Protein AF-A0A4V5NI78-F1 (afdb_monomer)

InterPro domains:
  IPR051838 Intracellular mono-ADP-ribosyltransferase ARTD/PARP [PTHR21328] (173-481)

Mean predicted aligned error: 17.6 Å

Foldseek 3Di:
DLLVVLVVLLVVLQVPPPAPQKHDWAADPDRAKIKIWGDDDPDPDTWIKMKGWPDSPCPQQFTWIDIATDPPDDVLLRVLSVPQPTRTNPGPNRVSNSSSVSCCCSRVPLQPPDDDPDPVVPPPPDDDDDDDDDDDDDDDDDDPDDDDDDDDDDDDDDDDDDDDPPVVPVVLVVVVVLVVVLQVVLVVLVWDKDKDDDQSVQAKIKIKTKDFPSQWLADPLLCLVFVHDSQKIKIKIKIAHRHDDFLVRLLPDDLVVNLNGIAIFIWIFNDRDADPVLSVCVVPVVVVVPPPDDPDDPPCPPDPPNGGTGHTQLGPLLRCCLSRPLSVLVNVVVVQFDSLLSLVVCLVCVPHDDPDDPPPDVSRNDDDDDDPSTDCSQRPDCCVVCVPDPGHNPVSSSSNVSSPCPSVVQQAASHSRHGDPDPDDDSDHHHDPDPVSVCCVVPVVSDRDPVNCCVSPVPVVVVVVVVQVVCVVVVNDDDDDD

Radius of gyration: 29.0 Å; Cα contacts (8 Å, |Δi|>4): 585; chains: 1; bounding box: 60×84×80 Å

Organism: NCBI:txid331657

Structure (mmCIF, N/CA/C/O backbone):
data_AF-A0A4V5NI78-F1
#
_entry.id   AF-A0A4V5NI78-F1
#
loop_
_atom_site.group_PDB
_atom_site.id
_atom_site.type_symbol
_atom_site.label_atom_id
_atom_site.label_alt_id
_atom_site.label_comp_id
_atom_site.label_asym_id
_atom_site.label_entity_id
_atom_site.label_seq_id
_atom_site.pdbx_PDB_ins_code
_atom_site.Cartn_x
_atom_site.Cartn_y
_atom_site.Cartn_z
_atom_site.occupancy
_atom_site.B_iso_or_equiv
_atom_site.auth_seq_id
_atom_site.auth_comp_id
_atom_site.auth_asym_id
_atom_site.auth_atom_id
_atom_site.pdbx_PDB_model_num
ATOM 1 N N . MET A 1 1 ? -25.894 -52.838 3.563 1.00 64.44 1 MET A N 1
ATOM 2 C CA . MET A 1 1 ? -26.030 -52.611 5.021 1.00 64.44 1 MET A CA 1
ATOM 3 C C . MET A 1 1 ? -25.183 -51.393 5.367 1.00 64.44 1 MET A C 1
ATOM 5 O O . MET A 1 1 ? -23.979 -51.574 5.531 1.00 64.44 1 MET A O 1
ATOM 9 N N . PRO A 1 2 ? -25.795 -50.200 5.448 1.00 78.06 2 PRO A N 1
ATOM 10 C CA . PRO A 1 2 ? -25.120 -48.914 5.692 1.00 78.06 2 PRO A CA 1
ATOM 11 C C . PRO A 1 2 ? -24.117 -48.955 6.853 1.00 78.06 2 PRO A C 1
ATOM 13 O O . PRO A 1 2 ? -22.933 -48.675 6.695 1.00 78.06 2 PRO A O 1
ATOM 16 N N . ARG A 1 3 ? -24.546 -49.510 7.991 1.00 79.31 3 ARG A N 1
ATOM 17 C CA . ARG A 1 3 ? -23.721 -49.683 9.197 1.00 79.31 3 ARG A CA 1
ATOM 18 C C . ARG A 1 3 ? -22.451 -50.521 8.996 1.00 79.31 3 ARG A C 1
ATOM 20 O O . ARG A 1 3 ? -21.429 -50.247 9.612 1.00 79.31 3 ARG A O 1
ATOM 27 N N . LYS A 1 4 ? -22.489 -51.555 8.146 1.00 80.81 4 LYS A N 1
ATOM 28 C CA . LYS A 1 4 ? -21.298 -52.381 7.866 1.00 80.81 4 LYS A CA 1
ATOM 29 C C . LYS A 1 4 ? -20.285 -51.637 6.994 1.00 80.81 4 LYS A C 1
ATOM 31 O O . LYS A 1 4 ? -19.095 -51.878 7.155 1.00 80.81 4 LYS A O 1
ATOM 36 N N . GLN A 1 5 ? -20.761 -50.767 6.100 1.00 80.88 5 GLN A N 1
ATOM 37 C CA . GLN A 1 5 ? -19.909 -49.925 5.257 1.00 80.88 5 GLN A CA 1
ATOM 38 C C . GLN A 1 5 ? -19.222 -48.848 6.097 1.00 80.88 5 GLN A C 1
ATOM 40 O O . GLN A 1 5 ? -18.004 -48.775 6.068 1.00 80.88 5 GLN A O 1
ATOM 45 N N . PHE A 1 6 ? -19.960 -48.154 6.968 1.00 82.44 6 PHE A N 1
ATOM 46 C CA . PHE A 1 6 ? -19.379 -47.178 7.899 1.00 82.44 6 PHE A CA 1
ATOM 47 C C . PHE A 1 6 ? -18.234 -47.764 8.749 1.00 82.44 6 PHE A C 1
ATOM 49 O O . PHE A 1 6 ? -17.156 -47.185 8.844 1.00 82.44 6 PHE A O 1
ATOM 56 N N . ILE A 1 7 ? -18.425 -48.961 9.320 1.00 83.88 7 ILE A N 1
ATOM 57 C CA . ILE A 1 7 ? -17.380 -49.638 10.111 1.00 83.88 7 ILE A CA 1
ATOM 58 C C . ILE A 1 7 ? -16.177 -50.039 9.241 1.00 83.88 7 ILE A C 1
ATOM 60 O O . ILE A 1 7 ? -15.044 -50.026 9.721 1.00 83.88 7 ILE A O 1
ATOM 64 N N . ALA A 1 8 ? -16.402 -50.430 7.983 1.00 82.75 8 ALA A N 1
ATOM 65 C CA . ALA A 1 8 ? -15.322 -50.761 7.058 1.00 82.75 8 ALA A CA 1
ATOM 66 C C . ALA A 1 8 ? -14.508 -49.513 6.686 1.00 82.75 8 ALA A C 1
ATOM 68 O O . ALA A 1 8 ? -13.282 -49.553 6.748 1.00 82.75 8 ALA A O 1
ATOM 69 N N . ASP A 1 9 ? -15.177 -48.399 6.399 1.00 82.81 9 ASP A N 1
ATOM 70 C CA . ASP A 1 9 ? -14.540 -47.134 6.025 1.00 82.81 9 ASP A CA 1
ATOM 71 C C . ASP A 1 9 ? -13.780 -46.514 7.202 1.00 82.81 9 ASP A C 1
ATOM 73 O O . ASP A 1 9 ? -12.667 -46.022 7.027 1.00 82.81 9 ASP A O 1
ATOM 77 N N . LEU A 1 10 ? -14.305 -46.642 8.425 1.00 82.81 10 LEU A N 1
ATOM 78 C CA . LEU A 1 10 ? -13.602 -46.252 9.647 1.00 82.81 10 LEU A CA 1
ATOM 79 C C . LEU A 1 10 ? -12.345 -47.096 9.886 1.00 82.81 10 LEU A C 1
ATOM 81 O O . LEU A 1 10 ? -11.302 -46.557 10.248 1.00 82.81 10 LEU A O 1
ATOM 85 N N . LYS A 1 11 ? -12.404 -48.414 9.649 1.00 82.06 11 LYS A N 1
ATOM 86 C CA . LYS A 1 11 ? -11.218 -49.284 9.741 1.00 82.06 11 LYS A CA 1
ATOM 87 C C . LYS A 1 11 ? -10.175 -48.941 8.682 1.00 82.06 11 LYS A C 1
ATOM 89 O O . LYS A 1 11 ? -8.987 -48.959 8.987 1.00 82.06 11 LYS A O 1
ATOM 94 N N . THR A 1 12 ? -10.611 -48.607 7.470 1.00 81.62 12 THR A N 1
ATOM 95 C CA . THR A 1 12 ? -9.728 -48.138 6.396 1.00 81.62 12 THR A CA 1
ATOM 96 C C . THR A 1 12 ? -9.071 -46.810 6.772 1.00 81.62 12 THR A C 1
ATOM 98 O O . THR A 1 12 ? -7.861 -46.670 6.623 1.00 81.62 12 THR A O 1
ATOM 101 N N . ALA A 1 13 ? -9.829 -45.867 7.337 1.00 78.00 13 ALA A N 1
ATOM 102 C CA . ALA A 1 13 ? -9.304 -44.590 7.814 1.00 78.00 13 ALA A CA 1
ATOM 103 C C . ALA A 1 13 ? -8.317 -44.755 8.983 1.00 78.00 13 ALA A C 1
ATOM 105 O O . ALA A 1 13 ? -7.284 -44.097 9.001 1.00 78.00 13 ALA A O 1
ATOM 106 N N . ALA A 1 14 ? -8.588 -45.670 9.919 1.00 76.62 14 ALA A N 1
ATOM 107 C CA . ALA A 1 14 ? -7.687 -45.974 11.032 1.00 76.62 14 ALA A CA 1
ATOM 108 C C . ALA A 1 14 ? -6.388 -46.675 10.583 1.00 76.62 14 ALA A C 1
ATOM 110 O O . ALA A 1 14 ? -5.351 -46.515 11.223 1.00 76.62 14 ALA A O 1
ATOM 111 N N . ALA A 1 15 ? -6.433 -47.444 9.490 1.00 72.88 15 ALA A N 1
ATOM 112 C CA . ALA A 1 15 ? -5.260 -48.090 8.899 1.00 72.88 15 ALA A CA 1
ATOM 113 C C . ALA A 1 15 ? -4.458 -47.164 7.962 1.00 72.88 15 ALA A C 1
ATOM 115 O O . ALA A 1 15 ? -3.283 -47.423 7.706 1.00 72.88 15 ALA A O 1
ATOM 116 N N . GLY A 1 16 ? -5.078 -46.098 7.444 1.00 63.09 16 GLY A N 1
ATOM 117 C CA . GLY A 1 16 ? -4.456 -45.123 6.552 1.00 63.09 16 GLY A CA 1
ATOM 118 C C . GLY A 1 16 ? -3.562 -44.133 7.302 1.00 63.09 16 GLY A C 1
ATOM 119 O O . GLY A 1 16 ? -4.016 -43.093 7.765 1.00 63.09 16 GLY A O 1
ATOM 120 N N . THR A 1 17 ? -2.263 -44.420 7.379 1.00 52.50 17 THR A N 1
ATOM 121 C CA . THR A 1 17 ? -1.229 -43.596 8.037 1.00 52.50 17 THR A CA 1
ATOM 122 C C . THR A 1 17 ? -0.784 -42.366 7.223 1.00 52.50 17 THR A C 1
ATOM 124 O O . THR A 1 17 ? 0.406 -42.072 7.163 1.00 52.50 17 THR A O 1
ATOM 127 N N . GLY A 1 18 ? -1.710 -41.664 6.561 1.00 56.78 18 GLY A N 1
ATOM 128 C CA . GLY A 1 18 ? -1.393 -40.556 5.640 1.00 56.78 18 GLY A CA 1
ATOM 129 C C . GLY A 1 18 ? -2.047 -39.210 5.965 1.00 56.78 18 GLY A C 1
ATOM 130 O O . GLY A 1 18 ? -1.913 -38.273 5.186 1.00 56.78 18 GLY A O 1
ATOM 131 N N . LEU A 1 19 ? -2.790 -39.100 7.070 1.00 63.72 19 LEU A N 1
ATOM 132 C CA . LEU A 1 19 ? -3.508 -37.872 7.421 1.00 63.72 19 LEU A CA 1
ATOM 133 C C . LEU A 1 19 ? -2.655 -36.998 8.340 1.00 63.72 19 LEU A C 1
ATOM 135 O O . LEU A 1 19 ? -2.342 -37.378 9.469 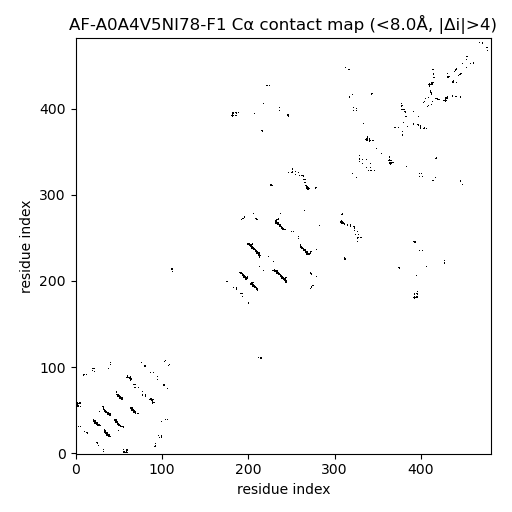1.00 63.72 19 LEU A O 1
ATOM 139 N N . ASP A 1 20 ? -2.287 -35.822 7.839 1.00 66.06 20 ASP A N 1
ATOM 140 C CA . ASP A 1 20 ? -1.369 -34.917 8.518 1.00 66.06 20 ASP A CA 1
ATOM 141 C C . ASP A 1 20 ? -1.909 -34.513 9.904 1.00 66.06 20 ASP A C 1
ATOM 143 O O . ASP A 1 20 ? -3.061 -34.094 10.048 1.00 66.06 20 ASP A O 1
ATOM 147 N N . ARG A 1 21 ? -1.082 -34.688 10.942 1.00 71.81 21 ARG A N 1
ATOM 148 C CA . ARG A 1 21 ? -1.339 -34.320 12.356 1.00 71.81 21 ARG A CA 1
ATOM 149 C C . ARG A 1 21 ? -2.541 -34.972 13.063 1.00 71.81 21 ARG A C 1
ATOM 151 O O . ARG A 1 21 ? -2.815 -34.619 14.215 1.00 71.81 21 ARG A O 1
ATOM 158 N N . ILE A 1 22 ? -3.202 -35.955 12.450 1.00 80.44 22 ILE A N 1
ATOM 159 C CA . ILE A 1 22 ? -4.267 -36.759 13.072 1.00 80.44 22 ILE A CA 1
ATOM 160 C C . ILE A 1 22 ? -3.694 -38.090 13.573 1.00 80.44 22 ILE A C 1
ATOM 162 O O . ILE A 1 22 ? -2.921 -38.754 12.885 1.00 80.44 22 ILE A O 1
ATOM 166 N N . ARG A 1 23 ? -4.063 -38.494 14.791 1.00 78.44 23 ARG A N 1
ATOM 167 C CA . ARG A 1 23 ? -3.664 -39.760 15.420 1.00 78.44 23 ARG A CA 1
ATOM 168 C C . ARG A 1 23 ? -4.854 -40.413 16.118 1.00 78.44 23 ARG A C 1
ATOM 170 O O . ARG A 1 23 ? -5.802 -39.735 16.491 1.00 78.44 23 ARG A O 1
ATOM 177 N N . ASP A 1 24 ? -4.752 -41.721 16.330 1.00 76.69 24 ASP A N 1
ATOM 178 C CA . ASP A 1 24 ? -5.642 -42.495 17.206 1.00 76.69 24 ASP A CA 1
ATOM 179 C C . ASP A 1 24 ? -7.137 -42.373 16.848 1.00 76.69 24 ASP A C 1
ATOM 181 O O . ASP A 1 24 ? -7.952 -41.879 17.624 1.00 76.69 24 ASP A O 1
ATOM 185 N N . VAL A 1 25 ? -7.491 -42.786 15.625 1.00 83.00 25 VAL A N 1
ATOM 186 C CA . VAL A 1 25 ? -8.888 -42.836 15.169 1.00 83.00 25 VAL A CA 1
ATOM 187 C C . VAL A 1 25 ? -9.569 -44.063 15.780 1.00 83.00 25 VAL A C 1
ATOM 189 O O . VAL A 1 25 ? -9.270 -45.199 15.405 1.00 83.00 25 VAL A O 1
ATOM 192 N N . VAL A 1 26 ? -10.500 -43.842 16.708 1.00 83.44 26 VAL A N 1
ATOM 193 C CA . VAL A 1 26 ? -11.193 -44.891 17.472 1.00 83.44 26 VAL A CA 1
ATOM 194 C C . VAL A 1 26 ? -12.709 -44.746 17.325 1.00 83.44 26 VAL A C 1
ATOM 196 O O . VAL A 1 26 ? -13.240 -43.644 17.209 1.00 83.44 26 VAL A O 1
ATOM 199 N N . SER A 1 27 ? -13.435 -45.865 17.330 1.00 82.31 27 SER A N 1
ATOM 200 C CA . SER A 1 27 ? -14.902 -45.856 17.382 1.00 82.31 27 SER A CA 1
ATOM 201 C C . SER A 1 27 ? -15.406 -45.229 18.687 1.00 82.31 27 SER A C 1
ATOM 203 O O . SER A 1 27 ? -14.887 -45.547 19.757 1.00 82.31 27 SER A O 1
ATOM 205 N N . GLY A 1 28 ? -16.418 -44.366 18.590 1.00 78.44 28 GLY A N 1
ATOM 206 C CA . GLY A 1 28 ? -17.062 -43.722 19.733 1.00 78.44 28 GLY A CA 1
ATOM 207 C C . GLY A 1 28 ? -17.993 -44.655 20.510 1.00 78.44 28 GLY A C 1
ATOM 208 O O . GLY A 1 28 ? -18.035 -45.864 20.274 1.00 78.44 28 GLY A O 1
ATOM 209 N N . GLU A 1 29 ? -18.725 -44.075 21.459 1.00 71.12 29 GLU A N 1
ATOM 210 C CA . GLU A 1 29 ? -19.672 -44.794 22.322 1.00 71.12 29 GLU A CA 1
ATOM 211 C C . GLU A 1 29 ? -21.015 -45.032 21.616 1.00 71.12 29 GLU A C 1
ATOM 213 O O . GLU A 1 29 ? -21.649 -46.064 21.841 1.00 71.12 29 GLU A O 1
ATOM 218 N N . ASP A 1 30 ? -21.397 -44.119 20.717 1.00 73.31 30 ASP A N 1
ATOM 219 C CA . ASP A 1 30 ? -22.646 -44.180 19.959 1.00 73.31 30 ASP A CA 1
ATOM 220 C C . ASP A 1 30 ? -22.485 -44.810 18.565 1.00 73.31 30 ASP A C 1
ATOM 222 O O . ASP A 1 30 ? -21.441 -44.727 17.905 1.00 73.31 30 ASP A O 1
ATOM 226 N N . ASP A 1 31 ? -23.574 -45.415 18.078 1.00 69.12 31 ASP A N 1
ATOM 227 C CA . ASP A 1 31 ? -23.666 -45.927 16.710 1.00 69.12 31 ASP A CA 1
ATOM 228 C C . ASP A 1 31 ? -23.504 -44.769 15.707 1.00 69.12 31 ASP A C 1
ATOM 230 O O . ASP A 1 31 ? -24.366 -43.904 15.609 1.00 69.12 31 ASP A O 1
ATOM 234 N N . GLY A 1 32 ? -22.402 -44.763 14.944 1.00 77.19 32 GLY A N 1
ATOM 235 C CA . GLY A 1 32 ? -22.087 -43.693 13.982 1.00 77.19 32 GLY A CA 1
ATOM 236 C C . GLY A 1 32 ? -21.101 -42.638 14.490 1.00 77.19 32 GLY A C 1
ATOM 237 O O . GLY A 1 32 ? -20.811 -41.685 13.767 1.00 77.19 32 GLY A O 1
ATOM 238 N N . GLN A 1 33 ? -20.570 -42.800 15.705 1.00 87.06 33 GLN A N 1
ATOM 239 C CA . GLN A 1 33 ? -19.589 -41.893 16.291 1.00 87.06 33 GLN A CA 1
ATOM 240 C C . GLN A 1 33 ? -18.159 -42.420 16.144 1.00 87.06 33 GLN A C 1
ATOM 242 O O . GLN A 1 33 ? -17.894 -43.620 16.259 1.00 87.06 33 GLN A O 1
ATOM 247 N N . PHE A 1 34 ? -17.208 -41.509 15.964 1.00 88.38 34 PHE A N 1
ATOM 248 C CA . PHE A 1 34 ? -15.784 -41.791 16.085 1.00 88.38 34 PHE A CA 1
ATOM 249 C C . PHE A 1 34 ? -15.026 -40.607 16.675 1.00 88.38 34 PHE A C 1
ATOM 251 O O . PHE A 1 34 ? -15.466 -39.462 16.597 1.00 88.38 34 PHE A O 1
ATOM 258 N N . ARG A 1 35 ? -13.889 -40.901 17.298 1.00 88.44 35 ARG A N 1
ATOM 259 C CA . ARG A 1 35 ? -13.013 -39.928 17.950 1.00 88.44 35 ARG A CA 1
ATOM 260 C C . ARG A 1 35 ? -11.620 -40.017 17.354 1.00 88.44 35 ARG A C 1
ATOM 262 O O . ARG A 1 35 ? -11.195 -41.093 16.940 1.00 88.44 35 ARG A O 1
ATOM 269 N N . PHE A 1 36 ? -10.922 -38.893 17.307 1.00 87.75 36 PHE A N 1
ATOM 270 C CA . PHE A 1 36 ? -9.529 -38.830 16.887 1.00 87.75 36 PHE A CA 1
ATOM 271 C C . PHE A 1 36 ? -8.790 -37.716 17.627 1.00 87.75 36 PHE A C 1
ATOM 273 O O . PHE A 1 36 ? -9.383 -36.738 18.085 1.00 87.75 36 PHE A O 1
ATOM 280 N N . LEU A 1 37 ? -7.475 -37.872 17.746 1.00 85.69 37 LEU A N 1
ATOM 281 C CA . LEU A 1 37 ? -6.587 -36.903 18.371 1.00 85.69 37 LEU A CA 1
ATOM 282 C C . LEU A 1 37 ? -5.912 -36.046 17.304 1.00 85.69 37 LEU A C 1
ATOM 284 O O . LEU A 1 37 ? -5.319 -36.561 16.358 1.00 85.69 37 LEU A O 1
ATOM 288 N N . PHE A 1 38 ? -5.941 -34.731 17.488 1.00 83.12 38 PHE A N 1
ATOM 289 C CA . PHE A 1 38 ? -5.250 -33.775 16.632 1.00 83.12 38 PHE A CA 1
ATOM 290 C C . PHE A 1 38 ? -4.090 -33.120 17.383 1.00 83.12 38 PHE A C 1
ATOM 292 O O . PHE A 1 38 ? -4.250 -32.644 18.509 1.00 83.12 38 PHE A O 1
ATOM 299 N N . THR A 1 39 ? -2.901 -33.100 16.776 1.00 78.56 39 THR A N 1
ATOM 300 C CA . THR A 1 39 ? -1.699 -32.519 17.398 1.00 78.56 39 THR A CA 1
ATOM 301 C C . THR A 1 39 ? -1.384 -31.150 16.794 1.00 78.56 39 THR A C 1
ATOM 303 O O . THR A 1 39 ? -1.007 -31.053 15.629 1.00 78.56 39 THR A O 1
ATOM 306 N N . LEU A 1 40 ? -1.494 -30.089 17.600 1.00 69.50 40 LEU A N 1
ATOM 307 C CA . LEU A 1 40 ? -1.083 -28.726 17.235 1.00 69.50 40 LEU A CA 1
ATOM 308 C C . LEU A 1 40 ? 0.403 -28.502 17.533 1.00 69.50 40 LEU A C 1
ATOM 310 O O . LEU A 1 40 ? 0.847 -28.763 18.656 1.00 69.50 40 LEU A O 1
ATOM 314 N N . GLU A 1 41 ? 1.131 -27.885 16.601 1.00 61.41 41 GLU A N 1
ATOM 315 C CA . GLU A 1 41 ? 2.440 -27.295 16.903 1.00 61.41 41 GLU A CA 1
ATOM 316 C C . GLU A 1 41 ? 2.277 -26.121 17.877 1.00 61.41 41 GLU A C 1
ATOM 318 O O . GLU A 1 41 ? 1.431 -25.249 17.695 1.00 61.41 41 GLU A O 1
ATOM 323 N N . GLY A 1 42 ? 3.056 -26.133 18.961 1.00 56.66 42 GLY A N 1
ATOM 324 C CA . GLY A 1 42 ? 3.020 -25.099 20.001 1.00 56.66 42 GLY A CA 1
ATOM 325 C C . GLY A 1 42 ? 1.946 -25.272 21.087 1.00 56.66 42 GLY A C 1
ATOM 326 O O . GLY A 1 42 ? 1.900 -24.469 22.019 1.00 56.66 42 GLY A O 1
ATOM 327 N N . SER A 1 43 ? 1.107 -26.314 21.029 1.00 58.16 43 SER A N 1
ATOM 328 C CA . SER A 1 43 ? 0.133 -26.620 22.093 1.00 58.16 43 SER A CA 1
ATOM 329 C C . SER A 1 43 ? 0.720 -27.520 23.193 1.00 58.16 43 SER A C 1
ATOM 331 O O . SER A 1 43 ? 1.627 -28.315 22.954 1.00 58.16 43 SER A O 1
ATOM 333 N N . ARG A 1 44 ? 0.196 -27.414 24.427 1.00 55.12 44 ARG A N 1
ATOM 334 C CA . ARG A 1 44 ? 0.632 -28.223 25.587 1.00 55.12 44 ARG A CA 1
ATOM 335 C C . ARG A 1 44 ? 0.175 -29.696 25.542 1.00 55.12 44 ARG A C 1
ATOM 337 O O . ARG A 1 44 ? 0.518 -30.441 26.456 1.00 55.12 44 ARG A O 1
ATOM 344 N N . GLY A 1 45 ? -0.571 -30.126 24.519 1.00 68.44 45 GLY A N 1
ATOM 345 C CA . GLY A 1 45 ? -1.034 -31.509 24.370 1.00 68.44 45 GLY A CA 1
ATOM 346 C C . GLY A 1 45 ? -2.001 -31.713 23.193 1.00 68.44 45 GLY A C 1
ATOM 347 O O . GLY A 1 45 ? -2.487 -30.732 22.632 1.00 68.44 45 GLY A O 1
ATOM 348 N N . PRO A 1 46 ? -2.276 -32.974 22.809 1.00 78.25 46 PRO A N 1
ATOM 349 C CA . PRO A 1 46 ? -3.210 -33.301 21.732 1.00 78.25 46 PRO A CA 1
ATOM 350 C C . PRO A 1 46 ? -4.653 -32.929 22.104 1.00 78.25 46 PRO A C 1
ATOM 352 O O . PRO A 1 46 ? -5.067 -33.089 23.253 1.00 78.25 46 PRO A O 1
ATOM 355 N N . VAL A 1 47 ? -5.421 -32.459 21.121 1.00 83.69 47 VAL A N 1
ATOM 356 C CA . VAL A 1 47 ? -6.842 -32.117 21.267 1.00 83.69 47 VAL A CA 1
ATOM 357 C C . VAL A 1 47 ? -7.690 -33.289 20.782 1.00 83.69 47 VAL A C 1
ATOM 359 O O . VAL A 1 47 ? -7.474 -33.796 19.683 1.00 83.69 47 VAL A O 1
ATOM 362 N N . SER A 1 48 ? -8.650 -33.714 21.600 1.00 85.81 48 SER A N 1
ATOM 363 C CA . SER A 1 48 ? -9.619 -34.757 21.250 1.00 85.81 48 SER A CA 1
ATOM 364 C C . SER A 1 48 ? -10.803 -34.149 20.498 1.00 85.81 48 SER A C 1
ATOM 366 O O . SER A 1 48 ? -11.405 -33.172 20.957 1.00 85.81 48 SER A O 1
ATOM 368 N N . ILE A 1 49 ? -11.101 -34.705 19.323 1.00 87.94 49 ILE A N 1
ATOM 369 C CA . ILE A 1 49 ? -12.191 -34.282 18.441 1.00 87.94 49 ILE A CA 1
ATOM 370 C C . ILE A 1 49 ? -13.091 -35.486 18.176 1.00 87.94 49 ILE A C 1
ATOM 372 O O . ILE A 1 49 ? -12.621 -36.579 17.855 1.00 87.94 49 ILE A O 1
ATOM 376 N N . SER A 1 50 ? -14.396 -35.272 18.308 1.00 88.75 50 SER A N 1
ATOM 377 C CA . SER A 1 50 ? -15.434 -36.266 18.064 1.00 88.75 50 SER A CA 1
ATOM 378 C C . SER A 1 50 ? -16.234 -35.890 16.819 1.00 88.75 50 SER A C 1
ATOM 380 O O . SER A 1 50 ? -16.604 -34.732 16.631 1.00 88.75 50 SER A O 1
ATOM 382 N N . ALA A 1 51 ? -16.525 -36.880 15.980 1.00 88.06 51 ALA A N 1
ATOM 383 C CA . ALA A 1 51 ? -17.423 -36.755 14.841 1.00 88.06 51 ALA A CA 1
ATOM 384 C C . ALA A 1 51 ? -18.569 -37.766 14.970 1.00 88.06 51 ALA A C 1
ATOM 386 O O . ALA A 1 51 ? -18.348 -38.927 15.324 1.00 88.06 51 ALA A O 1
ATOM 387 N N . LEU A 1 52 ? -19.793 -37.325 14.686 1.00 88.12 52 LEU A N 1
ATOM 388 C CA . LEU A 1 52 ? -21.017 -38.116 14.798 1.00 88.12 52 LEU A CA 1
ATOM 389 C C . LEU A 1 52 ? -21.824 -38.042 13.501 1.00 88.12 52 LEU A C 1
ATOM 391 O O . LEU A 1 52 ? -22.029 -36.957 12.961 1.00 88.12 52 LEU A O 1
ATOM 395 N N . VAL A 1 53 ? -22.324 -39.190 13.043 1.00 87.00 53 VAL A N 1
ATOM 396 C CA . VAL A 1 53 ? -23.371 -39.279 12.018 1.00 87.00 53 VAL A CA 1
ATOM 397 C C . VAL A 1 53 ? -24.726 -39.475 12.715 1.00 87.00 53 VAL A C 1
ATOM 399 O O . VAL A 1 53 ? -24.925 -40.537 13.305 1.00 87.00 53 VAL A O 1
ATOM 402 N N . PRO A 1 54 ? -25.661 -38.503 12.660 1.00 81.31 54 PRO A N 1
ATOM 403 C CA . PRO A 1 54 ? -26.946 -38.600 13.361 1.00 81.31 54 PRO A CA 1
ATOM 404 C C . PRO A 1 54 ? -27.829 -39.774 12.906 1.00 81.31 54 PRO A C 1
ATOM 406 O O . PRO A 1 54 ? -28.492 -40.392 13.736 1.00 81.31 54 PRO A O 1
ATOM 409 N N . ASP A 1 55 ? -27.826 -40.102 11.606 1.00 82.31 55 ASP A N 1
ATOM 410 C CA . ASP A 1 55 ? -28.524 -41.273 11.056 1.00 82.31 55 ASP A CA 1
ATOM 411 C C . ASP A 1 55 ? -27.595 -42.129 10.182 1.00 82.31 55 ASP A C 1
ATOM 413 O O . ASP A 1 55 ? -27.304 -41.832 9.022 1.00 82.31 55 ASP A O 1
ATOM 417 N N . VAL A 1 56 ? -27.138 -43.249 10.746 1.00 80.31 56 VAL A N 1
ATOM 418 C CA . VAL A 1 56 ? -26.241 -44.208 10.078 1.00 80.31 56 VAL A CA 1
ATOM 419 C C . VAL A 1 56 ? -26.941 -44.957 8.933 1.00 80.31 56 VAL A C 1
ATOM 421 O O . VAL A 1 56 ? -26.284 -45.621 8.129 1.00 80.31 56 VAL A O 1
ATOM 424 N N . SER A 1 57 ? -28.270 -44.877 8.834 1.00 80.25 57 SER A N 1
ATOM 425 C CA . SER A 1 57 ? -29.051 -45.515 7.768 1.00 80.25 57 SER A CA 1
ATOM 426 C C . SER A 1 57 ? -28.855 -44.832 6.415 1.00 80.25 57 SER A C 1
ATOM 428 O O . SER A 1 57 ? -28.983 -45.496 5.386 1.00 80.25 57 SER A O 1
ATOM 430 N N . GLU A 1 58 ? -28.506 -43.541 6.417 1.00 78.44 58 GLU A N 1
ATOM 431 C CA . GLU A 1 58 ? -28.306 -42.720 5.213 1.00 78.44 58 GLU A CA 1
ATOM 432 C C . GLU A 1 58 ? -26.869 -42.785 4.657 1.00 78.44 58 GLU A C 1
ATOM 434 O O . GLU A 1 58 ? -26.578 -42.264 3.575 1.00 78.44 58 GLU A O 1
ATOM 439 N N . TYR A 1 59 ? -25.970 -43.482 5.360 1.00 80.69 59 TYR A N 1
ATOM 440 C CA . TYR A 1 59 ? -24.593 -43.708 4.927 1.00 80.69 59 TYR A CA 1
ATOM 441 C C . TYR A 1 59 ? -24.521 -44.699 3.747 1.00 80.69 59 TYR A C 1
ATOM 443 O O . TYR A 1 59 ? -25.156 -45.759 3.810 1.00 80.69 59 TYR A O 1
ATOM 451 N N . PRO A 1 60 ? -23.713 -44.456 2.695 1.00 72.38 60 PRO A N 1
ATOM 452 C CA . PRO A 1 60 ? -22.760 -43.352 2.496 1.00 72.38 60 PRO A CA 1
ATOM 453 C C . PRO A 1 60 ? -23.285 -42.187 1.630 1.00 72.38 60 PRO A C 1
ATOM 455 O O . PRO A 1 60 ? -22.504 -41.339 1.215 1.00 72.38 60 PRO A O 1
ATOM 458 N N . SER A 1 61 ? -24.563 -42.189 1.240 1.00 73.69 61 SER A N 1
ATOM 459 C CA . SER A 1 61 ? -25.043 -41.370 0.115 1.00 73.69 61 SER A CA 1
ATOM 460 C C . SER A 1 61 ? -25.557 -39.989 0.519 1.00 73.69 61 SER A C 1
ATOM 462 O O . SER A 1 61 ? -25.382 -39.043 -0.241 1.00 73.69 61 SER A O 1
ATOM 464 N N . ASN A 1 62 ? -26.206 -39.870 1.681 1.00 79.38 62 ASN A N 1
ATOM 465 C CA . ASN A 1 62 ? -26.865 -38.632 2.115 1.00 79.38 62 ASN A CA 1
ATOM 466 C C . ASN A 1 62 ? -26.657 -38.339 3.612 1.00 79.38 62 ASN A C 1
ATOM 468 O O . ASN A 1 62 ? -27.502 -37.732 4.253 1.00 79.38 62 ASN A O 1
ATOM 472 N N . HIS A 1 63 ? -25.545 -38.780 4.198 1.00 83.06 63 HIS A N 1
ATOM 473 C CA . HIS A 1 63 ? -25.241 -38.491 5.601 1.00 83.06 63 HIS A CA 1
ATOM 474 C C . HIS A 1 63 ? -24.517 -37.149 5.765 1.00 83.06 63 HIS A C 1
ATOM 476 O O . HIS A 1 63 ? -23.766 -36.724 4.887 1.00 83.06 63 HIS A O 1
ATOM 482 N N . GLU A 1 64 ? -24.691 -36.525 6.927 1.00 84.56 64 GLU A N 1
ATOM 483 C CA . GLU A 1 64 ? -23.952 -35.339 7.377 1.00 84.56 64 GLU A CA 1
ATOM 484 C C . GLU A 1 64 ? -23.142 -35.695 8.632 1.00 84.56 64 GLU A C 1
ATOM 486 O O . GLU A 1 64 ? -23.572 -36.525 9.440 1.00 84.56 64 GLU A O 1
ATOM 491 N N . TYR A 1 65 ? -21.972 -35.077 8.801 1.00 85.25 65 TYR A N 1
ATOM 492 C CA . TYR A 1 65 ? -21.169 -35.226 10.015 1.00 85.25 65 TYR A CA 1
ATOM 493 C C . TYR A 1 65 ? -21.294 -34.007 10.910 1.00 85.25 65 TYR A C 1
ATOM 495 O O . TYR A 1 65 ? -21.099 -32.875 10.469 1.00 85.25 65 TYR A O 1
ATOM 503 N N . TRP A 1 66 ? -21.515 -34.259 12.194 1.00 85.12 66 TRP A N 1
ATOM 504 C CA . TRP A 1 66 ? -21.421 -33.259 13.247 1.00 85.12 66 TRP A CA 1
ATOM 505 C C . TRP A 1 66 ? -20.083 -33.421 13.953 1.00 85.12 66 TRP A C 1
ATOM 507 O O . TRP A 1 66 ? -19.810 -34.478 14.521 1.00 85.12 66 TRP A O 1
ATOM 517 N N . VAL A 1 67 ? -19.241 -32.391 13.893 1.00 87.81 67 VAL A N 1
ATOM 518 C CA . VAL A 1 67 ? -17.878 -32.419 14.434 1.00 87.81 67 VAL A CA 1
ATOM 519 C C . VAL A 1 67 ? -17.771 -31.429 15.584 1.00 87.81 67 VAL A C 1
ATOM 521 O O . VAL A 1 67 ? -18.137 -30.267 15.443 1.00 87.81 67 VAL A O 1
ATOM 524 N N . TYR A 1 68 ? -17.259 -31.883 16.722 1.00 86.12 68 TYR A N 1
ATOM 525 C CA . TYR A 1 68 ? -17.078 -31.060 17.913 1.00 86.12 68 TYR A CA 1
ATOM 526 C C . TYR A 1 68 ? -15.823 -31.486 18.680 1.00 86.12 68 TYR A C 1
ATOM 528 O O . TYR A 1 68 ? -15.382 -32.632 18.599 1.00 86.12 68 TYR A O 1
ATOM 536 N N . ALA A 1 69 ? -15.225 -30.548 19.410 1.00 85.75 69 ALA A N 1
ATOM 537 C CA . ALA A 1 69 ? -14.072 -30.810 20.265 1.00 85.75 69 ALA A CA 1
ATOM 538 C C . ALA A 1 69 ? -14.498 -30.953 21.733 1.00 85.75 69 ALA A C 1
ATOM 540 O O . ALA A 1 69 ? -15.532 -30.416 22.130 1.00 85.75 69 ALA A O 1
ATOM 541 N N . ASP A 1 70 ? -13.695 -31.659 22.528 1.00 80.81 70 ASP A N 1
ATOM 542 C CA . ASP A 1 70 ? -13.917 -31.777 23.975 1.00 80.81 70 ASP A CA 1
ATOM 543 C C . ASP A 1 70 ? -13.623 -30.455 24.716 1.00 80.81 70 ASP A C 1
ATOM 545 O O . ASP A 1 70 ? -12.904 -29.586 24.218 1.00 80.81 70 ASP A O 1
ATOM 549 N N . ASP A 1 71 ? -14.105 -30.333 25.959 1.00 74.19 71 ASP A N 1
ATOM 550 C CA . ASP A 1 71 ? -14.014 -29.119 26.800 1.00 74.19 71 ASP A CA 1
ATOM 551 C C . ASP A 1 71 ? -12.583 -28.593 27.039 1.00 74.19 71 ASP A C 1
ATOM 553 O O . ASP A 1 71 ? -12.387 -27.451 27.451 1.00 74.19 71 ASP A O 1
ATOM 557 N N . ASN A 1 72 ? -11.562 -29.417 26.789 1.00 69.19 72 ASN A N 1
ATOM 558 C CA . ASN A 1 72 ? -10.153 -29.050 26.941 1.00 69.19 72 ASN A CA 1
ATOM 559 C C . ASN A 1 72 ? -9.539 -28.439 25.660 1.00 69.19 72 ASN A C 1
ATOM 561 O O . ASN A 1 72 ? -8.326 -28.231 25.588 1.00 69.19 72 ASN A O 1
ATOM 565 N N . ALA A 1 73 ? -10.346 -28.192 24.625 1.00 73.62 73 ALA A N 1
ATOM 566 C CA . ALA A 1 73 ? -9.890 -27.620 23.365 1.00 73.62 73 ALA A CA 1
ATOM 567 C C . ALA A 1 73 ? -9.714 -26.088 23.449 1.00 73.62 73 ALA A C 1
ATOM 569 O O . ALA A 1 73 ? -10.552 -25.391 24.024 1.00 73.62 73 ALA A O 1
ATOM 570 N N . PRO A 1 74 ? -8.657 -25.518 22.836 1.00 75.69 74 PRO A N 1
ATOM 571 C CA . PRO A 1 74 ? -8.526 -24.071 22.696 1.00 75.69 74 PRO A CA 1
ATOM 572 C C . PRO A 1 74 ? -9.734 -23.457 21.964 1.00 75.69 74 PRO A C 1
ATOM 574 O O . PRO A 1 74 ? -10.226 -24.055 21.004 1.00 75.69 74 PRO A O 1
ATOM 577 N N . PRO A 1 75 ? -10.162 -22.227 22.309 1.00 74.56 75 PRO A N 1
ATOM 578 C CA . PRO A 1 75 ? -11.326 -21.587 21.684 1.00 74.56 75 PRO A CA 1
ATOM 579 C C . PRO A 1 75 ? -11.175 -21.415 20.162 1.00 74.56 75 PRO A C 1
ATOM 581 O O . PRO A 1 75 ? -12.162 -21.470 19.434 1.00 74.56 75 PRO A O 1
ATOM 584 N N . ALA A 1 76 ? -9.938 -21.286 19.669 1.00 72.50 76 ALA A N 1
ATOM 585 C CA . ALA A 1 76 ? -9.632 -21.231 18.239 1.00 72.50 76 ALA A CA 1
ATOM 586 C C . ALA A 1 76 ? -9.992 -22.528 17.485 1.00 72.50 76 ALA A C 1
ATOM 588 O O . ALA A 1 76 ? -10.411 -22.465 16.334 1.00 72.50 76 ALA A O 1
ATOM 589 N N . VAL A 1 77 ? -9.868 -23.695 18.130 1.00 79.94 77 VAL A N 1
ATOM 590 C CA . VAL A 1 77 ? -10.260 -24.990 17.545 1.00 79.94 77 VAL A CA 1
ATOM 591 C C . VAL A 1 77 ? -11.782 -25.078 17.455 1.00 79.94 77 VAL A C 1
ATOM 593 O O . VAL A 1 77 ? -12.307 -25.461 16.417 1.00 79.94 77 VAL A O 1
ATOM 596 N N . GLY A 1 78 ? -12.497 -24.657 18.504 1.00 79.69 78 GLY A N 1
ATOM 597 C CA . GLY A 1 78 ? -13.963 -24.626 18.498 1.00 79.69 78 GLY A CA 1
ATOM 598 C C . GLY A 1 78 ? -14.537 -23.711 17.411 1.00 79.69 78 GLY A C 1
ATOM 599 O O . GLY A 1 78 ? -15.462 -24.105 16.707 1.00 79.69 78 GLY A O 1
ATOM 600 N N . ALA A 1 79 ? -13.954 -22.521 17.222 1.00 78.25 79 ALA A N 1
ATOM 601 C CA . ALA A 1 79 ? -14.350 -21.610 16.146 1.00 78.25 79 ALA A CA 1
ATOM 602 C C . ALA A 1 79 ? -14.113 -22.221 14.753 1.00 78.25 79 ALA A C 1
ATOM 604 O O . ALA A 1 79 ? -15.005 -22.197 13.912 1.00 78.25 79 ALA A O 1
ATOM 605 N N . ALA A 1 80 ? -12.950 -22.840 14.537 1.00 80.62 80 ALA A N 1
ATOM 606 C CA . ALA A 1 80 ? -12.605 -23.462 13.261 1.00 80.62 80 ALA A CA 1
ATOM 607 C C . ALA A 1 80 ? -13.494 -24.666 12.905 1.00 80.62 80 ALA A C 1
ATOM 609 O O . ALA A 1 80 ? -13.793 -24.882 11.734 1.00 80.62 80 ALA A O 1
ATOM 610 N N . LEU A 1 81 ? -13.932 -25.440 13.905 1.00 84.06 81 LEU A N 1
ATOM 611 C CA . LEU A 1 81 ? -14.864 -26.551 13.697 1.00 84.06 81 LEU A CA 1
ATOM 612 C C . LEU A 1 81 ? -16.292 -26.077 13.375 1.00 84.06 81 LEU A C 1
ATOM 614 O O . LEU A 1 81 ? -16.995 -26.752 12.629 1.00 84.06 81 LEU A O 1
ATOM 618 N N . ASN A 1 82 ? -16.717 -24.917 13.885 1.00 80.31 82 ASN A N 1
ATOM 619 C CA . ASN A 1 82 ? -18.022 -24.342 13.537 1.00 80.31 82 ASN A CA 1
ATOM 620 C C . ASN A 1 82 ? -18.081 -23.832 12.087 1.00 80.31 82 ASN A C 1
ATOM 622 O O . ASN A 1 82 ? -19.147 -23.866 11.479 1.00 80.31 82 ASN A O 1
ATOM 626 N N . ASP A 1 83 ? -16.947 -23.402 11.530 1.00 76.50 83 ASP A N 1
ATOM 627 C CA . ASP A 1 83 ? -16.836 -22.879 10.160 1.00 76.50 83 ASP A CA 1
ATOM 628 C C . ASP A 1 83 ? -16.532 -23.972 9.111 1.00 76.50 83 ASP A C 1
ATOM 630 O O . ASP A 1 83 ? -16.100 -23.677 7.991 1.00 76.50 83 ASP A O 1
ATOM 634 N N . LEU A 1 84 ? -16.739 -25.254 9.442 1.00 78.94 84 LEU A N 1
ATOM 635 C CA . LEU A 1 84 ? -16.525 -26.342 8.487 1.00 78.94 84 LEU A CA 1
ATOM 636 C C . LEU A 1 84 ? -17.510 -26.234 7.302 1.00 78.94 84 LEU A C 1
ATOM 638 O O . LEU A 1 84 ? -18.716 -26.072 7.505 1.00 78.94 84 LEU A O 1
ATOM 642 N N . PRO A 1 85 ? -17.037 -26.359 6.047 1.00 74.44 85 PRO A N 1
ATOM 643 C CA . PRO A 1 85 ? -17.917 -26.442 4.886 1.00 74.44 85 PRO A CA 1
ATOM 644 C C . PRO A 1 85 ? -18.801 -27.699 4.944 1.00 74.44 85 PRO A C 1
ATOM 646 O O . PRO A 1 85 ? -18.498 -28.656 5.655 1.00 74.44 85 PRO A O 1
ATOM 649 N N . ARG A 1 86 ? -19.899 -27.699 4.173 1.00 77.50 86 ARG A N 1
ATOM 650 C CA . ARG A 1 86 ? -20.900 -28.783 4.164 1.00 77.50 86 ARG A CA 1
ATOM 651 C C . ARG A 1 86 ? -20.246 -30.159 4.004 1.00 77.50 86 ARG A C 1
ATOM 653 O O . ARG A 1 86 ? -19.562 -30.403 3.015 1.00 77.50 86 ARG A O 1
ATOM 660 N N . THR A 1 87 ? -20.524 -31.062 4.944 1.00 76.88 87 THR A N 1
ATOM 661 C CA . THR A 1 87 ? -19.917 -32.402 5.029 1.00 76.88 87 THR A CA 1
ATOM 662 C C . THR A 1 87 ? -20.784 -33.513 4.414 1.00 76.88 87 THR A C 1
ATOM 664 O O . THR A 1 87 ? -20.512 -34.700 4.613 1.00 76.88 87 THR A O 1
ATOM 667 N N . ASN A 1 88 ? -21.819 -33.141 3.650 1.00 79.69 88 ASN A N 1
ATOM 668 C CA . ASN A 1 88 ? -22.794 -34.072 3.077 1.00 79.69 88 ASN A CA 1
ATOM 669 C C . ASN A 1 88 ? -22.140 -35.096 2.140 1.00 79.69 88 ASN A C 1
ATOM 671 O O . ASN A 1 88 ? -21.464 -34.728 1.181 1.00 79.69 88 ASN A O 1
ATOM 675 N N . GLY A 1 89 ? -22.379 -36.383 2.402 1.00 76.19 89 GLY A N 1
ATOM 676 C CA . GLY A 1 89 ? -21.934 -37.492 1.554 1.00 76.19 89 GLY A CA 1
ATOM 677 C C . GLY A 1 89 ? -20.421 -37.747 1.563 1.00 76.19 89 GLY A C 1
ATOM 678 O O . GLY A 1 89 ? -19.927 -38.521 0.745 1.00 76.19 89 GLY A O 1
ATOM 679 N N . MET A 1 90 ? -19.657 -37.121 2.466 1.00 80.62 90 MET A N 1
ATOM 680 C CA . MET A 1 90 ? -18.200 -37.292 2.506 1.00 80.62 90 MET A CA 1
ATOM 681 C C . MET A 1 90 ? -17.786 -38.655 3.089 1.00 80.62 90 MET A C 1
ATOM 683 O O . MET A 1 90 ? -18.391 -39.172 4.034 1.00 80.62 90 MET A O 1
ATOM 687 N N . SER A 1 91 ? -16.699 -39.240 2.580 1.00 84.12 91 SER A N 1
ATOM 688 C CA . SER A 1 91 ? -16.080 -40.409 3.218 1.00 84.12 91 SER A CA 1
ATOM 689 C C . SER A 1 91 ? -15.399 -40.019 4.538 1.00 84.12 91 SER A C 1
ATOM 691 O O . SER A 1 91 ? -15.054 -38.855 4.758 1.00 84.12 91 SER A O 1
ATOM 693 N N . VAL A 1 92 ? -15.169 -40.995 5.424 1.00 83.75 92 VAL A N 1
ATOM 694 C CA . VAL A 1 92 ? -14.496 -40.755 6.717 1.00 83.75 92 VAL A CA 1
ATOM 695 C C . VAL A 1 92 ? -13.090 -40.174 6.507 1.00 83.75 92 VAL A C 1
ATOM 697 O O . VAL A 1 92 ? -12.687 -39.248 7.205 1.00 83.75 92 VAL A O 1
ATOM 700 N N . THR A 1 93 ? -12.355 -40.659 5.502 1.00 82.31 93 THR A N 1
ATOM 701 C CA . THR A 1 93 ? -11.013 -40.159 5.163 1.00 82.31 93 THR A CA 1
ATOM 702 C C . THR A 1 93 ? -11.038 -38.725 4.635 1.00 82.31 93 THR A C 1
ATOM 704 O O . THR A 1 93 ? -10.196 -37.918 5.030 1.00 82.31 93 THR A O 1
ATOM 707 N N . ALA A 1 94 ? -12.022 -38.382 3.796 1.00 80.50 94 ALA A N 1
ATOM 708 C CA . ALA A 1 94 ? -12.183 -37.030 3.270 1.00 80.50 94 ALA A CA 1
ATOM 709 C C . ALA A 1 94 ? -12.548 -36.027 4.376 1.00 80.50 94 ALA A C 1
ATOM 711 O O . ALA A 1 94 ? -12.009 -34.919 4.394 1.00 80.50 94 ALA A O 1
ATOM 712 N N . LEU A 1 95 ? -13.396 -36.430 5.334 1.00 84.81 95 LEU A N 1
ATOM 713 C CA . LEU A 1 95 ? -13.716 -35.609 6.503 1.00 84.81 95 LEU A CA 1
ATOM 714 C C . LEU A 1 95 ? -12.471 -35.346 7.358 1.00 84.81 95 LEU A C 1
ATOM 716 O O . LEU A 1 95 ? -12.194 -34.197 7.692 1.00 84.81 95 LEU A O 1
ATOM 720 N N . LEU A 1 96 ? -11.698 -36.386 7.687 1.00 84.06 96 LEU A N 1
ATOM 721 C CA . LEU A 1 96 ? -10.474 -36.235 8.480 1.00 84.06 96 LEU A CA 1
ATOM 722 C C . LEU A 1 96 ? -9.464 -35.303 7.787 1.00 84.06 96 LEU A C 1
ATOM 724 O O . LEU A 1 96 ? -8.895 -34.423 8.431 1.00 84.06 96 LEU A O 1
ATOM 728 N N . GLY A 1 97 ? -9.286 -35.432 6.468 1.00 82.12 97 GLY A N 1
ATOM 729 C CA . GLY A 1 97 ? -8.412 -34.543 5.695 1.00 82.12 97 GLY A CA 1
ATOM 730 C C . GLY A 1 97 ? -8.910 -33.094 5.641 1.00 82.12 97 GLY A C 1
ATOM 731 O O . GLY A 1 97 ? -8.115 -32.154 5.646 1.00 82.12 97 GLY A O 1
ATOM 732 N N . LEU A 1 98 ? -10.225 -32.880 5.615 1.00 82.94 98 LEU A N 1
ATOM 733 C CA . LEU A 1 98 ? -10.829 -31.550 5.681 1.00 82.94 98 LEU A CA 1
ATOM 734 C C . LEU A 1 98 ? -10.623 -30.918 7.064 1.00 82.94 98 LEU A C 1
ATOM 736 O O . LEU A 1 98 ? -10.134 -29.792 7.137 1.00 82.94 98 LEU A O 1
ATOM 740 N N . VAL A 1 99 ? -10.915 -31.648 8.144 1.00 84.44 99 VAL A N 1
ATOM 741 C CA . VAL A 1 99 ? -10.732 -31.153 9.517 1.00 84.44 99 VAL A CA 1
ATOM 742 C C . VAL A 1 99 ? -9.261 -30.845 9.794 1.00 84.44 99 VAL A C 1
ATOM 744 O O . VAL A 1 99 ? -8.964 -29.775 10.317 1.00 84.44 99 VAL A O 1
ATOM 747 N N . SER A 1 100 ? -8.332 -31.715 9.377 1.00 82.12 100 SER A N 1
ATOM 748 C CA . SER A 1 100 ? -6.892 -31.447 9.499 1.00 82.12 100 SER A CA 1
ATOM 749 C C . SER A 1 100 ? -6.505 -30.138 8.808 1.00 82.12 100 SER A C 1
ATOM 751 O O . SER A 1 100 ? -5.955 -29.245 9.448 1.00 82.12 100 SER A O 1
ATOM 753 N N . ARG A 1 101 ? -6.878 -29.954 7.534 1.00 78.44 101 ARG A N 1
ATOM 754 C CA . ARG A 1 101 ? -6.554 -28.730 6.780 1.00 78.44 101 ARG A CA 1
ATOM 755 C C . ARG A 1 101 ? -7.145 -27.471 7.404 1.00 78.44 101 ARG A C 1
ATOM 757 O O . ARG A 1 101 ? -6.460 -26.453 7.470 1.00 78.44 101 ARG A O 1
ATOM 764 N N . VAL A 1 102 ? -8.396 -27.524 7.860 1.00 79.12 102 VAL A N 1
ATOM 765 C CA . VAL A 1 102 ? -9.062 -26.374 8.489 1.00 79.12 102 VAL A CA 1
ATOM 766 C C . VAL A 1 102 ? -8.373 -26.002 9.798 1.00 79.12 102 VAL A C 1
ATOM 768 O O . VAL A 1 102 ? -8.099 -24.825 10.010 1.00 79.12 102 VAL A O 1
ATOM 771 N N . LEU A 1 103 ? -8.009 -26.986 10.622 1.00 79.00 103 LEU A N 1
ATOM 772 C CA . LEU A 1 103 ? -7.316 -26.744 11.888 1.00 79.00 103 LEU A CA 1
ATOM 773 C C . LEU A 1 103 ? -5.861 -26.297 11.703 1.00 79.00 103 LEU A C 1
ATOM 775 O O . LEU A 1 103 ? -5.383 -25.444 12.451 1.00 79.00 103 LEU A O 1
ATOM 779 N N . ILE A 1 104 ? -5.160 -26.824 10.695 1.00 74.94 104 ILE A N 1
ATOM 780 C CA . ILE A 1 104 ? -3.825 -26.345 10.309 1.00 74.94 104 ILE A CA 1
ATOM 781 C C . ILE A 1 104 ? -3.917 -24.891 9.843 1.00 74.94 104 ILE A C 1
ATOM 783 O O . ILE A 1 104 ? -3.144 -24.059 10.303 1.00 74.94 104 ILE A O 1
ATOM 787 N N . LYS A 1 105 ? -4.894 -24.551 8.997 1.00 69.06 105 LYS A N 1
ATOM 788 C CA . LYS A 1 105 ? -5.098 -23.179 8.519 1.00 69.06 105 LYS A CA 1
ATOM 789 C C . LYS A 1 105 ? -5.480 -22.224 9.649 1.00 69.06 105 LYS A C 1
ATOM 791 O O . LYS A 1 105 ? -4.977 -21.112 9.699 1.00 69.06 105 LYS A O 1
ATOM 796 N N . SER A 1 106 ? -6.368 -22.628 10.553 1.00 65.75 106 SER A N 1
ATOM 797 C CA . SER A 1 106 ? -6.886 -21.736 11.593 1.00 65.75 106 SER A CA 1
ATOM 798 C C . SER A 1 106 ? -5.912 -21.525 12.750 1.00 65.75 106 SER A C 1
ATOM 800 O O . SER A 1 106 ? -5.980 -20.492 13.412 1.00 65.75 106 SER A O 1
ATOM 802 N N . VAL A 1 107 ? -5.035 -22.498 13.030 1.00 61.72 107 VAL A N 1
ATOM 803 C CA . VAL A 1 107 ? -4.105 -22.418 14.167 1.00 61.72 107 VAL A CA 1
ATOM 804 C C . VAL A 1 107 ? -2.638 -22.255 13.751 1.00 61.72 107 VAL A C 1
ATOM 806 O O . VAL A 1 107 ? -1.866 -21.661 14.501 1.00 61.72 107 VAL A O 1
ATOM 809 N N . GLY A 1 108 ? -2.255 -22.727 12.563 1.00 53.06 108 GLY A N 1
ATOM 810 C CA . GLY A 1 108 ? -0.913 -22.562 11.995 1.00 53.06 108 GLY A CA 1
ATOM 811 C C . GLY A 1 108 ? -0.665 -21.199 11.335 1.00 53.06 108 GLY A C 1
ATOM 812 O O . GLY A 1 108 ? 0.474 -20.758 11.293 1.00 53.06 108 GLY A O 1
ATOM 813 N N . ASP A 1 109 ? -1.702 -20.478 10.893 1.00 50.09 109 ASP A N 1
ATOM 814 C CA . ASP A 1 109 ? -1.587 -19.168 10.214 1.00 50.09 109 ASP A CA 1
ATOM 815 C C . ASP A 1 109 ? -1.429 -17.994 11.208 1.00 50.09 109 ASP A C 1
ATOM 817 O O . ASP A 1 109 ? -2.125 -16.980 11.127 1.00 50.09 109 ASP A O 1
ATOM 821 N N . ARG A 1 110 ? -0.545 -18.135 12.207 1.00 47.47 110 ARG A N 1
ATOM 822 C CA . ARG A 1 110 ? -0.195 -17.029 13.121 1.00 47.47 110 ARG A CA 1
ATOM 823 C C . ARG A 1 110 ? 0.939 -16.150 12.592 1.00 47.47 110 ARG A C 1
ATOM 825 O O . ARG A 1 110 ? 1.004 -14.987 12.976 1.00 47.47 110 ARG A O 1
ATOM 832 N N . ASP A 1 111 ? 1.791 -16.674 11.713 1.00 44.38 111 ASP A N 1
ATOM 833 C CA . ASP A 1 111 ? 2.916 -15.954 11.096 1.00 44.38 111 ASP A CA 1
ATOM 834 C C . ASP A 1 111 ? 2.782 -15.788 9.567 1.00 44.38 111 ASP A C 1
ATOM 836 O O . ASP A 1 111 ? 3.477 -14.969 8.962 1.00 44.38 111 ASP A O 1
ATOM 840 N N . GLY A 1 112 ? 1.842 -16.501 8.934 1.00 47.72 112 GLY A N 1
ATOM 841 C CA . GLY A 1 112 ? 1.607 -16.460 7.492 1.00 47.72 112 GLY A CA 1
ATOM 842 C C . GLY A 1 112 ? 2.741 -17.037 6.643 1.00 47.72 112 GLY A C 1
ATOM 843 O O . GLY A 1 112 ? 2.807 -16.708 5.455 1.00 47.72 112 GLY A O 1
ATOM 844 N N . ASP A 1 113 ? 3.639 -17.841 7.219 1.00 44.75 113 ASP A N 1
ATOM 845 C CA . ASP A 1 113 ? 4.804 -18.421 6.527 1.00 44.75 113 ASP A CA 1
ATOM 846 C C . ASP A 1 113 ? 4.553 -19.804 5.912 1.00 44.75 113 ASP A C 1
ATOM 848 O O . ASP A 1 113 ? 5.452 -20.399 5.322 1.00 44.75 113 ASP A O 1
ATOM 852 N N . VAL A 1 114 ? 3.313 -20.295 5.952 1.00 43.75 114 VAL A N 1
ATOM 853 C CA . VAL A 1 114 ? 2.932 -21.499 5.206 1.00 43.75 114 VAL A CA 1
ATOM 854 C C . VAL A 1 114 ? 2.636 -21.131 3.750 1.00 43.75 114 VAL A C 1
ATOM 856 O O . VAL A 1 114 ? 1.767 -20.298 3.466 1.00 43.75 114 VAL A O 1
ATOM 859 N N . ASP A 1 115 ? 3.340 -21.777 2.816 1.00 40.84 115 ASP A N 1
ATOM 860 C CA . ASP A 1 115 ? 2.987 -21.766 1.397 1.00 40.84 115 ASP A CA 1
ATOM 861 C C . ASP A 1 115 ? 1.561 -22.309 1.236 1.00 40.84 115 ASP A C 1
ATOM 863 O O . ASP A 1 115 ? 1.256 -23.470 1.502 1.00 40.84 115 ASP A O 1
ATOM 867 N N . MET A 1 116 ? 0.651 -21.416 0.853 1.00 46.84 116 MET A N 1
ATOM 868 C CA . MET A 1 116 ? -0.758 -21.741 0.654 1.00 46.84 116 MET A CA 1
ATOM 869 C C . MET A 1 116 ? -0.964 -22.179 -0.798 1.00 46.84 116 MET A C 1
ATOM 871 O O . MET A 1 116 ? -0.573 -21.414 -1.689 1.00 46.84 116 MET A O 1
ATOM 875 N N . PRO A 1 117 ? -1.604 -23.338 -1.045 1.00 36.47 117 PRO A N 1
ATOM 876 C CA . PRO A 1 117 ? -1.825 -23.851 -2.391 1.00 36.47 117 PRO A CA 1
ATOM 877 C C . PRO A 1 117 ? -2.614 -22.849 -3.236 1.00 36.47 117 PRO A C 1
ATOM 879 O O . PRO A 1 117 ? -3.472 -22.119 -2.723 1.00 36.47 117 PRO A O 1
ATOM 882 N N . ASP A 1 118 ? -2.297 -22.801 -4.532 1.00 36.53 118 ASP A N 1
ATOM 883 C CA . ASP A 1 118 ? -2.963 -21.918 -5.483 1.00 36.53 118 ASP A CA 1
ATOM 884 C C . ASP A 1 118 ? -4.467 -22.210 -5.464 1.00 36.53 118 ASP A C 1
ATOM 886 O O . ASP A 1 118 ? -4.911 -23.338 -5.686 1.00 36.53 118 ASP A O 1
ATOM 890 N N . SER A 1 119 ? -5.268 -21.186 -5.179 1.00 38.94 119 SER A N 1
ATOM 891 C CA . SER A 1 119 ? -6.726 -21.265 -5.074 1.00 38.94 119 SER A CA 1
ATOM 892 C C . SER A 1 119 ? -7.419 -21.633 -6.396 1.00 38.94 119 SER A C 1
ATOM 894 O O . SER A 1 119 ? -8.638 -21.773 -6.423 1.00 38.94 119 SER A O 1
ATOM 896 N N . GLN A 1 120 ? -6.665 -21.804 -7.486 1.00 41.25 120 GLN A N 1
ATOM 897 C CA . GLN A 1 120 ? -7.156 -22.354 -8.754 1.00 41.25 120 GLN A CA 1
ATOM 898 C C . GLN A 1 120 ? -7.205 -23.891 -8.778 1.00 41.25 120 GLN A C 1
ATOM 900 O O . GLN A 1 120 ? -7.963 -24.451 -9.561 1.00 41.25 120 GLN A O 1
ATOM 905 N N . SER A 1 121 ? -6.487 -24.571 -7.878 1.00 37.62 121 SER A N 1
ATOM 906 C CA . SER A 1 121 ? -6.494 -26.042 -7.763 1.00 37.62 121 SER A CA 1
ATOM 907 C C . SER A 1 121 ? -7.805 -26.629 -7.219 1.00 37.62 121 SER A C 1
ATOM 909 O O . SER A 1 121 ? -8.045 -27.822 -7.348 1.00 37.62 121 SER A O 1
ATOM 911 N N . LEU A 1 122 ? -8.676 -25.811 -6.613 1.00 36.12 122 LEU A N 1
ATOM 912 C CA . LEU A 1 122 ? -9.882 -26.283 -5.912 1.00 36.12 122 LEU A CA 1
ATOM 913 C C . LEU A 1 122 ? -11.183 -26.162 -6.723 1.00 36.12 122 LEU A C 1
ATOM 915 O O . LEU A 1 122 ? -12.239 -26.548 -6.228 1.00 36.12 122 LEU A O 1
ATOM 919 N N . HIS A 1 123 ? -11.127 -25.640 -7.951 1.00 34.69 123 HIS A N 1
ATOM 920 C CA . HIS A 1 123 ? -12.309 -25.447 -8.804 1.00 34.69 123 HIS A CA 1
ATOM 921 C C . HIS A 1 123 ? -12.287 -26.271 -10.102 1.00 34.69 123 HIS A C 1
ATOM 923 O O . HIS A 1 123 ? -13.140 -26.055 -10.957 1.00 34.69 123 HIS A O 1
ATOM 929 N N . ALA A 1 124 ? -11.352 -27.214 -10.252 1.00 33.62 124 ALA A N 1
ATOM 930 C CA . ALA A 1 124 ? -11.197 -28.000 -11.480 1.00 33.62 124 ALA A CA 1
ATOM 931 C C . ALA A 1 124 ? -12.067 -29.275 -11.559 1.00 33.62 124 ALA A C 1
ATOM 933 O O . ALA A 1 124 ? -12.143 -29.874 -12.625 1.00 33.62 124 ALA A O 1
ATOM 934 N N . ASP A 1 125 ? -12.759 -29.677 -10.485 1.00 31.03 125 ASP A N 1
ATOM 935 C CA . ASP A 1 125 ? -13.335 -31.034 -10.410 1.00 31.03 125 ASP A CA 1
ATOM 936 C C . ASP A 1 125 ? -14.842 -31.156 -10.694 1.00 31.03 125 ASP A C 1
ATOM 938 O O . ASP A 1 125 ? -15.414 -32.217 -10.451 1.00 31.03 125 ASP A O 1
ATOM 942 N N . LEU A 1 126 ? -15.520 -30.131 -11.223 1.00 33.59 126 LEU A N 1
ATOM 943 C CA . LEU A 1 126 ? -16.916 -30.272 -11.666 1.00 33.59 126 LEU A CA 1
ATOM 944 C C . LEU A 1 126 ? -17.137 -29.564 -13.015 1.00 33.59 126 LEU A C 1
ATOM 946 O O . LEU A 1 126 ? -17.213 -28.340 -13.066 1.00 33.59 126 LEU A O 1
ATOM 950 N N . ASP A 1 127 ? -17.276 -30.388 -14.060 1.00 30.17 127 ASP A N 1
ATOM 951 C CA . ASP A 1 127 ? -17.698 -30.101 -15.445 1.00 30.17 127 ASP A CA 1
ATOM 952 C C . ASP A 1 127 ? -16.640 -29.544 -16.428 1.00 30.17 127 ASP A C 1
ATOM 954 O O . ASP A 1 127 ? -16.629 -28.357 -16.735 1.00 30.17 127 ASP A O 1
ATOM 958 N N . ASP A 1 128 ? -15.782 -30.411 -16.989 1.00 30.41 128 ASP A N 1
ATOM 959 C CA . ASP A 1 128 ? -15.829 -30.802 -18.419 1.00 30.41 128 ASP A CA 1
ATOM 960 C C . ASP A 1 128 ? -14.686 -31.783 -18.763 1.00 30.41 128 ASP A C 1
ATOM 962 O O . ASP A 1 128 ? -13.499 -31.496 -18.608 1.00 30.41 128 ASP A O 1
ATOM 966 N N . GLU A 1 129 ? -15.039 -32.958 -19.287 1.00 40.66 129 GLU A N 1
ATOM 967 C CA . GLU A 1 129 ? -14.082 -33.892 -19.879 1.00 40.66 129 GLU A CA 1
ATOM 968 C C . GLU A 1 129 ? -13.590 -33.352 -21.234 1.00 40.66 129 GLU A C 1
ATOM 970 O O . GLU A 1 129 ? -14.270 -33.520 -22.252 1.00 40.66 129 GLU A O 1
ATOM 975 N N . ARG A 1 130 ? -12.386 -32.757 -21.270 1.00 35.41 130 ARG A N 1
ATOM 976 C CA . ARG A 1 130 ? -11.402 -32.891 -22.368 1.00 35.41 130 ARG A CA 1
ATOM 977 C C . ARG A 1 130 ? -10.061 -32.235 -22.025 1.00 35.41 130 ARG A C 1
ATOM 979 O O . ARG A 1 130 ? -10.003 -31.092 -21.597 1.00 35.41 130 ARG A O 1
ATOM 986 N N . ASP A 1 131 ? -9.013 -32.996 -22.333 1.00 28.75 131 ASP A N 1
ATOM 987 C CA . ASP A 1 131 ? -7.579 -32.683 -22.306 1.00 28.75 131 ASP A CA 1
ATOM 988 C C . ASP A 1 131 ? -6.884 -32.758 -20.934 1.00 28.75 131 ASP A C 1
ATOM 990 O O . ASP A 1 131 ? -6.466 -31.784 -20.318 1.00 28.75 131 ASP A O 1
ATOM 994 N N . CYS A 1 132 ? -6.704 -34.015 -20.520 1.00 27.81 132 CYS A N 1
ATOM 995 C CA . CYS A 1 132 ? -5.792 -34.483 -19.482 1.00 27.81 132 CYS A CA 1
ATOM 996 C C . CYS A 1 132 ? -4.330 -34.106 -19.797 1.00 27.81 132 CYS A C 1
ATOM 998 O O . CYS A 1 132 ? -3.720 -34.673 -20.706 1.00 27.81 132 CYS A O 1
ATOM 1000 N N . PHE A 1 133 ? -3.752 -33.215 -18.991 1.00 28.69 133 PHE A N 1
ATOM 1001 C CA . PHE A 1 133 ? -2.329 -33.250 -18.657 1.00 28.69 133 PHE A CA 1
ATOM 1002 C C . PHE A 1 133 ? -2.216 -33.573 -17.168 1.00 28.69 133 PHE A C 1
ATOM 1004 O O . PHE A 1 133 ? -2.644 -32.809 -16.312 1.00 28.69 133 PHE A O 1
ATOM 1011 N N . SER A 1 134 ? -1.705 -34.770 -16.894 1.00 29.88 134 SER A N 1
ATOM 1012 C CA . SER A 1 134 ? -1.467 -35.314 -15.562 1.00 29.88 134 SER A CA 1
ATOM 1013 C C . SER A 1 134 ? -0.296 -34.573 -14.909 1.00 29.88 134 SER A C 1
ATOM 1015 O O . SER A 1 134 ? 0.837 -34.717 -15.370 1.00 29.88 134 SER A O 1
ATOM 1017 N N . GLU A 1 135 ? -0.559 -33.836 -13.832 1.00 30.83 135 GLU A N 1
ATOM 1018 C CA . GLU A 1 135 ? 0.463 -33.439 -12.863 1.00 30.83 135 GLU A CA 1
ATOM 1019 C C . GLU A 1 135 ? 0.784 -34.650 -11.979 1.00 30.83 135 GLU A C 1
ATOM 1021 O O . GLU A 1 135 ? -0.080 -35.218 -11.310 1.00 30.83 135 GLU A O 1
ATOM 1026 N N . SER A 1 136 ? 2.033 -35.095 -12.039 1.00 28.97 136 SER A N 1
ATOM 1027 C CA . SER A 1 136 ? 2.639 -35.963 -11.037 1.00 28.97 136 SER A CA 1
ATOM 1028 C C . SER A 1 136 ? 3.801 -35.165 -10.470 1.00 28.97 136 SER A C 1
ATOM 1030 O O . SER A 1 136 ? 4.811 -34.997 -11.149 1.00 28.97 136 SER A O 1
ATOM 1032 N N . ASP A 1 137 ? 3.608 -34.625 -9.269 1.00 31.45 137 ASP A N 1
ATOM 1033 C CA . ASP A 1 137 ? 4.678 -34.044 -8.467 1.00 31.45 137 ASP A CA 1
ATOM 1034 C C . ASP A 1 137 ? 5.560 -35.181 -7.942 1.00 31.45 137 ASP A C 1
ATOM 1036 O O . ASP A 1 137 ? 5.210 -35.869 -6.982 1.00 31.45 137 ASP A O 1
ATOM 1040 N N . GLU A 1 138 ? 6.711 -35.368 -8.576 1.00 30.48 138 GLU A N 1
ATOM 1041 C CA . GLU A 1 138 ? 7.927 -35.763 -7.876 1.00 30.48 138 GLU A CA 1
ATOM 1042 C C . GLU A 1 138 ? 8.990 -34.725 -8.240 1.00 30.48 138 GLU A C 1
ATOM 1044 O O . GLU A 1 138 ? 9.262 -34.470 -9.415 1.00 30.48 138 GLU A O 1
ATOM 1049 N N . ASP A 1 139 ? 9.507 -34.066 -7.206 1.00 32.47 139 ASP A N 1
ATOM 1050 C CA . ASP A 1 139 ? 10.605 -33.114 -7.264 1.00 32.47 139 ASP A CA 1
ATOM 1051 C C . ASP A 1 139 ? 11.780 -33.675 -8.080 1.00 32.47 139 ASP A C 1
ATOM 1053 O O . ASP A 1 139 ? 12.209 -34.792 -7.816 1.00 32.47 139 ASP A O 1
ATOM 1057 N N . GLU A 1 140 ? 12.307 -32.899 -9.033 1.00 30.27 140 GLU A N 1
ATOM 1058 C 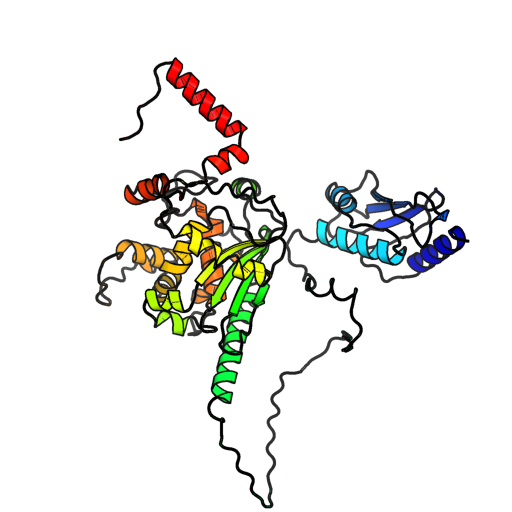CA . GLU A 1 140 ? 13.747 -32.695 -9.288 1.00 30.27 140 GLU A CA 1
ATOM 1059 C C . GLU A 1 140 ? 13.979 -32.022 -10.660 1.00 30.27 140 GLU A C 1
ATOM 1061 O O . GLU A 1 140 ? 13.680 -32.566 -11.715 1.00 30.27 140 GLU A O 1
ATOM 1066 N N . GLU A 1 141 ? 14.534 -30.808 -10.583 1.00 32.25 141 GLU A N 1
ATOM 1067 C CA . GLU A 1 141 ? 15.593 -30.253 -11.442 1.00 32.25 141 GLU A CA 1
ATOM 1068 C C . GLU A 1 141 ? 15.382 -30.098 -12.976 1.00 32.25 141 GLU A C 1
ATOM 1070 O O . GLU A 1 141 ? 15.169 -31.031 -13.738 1.00 32.25 141 GLU A O 1
ATOM 1075 N N . ASP A 1 142 ? 15.608 -28.854 -13.425 1.00 30.92 142 ASP A N 1
ATOM 1076 C CA . ASP A 1 142 ? 16.010 -28.440 -14.780 1.00 30.92 142 ASP A CA 1
ATOM 1077 C C . ASP A 1 142 ? 15.011 -28.519 -15.957 1.00 30.92 142 ASP A C 1
ATOM 1079 O O . ASP A 1 142 ? 15.068 -29.402 -16.806 1.00 30.92 142 ASP A O 1
ATOM 1083 N N . ASP A 1 143 ? 14.262 -27.426 -16.172 1.00 35.44 143 ASP A N 1
ATOM 1084 C CA . ASP A 1 143 ? 13.925 -26.981 -17.540 1.00 35.44 143 ASP A CA 1
ATOM 1085 C C . ASP A 1 143 ? 14.018 -25.456 -17.698 1.00 35.44 143 ASP A C 1
ATOM 1087 O O . ASP A 1 143 ? 13.018 -24.767 -17.857 1.00 35.44 143 ASP A O 1
ATOM 1091 N N . TRP A 1 144 ? 15.236 -24.905 -17.622 1.00 41.28 144 TRP A N 1
ATOM 1092 C CA . TRP A 1 144 ? 15.607 -23.658 -18.325 1.00 41.28 144 TRP A CA 1
ATOM 1093 C C . TRP A 1 144 ? 17.094 -23.674 -18.746 1.00 41.28 144 TRP A C 1
ATOM 1095 O O . TRP A 1 144 ? 17.786 -22.652 -18.695 1.00 41.28 144 TRP A O 1
ATOM 1105 N N . GLY A 1 145 ? 17.599 -24.842 -19.163 1.00 28.48 145 GLY A N 1
ATOM 1106 C CA . GLY A 1 145 ? 18.979 -25.048 -19.610 1.00 28.48 145 GLY A CA 1
ATOM 1107 C C . GLY A 1 145 ? 19.197 -24.671 -21.080 1.00 28.48 145 GLY A C 1
ATOM 1108 O O . GLY A 1 145 ? 18.678 -25.306 -21.991 1.00 28.48 145 GLY A O 1
ATOM 1109 N N . PHE A 1 146 ? 19.998 -23.633 -21.322 1.00 28.50 146 PHE A N 1
ATOM 1110 C CA . PHE A 1 146 ? 20.532 -23.289 -22.642 1.00 28.50 146 PHE A CA 1
ATOM 1111 C C . PHE A 1 146 ? 21.680 -24.247 -22.986 1.00 28.50 146 PHE A C 1
ATOM 1113 O O . PHE A 1 146 ? 22.776 -24.103 -22.442 1.00 28.50 146 PHE A O 1
ATOM 1120 N N . ASP A 1 147 ? 21.449 -25.201 -23.891 1.00 28.55 147 ASP A N 1
ATOM 1121 C CA . ASP A 1 147 ? 22.525 -26.047 -24.405 1.00 28.55 147 ASP A CA 1
ATOM 1122 C C . ASP A 1 147 ? 23.365 -25.276 -25.438 1.00 28.55 147 ASP A C 1
ATOM 1124 O O . ASP A 1 147 ? 22.905 -24.868 -26.511 1.00 28.55 147 ASP A O 1
ATOM 1128 N N . ARG A 1 148 ? 24.627 -25.042 -25.074 1.00 41.03 148 ARG A N 1
ATOM 1129 C CA . ARG A 1 148 ? 25.672 -24.502 -25.937 1.00 41.03 148 ARG A CA 1
ATOM 1130 C C . ARG A 1 148 ? 26.511 -25.672 -26.430 1.00 41.03 148 ARG A C 1
ATOM 1132 O O . ARG A 1 148 ? 27.549 -25.944 -25.839 1.00 41.03 148 ARG A O 1
ATOM 1139 N N . HIS A 1 149 ? 26.174 -26.231 -27.590 1.00 29.84 149 HIS A N 1
ATOM 1140 C CA . HIS A 1 149 ? 27.143 -26.981 -28.386 1.00 29.84 149 HIS A CA 1
ATOM 1141 C C . HIS A 1 149 ? 27.017 -26.696 -29.889 1.00 29.84 149 HIS A C 1
ATOM 1143 O O . HIS A 1 149 ? 25.998 -26.908 -30.536 1.00 29.84 149 HIS A O 1
ATOM 1149 N N . THR A 1 150 ? 28.118 -26.181 -30.433 1.00 42.88 150 THR A N 1
ATOM 1150 C CA . THR A 1 150 ? 28.461 -26.136 -31.857 1.00 42.88 150 THR A CA 1
ATOM 1151 C C . THR A 1 150 ? 28.464 -27.535 -32.475 1.00 42.88 150 THR A C 1
ATOM 1153 O O . THR A 1 150 ? 29.047 -28.437 -31.871 1.00 42.88 150 THR A O 1
ATOM 1156 N N . PRO A 1 151 ? 28.016 -27.679 -33.733 1.00 31.20 151 PRO A N 1
ATOM 1157 C CA . PRO A 1 151 ? 28.632 -28.651 -34.627 1.00 31.20 151 PRO A CA 1
ATOM 1158 C C . PRO A 1 151 ? 29.138 -27.996 -35.916 1.00 31.20 151 PRO A C 1
ATOM 1160 O O . PRO A 1 151 ? 28.440 -27.246 -36.599 1.00 31.20 151 PRO A O 1
ATOM 1163 N N . GLU A 1 152 ? 30.386 -28.314 -36.244 1.00 30.77 152 GLU A N 1
ATOM 1164 C CA . GLU A 1 152 ? 30.947 -28.165 -37.579 1.00 30.77 152 GLU A CA 1
ATOM 1165 C C . GLU A 1 152 ? 30.252 -29.088 -38.599 1.00 30.77 152 GLU A C 1
ATOM 1167 O O . GLU A 1 152 ? 29.796 -30.186 -38.284 1.00 30.77 152 GLU A O 1
ATOM 1172 N N . SER A 1 153 ? 30.359 -28.659 -39.860 1.00 29.05 153 SER A N 1
ATOM 1173 C CA . SER A 1 153 ? 30.352 -29.447 -41.102 1.00 29.05 153 SER A CA 1
ATOM 1174 C C . SER A 1 153 ? 29.018 -29.683 -41.843 1.00 29.05 153 SER A C 1
ATOM 1176 O O . SER A 1 153 ? 28.271 -30.626 -41.626 1.00 29.05 153 SER A O 1
ATOM 1178 N N . SER A 1 154 ? 28.830 -28.805 -42.836 1.00 34.34 154 SER A N 1
ATOM 1179 C CA . SER A 1 154 ? 28.775 -29.107 -44.280 1.00 34.34 154 SER A CA 1
ATOM 1180 C C . SER A 1 154 ? 27.564 -29.819 -44.918 1.00 34.34 154 SER A C 1
ATOM 1182 O O . SER A 1 154 ? 27.258 -30.964 -44.611 1.00 34.34 154 SER A O 1
ATOM 1184 N N . LEU A 1 155 ? 27.102 -29.152 -45.993 1.00 33.69 155 LEU A N 1
ATOM 1185 C CA . LEU A 1 155 ? 26.492 -29.624 -47.254 1.00 33.69 155 LEU A CA 1
ATOM 1186 C C . LEU A 1 155 ? 24.998 -29.301 -47.494 1.00 33.69 155 LEU A C 1
ATOM 1188 O O . LEU A 1 155 ? 24.093 -29.992 -47.049 1.00 33.69 155 LEU A O 1
ATOM 1192 N N . ASP A 1 156 ? 24.838 -28.238 -48.292 1.00 30.33 156 ASP A N 1
ATOM 1193 C CA . ASP A 1 156 ? 23.967 -28.028 -49.461 1.00 30.33 156 ASP A CA 1
ATOM 1194 C C . ASP A 1 156 ? 22.421 -28.038 -49.409 1.00 30.33 156 ASP A C 1
ATOM 1196 O O . ASP A 1 156 ? 21.749 -29.056 -49.310 1.00 30.33 156 ASP A O 1
ATOM 1200 N N . ALA A 1 157 ? 21.916 -26.831 -49.721 1.00 31.97 157 ALA A N 1
ATOM 1201 C CA . ALA A 1 157 ? 20.903 -26.486 -50.729 1.00 31.97 157 ALA A CA 1
ATOM 1202 C C . ALA A 1 157 ? 19.442 -26.957 -50.553 1.00 31.97 157 ALA A C 1
ATOM 1204 O O . ALA A 1 157 ? 19.061 -28.056 -50.934 1.00 31.97 157 ALA A O 1
ATOM 1205 N N . SER A 1 158 ? 18.529 -26.023 -50.252 1.00 33.28 158 SER A N 1
ATOM 1206 C CA . SER A 1 158 ? 17.856 -25.199 -51.282 1.00 33.28 158 SER A CA 1
ATOM 1207 C C . SER A 1 158 ? 16.615 -24.457 -50.741 1.00 33.28 158 SER A C 1
ATOM 1209 O O . SER A 1 158 ? 15.699 -25.028 -50.165 1.00 33.28 158 SER A O 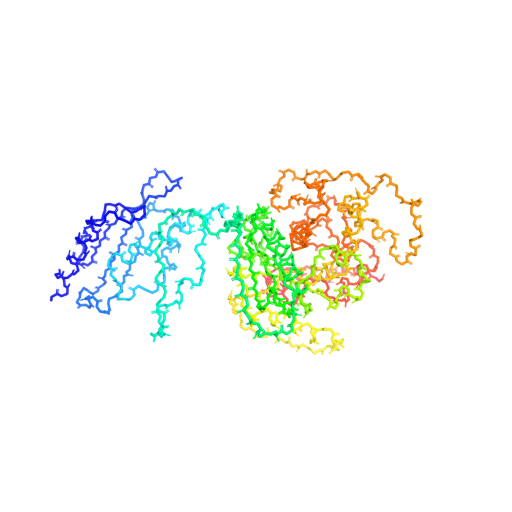1
ATOM 1211 N N . HIS A 1 159 ? 16.642 -23.137 -50.939 1.00 36.50 159 HIS A N 1
ATOM 1212 C CA . HIS A 1 159 ? 15.547 -22.180 -51.132 1.00 36.50 159 HIS A CA 1
ATOM 1213 C C . HIS A 1 159 ? 14.096 -22.564 -50.775 1.00 36.50 159 HIS A C 1
ATOM 1215 O O . HIS A 1 159 ? 13.395 -23.124 -51.606 1.00 36.50 159 HIS A O 1
ATOM 1221 N N . TYR A 1 160 ? 13.592 -22.000 -49.669 1.00 34.38 160 TYR A N 1
ATOM 1222 C CA . TYR A 1 160 ? 12.385 -21.154 -49.666 1.00 34.38 160 TYR A CA 1
ATOM 1223 C C . TYR A 1 160 ? 12.570 -20.032 -48.633 1.00 34.38 160 TYR A C 1
ATOM 1225 O O . TYR A 1 160 ? 12.545 -20.247 -47.425 1.00 34.38 160 TYR A O 1
ATOM 1233 N N . THR A 1 161 ? 12.822 -18.816 -49.115 1.00 34.38 161 THR A N 1
ATOM 1234 C CA . THR A 1 161 ? 12.984 -17.610 -48.295 1.00 34.38 161 THR A CA 1
ATOM 1235 C C . THR A 1 161 ? 11.619 -17.058 -47.891 1.00 34.38 161 THR A C 1
ATOM 1237 O O . THR A 1 161 ? 10.917 -16.483 -48.723 1.00 34.38 161 THR A O 1
ATOM 1240 N N . VAL A 1 162 ? 11.268 -17.189 -46.612 1.00 36.25 162 VAL A N 1
ATOM 1241 C CA . VAL A 1 162 ? 10.243 -16.364 -45.953 1.00 36.25 162 VAL A CA 1
ATOM 1242 C C . VAL A 1 162 ? 10.959 -15.143 -45.347 1.00 36.25 162 VAL A C 1
ATOM 1244 O O . VAL A 1 162 ? 12.051 -15.317 -44.798 1.00 36.25 162 VAL A O 1
ATOM 1247 N N . PRO A 1 163 ? 10.434 -13.907 -45.463 1.00 36.34 163 PRO A N 1
ATOM 1248 C CA . PRO A 1 163 ? 11.144 -12.719 -45.002 1.00 36.34 163 PRO A CA 1
ATOM 1249 C C . PRO A 1 163 ? 11.318 -12.729 -43.478 1.00 36.34 163 PRO A C 1
ATOM 1251 O O . PRO A 1 163 ? 10.408 -13.066 -42.724 1.00 36.34 163 PRO A O 1
ATOM 1254 N N . ALA A 1 164 ? 12.509 -12.340 -43.035 1.00 36.94 164 ALA A N 1
ATOM 1255 C CA . ALA A 1 164 ? 12.936 -12.326 -41.647 1.00 36.94 164 ALA A CA 1
ATOM 1256 C C . ALA A 1 164 ? 12.141 -11.336 -40.767 1.00 36.94 164 ALA A C 1
ATOM 1258 O O . ALA A 1 164 ? 12.199 -10.126 -40.970 1.00 36.94 164 ALA A O 1
ATOM 1259 N N . HIS A 1 165 ? 11.509 -11.849 -39.705 1.00 39.62 165 HIS A N 1
ATOM 1260 C CA . HIS A 1 165 ? 11.087 -11.093 -38.511 1.00 39.62 165 HIS A CA 1
ATOM 1261 C C . HIS A 1 165 ? 12.078 -11.274 -37.338 1.00 39.62 165 HIS A C 1
ATOM 1263 O O . HIS A 1 165 ? 11.698 -11.311 -36.167 1.00 39.62 165 HIS A O 1
ATOM 1269 N N . SER A 1 166 ? 13.375 -11.412 -37.625 1.00 47.38 166 SER A N 1
ATOM 1270 C CA . SER A 1 166 ? 14.387 -11.790 -36.626 1.00 47.38 166 SER A CA 1
ATOM 1271 C C . SER A 1 166 ? 14.750 -10.685 -35.621 1.00 47.38 166 SER A C 1
ATOM 1273 O O . SER A 1 166 ? 15.282 -10.996 -34.557 1.00 47.38 166 SER A O 1
ATOM 1275 N N . SER A 1 167 ? 14.418 -9.413 -35.878 1.00 46.41 167 SER A N 1
ATOM 1276 C CA . SER A 1 167 ? 14.708 -8.306 -34.948 1.00 46.41 167 SER A CA 1
ATOM 1277 C C . SER A 1 167 ? 13.745 -8.221 -33.754 1.00 46.41 167 SER A C 1
ATOM 1279 O O . SER A 1 167 ? 14.109 -7.674 -32.715 1.00 46.41 167 SER A O 1
ATOM 1281 N N . ASN A 1 168 ? 12.532 -8.777 -33.866 1.00 57.06 168 ASN A N 1
ATOM 1282 C CA . ASN A 1 168 ? 11.511 -8.690 -32.812 1.00 57.06 168 ASN A CA 1
ATOM 1283 C C . ASN A 1 168 ? 11.656 -9.772 -31.731 1.00 57.06 168 ASN A C 1
ATOM 1285 O O . ASN A 1 168 ? 11.221 -9.561 -30.601 1.00 57.06 168 ASN A O 1
ATOM 1289 N N . SER A 1 169 ? 12.291 -10.905 -32.046 1.00 63.03 169 SER A N 1
ATOM 1290 C CA . SER A 1 169 ? 12.416 -12.040 -31.120 1.00 63.03 169 SER A CA 1
ATOM 1291 C C . SER A 1 169 ? 13.346 -11.735 -29.939 1.00 63.03 169 SER A C 1
ATOM 1293 O O . SER A 1 169 ? 12.970 -11.934 -28.785 1.00 63.03 169 SER A O 1
ATOM 1295 N N . LEU A 1 170 ? 14.523 -11.151 -30.199 1.00 67.19 170 LEU A N 1
ATOM 1296 C CA . LEU A 1 170 ? 15.500 -10.808 -29.154 1.00 67.19 170 LEU A CA 1
ATOM 1297 C C . LEU A 1 170 ? 14.996 -9.695 -28.221 1.00 67.19 170 LEU A C 1
ATOM 1299 O O . LEU A 1 170 ? 15.172 -9.775 -27.006 1.00 67.19 170 LEU A O 1
ATOM 1303 N N . ALA A 1 171 ? 14.322 -8.680 -28.769 1.00 73.25 171 ALA A N 1
ATOM 1304 C CA . ALA A 1 171 ? 13.717 -7.610 -27.977 1.00 73.25 171 ALA A CA 1
ATOM 1305 C C . ALA A 1 171 ? 12.548 -8.125 -27.120 1.00 73.25 171 ALA A C 1
ATOM 1307 O O . ALA A 1 171 ? 12.418 -7.744 -25.955 1.00 73.25 171 ALA A O 1
ATOM 1308 N N . ALA A 1 172 ? 11.726 -9.030 -27.663 1.00 77.25 172 ALA A N 1
ATOM 1309 C CA . ALA A 1 172 ? 10.673 -9.698 -26.907 1.00 77.25 172 ALA A CA 1
ATOM 1310 C C . ALA A 1 172 ? 11.252 -10.595 -25.799 1.00 77.25 172 ALA A C 1
ATOM 1312 O O . ALA A 1 172 ? 10.765 -10.550 -24.673 1.00 77.25 172 ALA A O 1
ATOM 1313 N N . ALA A 1 173 ? 12.317 -11.352 -26.075 1.00 82.06 173 ALA A N 1
ATOM 1314 C CA . ALA A 1 173 ? 12.994 -12.190 -25.086 1.00 82.06 173 ALA A CA 1
ATOM 1315 C C . ALA A 1 173 ? 13.608 -11.360 -23.945 1.00 82.06 173 ALA A C 1
ATOM 1317 O O . ALA A 1 173 ? 13.382 -11.664 -22.775 1.00 82.06 173 ALA A O 1
ATOM 1318 N N . SER A 1 174 ? 14.302 -10.264 -24.270 1.00 85.38 174 SER A N 1
ATOM 1319 C CA . SER A 1 174 ? 14.860 -9.333 -23.279 1.00 85.38 174 SER A CA 1
ATOM 1320 C C . SER A 1 174 ? 13.766 -8.690 -22.415 1.00 85.38 174 SER A C 1
ATOM 1322 O O . SER A 1 174 ? 13.882 -8.637 -21.189 1.00 85.38 174 SER A O 1
ATOM 1324 N N . ARG A 1 175 ? 12.636 -8.299 -23.024 1.00 85.69 175 ARG A N 1
ATOM 1325 C CA . ARG A 1 175 ? 11.462 -7.795 -22.295 1.00 85.69 175 ARG A CA 1
ATOM 1326 C C . ARG A 1 175 ? 10.891 -8.846 -21.341 1.00 85.69 175 ARG A C 1
ATOM 1328 O O . ARG A 1 175 ? 10.655 -8.533 -20.178 1.00 85.69 175 ARG A O 1
ATOM 1335 N N . LYS A 1 176 ? 10.695 -10.085 -21.806 1.00 89.06 176 LYS A N 1
ATOM 1336 C CA . LYS A 1 176 ? 10.203 -11.202 -20.979 1.00 89.06 176 LYS A CA 1
ATOM 1337 C C . LYS A 1 176 ? 11.133 -11.466 -19.793 1.00 89.06 176 LYS A C 1
ATOM 1339 O O . LYS A 1 176 ? 10.658 -11.598 -18.667 1.00 89.06 176 LYS A O 1
ATOM 1344 N N . ALA A 1 177 ? 12.447 -11.479 -20.027 1.00 90.38 177 ALA A N 1
ATOM 1345 C CA . ALA A 1 177 ? 13.447 -11.638 -18.975 1.00 90.38 177 ALA A CA 1
ATOM 1346 C C . ALA A 1 177 ? 13.376 -10.503 -17.942 1.00 90.38 177 ALA A C 1
ATOM 1348 O O . ALA A 1 177 ? 13.431 -10.765 -16.739 1.00 90.38 177 ALA A O 1
ATOM 1349 N N . ARG A 1 178 ? 13.183 -9.254 -18.390 1.00 91.62 178 ARG A N 1
ATOM 1350 C CA . ARG A 1 178 ? 13.035 -8.114 -17.479 1.00 91.62 178 ARG A CA 1
ATOM 1351 C C . ARG A 1 178 ? 11.764 -8.196 -16.635 1.00 91.62 178 ARG A C 1
ATOM 1353 O O . ARG A 1 178 ? 11.853 -8.040 -15.423 1.00 91.62 178 ARG A O 1
ATOM 1360 N N . ILE A 1 179 ? 10.616 -8.497 -17.246 1.00 93.00 179 ILE A N 1
ATOM 1361 C CA . ILE A 1 179 ? 9.348 -8.692 -16.523 1.00 93.00 179 ILE A CA 1
ATOM 1362 C C . ILE A 1 179 ? 9.520 -9.778 -15.456 1.00 93.00 179 ILE A C 1
ATOM 1364 O O . ILE A 1 179 ? 9.182 -9.569 -14.295 1.00 93.00 179 ILE A O 1
ATOM 1368 N N . ARG A 1 180 ? 10.111 -10.922 -15.827 1.00 91.88 180 ARG A N 1
ATOM 1369 C CA . ARG A 1 180 ? 10.373 -12.021 -14.892 1.00 91.88 180 ARG A CA 1
ATOM 1370 C C . ARG A 1 180 ? 11.257 -11.572 -13.728 1.00 91.88 180 ARG A C 1
ATOM 1372 O O . ARG A 1 180 ? 10.913 -11.866 -12.588 1.00 91.88 180 ARG A O 1
ATOM 1379 N N . LYS A 1 181 ? 12.344 -10.838 -13.991 1.00 93.06 181 LYS A N 1
ATOM 1380 C CA . LYS A 1 181 ? 13.230 -10.305 -12.943 1.00 93.06 181 LYS A CA 1
ATOM 1381 C C . LYS A 1 181 ? 12.474 -9.392 -11.972 1.00 93.06 181 LYS A C 1
ATOM 1383 O O . LYS A 1 181 ? 12.617 -9.552 -10.763 1.00 93.06 181 LYS A O 1
ATOM 1388 N N . ASP A 1 182 ? 11.658 -8.474 -12.487 1.00 93.88 182 ASP A N 1
ATOM 1389 C CA . ASP A 1 182 ? 10.923 -7.514 -11.659 1.00 93.88 182 ASP A CA 1
ATOM 1390 C C . ASP A 1 182 ? 9.888 -8.210 -10.756 1.00 93.88 182 ASP A C 1
ATOM 1392 O O . ASP A 1 182 ? 9.800 -7.908 -9.563 1.00 93.88 182 ASP A O 1
ATOM 1396 N N . LEU A 1 183 ? 9.143 -9.183 -11.294 1.00 94.00 183 LEU A N 1
ATOM 1397 C CA . LEU A 1 183 ? 8.159 -9.951 -10.523 1.00 94.00 183 LEU A CA 1
ATOM 1398 C C . LEU A 1 183 ? 8.821 -10.915 -9.528 1.00 94.00 183 LEU A C 1
ATOM 1400 O O . LEU A 1 183 ? 8.333 -11.085 -8.412 1.00 94.00 183 LEU A O 1
ATOM 1404 N N . GLN A 1 184 ? 9.958 -11.514 -9.893 1.00 93.12 184 GLN A N 1
ATOM 1405 C CA . GLN A 1 184 ? 10.749 -12.335 -8.976 1.00 93.12 184 GLN A CA 1
ATOM 1406 C C . GLN A 1 184 ? 11.313 -11.514 -7.818 1.00 93.12 184 GLN A C 1
ATOM 1408 O O . GLN A 1 184 ? 11.360 -12.027 -6.705 1.00 93.12 184 GLN A O 1
ATOM 1413 N N . ALA A 1 185 ? 11.710 -10.258 -8.045 1.00 93.81 185 ALA A N 1
ATOM 1414 C CA . ALA A 1 185 ? 12.146 -9.375 -6.966 1.00 93.81 185 ALA A CA 1
ATOM 1415 C C . ALA A 1 185 ? 11.023 -9.163 -5.938 1.00 93.81 185 ALA A C 1
ATOM 1417 O O . ALA A 1 185 ? 11.260 -9.309 -4.743 1.00 93.81 185 ALA A O 1
ATOM 1418 N N . ALA A 1 186 ? 9.787 -8.926 -6.393 1.00 93.94 186 ALA A N 1
ATOM 1419 C CA . ALA A 1 186 ? 8.635 -8.817 -5.497 1.00 93.94 186 ALA A CA 1
ATOM 1420 C C . ALA A 1 186 ? 8.350 -10.129 -4.740 1.00 93.94 186 ALA A C 1
ATOM 1422 O O . ALA A 1 186 ? 8.113 -10.095 -3.535 1.00 93.94 186 ALA A O 1
ATOM 1423 N N . LYS A 1 187 ? 8.451 -11.290 -5.407 1.00 92.62 187 LYS A N 1
ATOM 1424 C CA . LYS A 1 187 ? 8.284 -12.599 -4.747 1.00 92.62 187 LYS A CA 1
ATOM 1425 C C . LYS A 1 187 ? 9.361 -12.855 -3.685 1.00 92.62 187 LYS A C 1
ATOM 1427 O O . LYS A 1 187 ? 9.041 -13.282 -2.582 1.00 92.62 187 LYS A O 1
ATOM 1432 N N . LYS A 1 188 ? 10.627 -12.549 -3.993 1.00 91.25 188 LYS A N 1
ATOM 1433 C CA . LYS A 1 188 ? 11.761 -12.678 -3.059 1.00 91.25 188 LYS A CA 1
ATOM 1434 C C . LYS A 1 188 ? 11.642 -11.751 -1.850 1.00 91.25 188 LYS A C 1
ATOM 1436 O O . LYS A 1 188 ? 12.110 -12.110 -0.781 1.00 91.25 188 LYS A O 1
ATOM 1441 N N . ALA A 1 189 ? 10.997 -10.599 -2.013 1.00 90.25 189 ALA A N 1
ATOM 1442 C CA . ALA A 1 189 ? 10.706 -9.674 -0.922 1.00 90.25 189 ALA A CA 1
ATOM 1443 C C . ALA A 1 189 ? 9.528 -10.122 -0.027 1.00 90.25 189 ALA A C 1
ATOM 1445 O O . ALA A 1 189 ? 9.137 -9.378 0.864 1.00 90.25 189 ALA A O 1
ATOM 1446 N N . GLY A 1 190 ? 8.952 -11.312 -0.247 1.00 89.88 190 GLY A N 1
ATOM 1447 C CA . GLY A 1 190 ? 7.884 -11.874 0.588 1.00 89.88 190 GLY A CA 1
ATOM 1448 C C . GLY A 1 190 ? 6.461 -11.544 0.125 1.00 89.88 190 GLY A C 1
ATOM 1449 O O . GLY A 1 190 ? 5.502 -11.816 0.850 1.00 89.88 190 GLY A O 1
ATOM 1450 N N . PHE A 1 191 ? 6.293 -10.975 -1.074 1.00 94.94 191 PHE A N 1
ATOM 1451 C CA . PHE A 1 191 ? 4.977 -10.661 -1.631 1.00 94.94 191 PHE A CA 1
ATOM 1452 C C . PHE A 1 191 ? 4.437 -11.766 -2.542 1.00 94.94 191 PHE A C 1
ATOM 1454 O O . PHE A 1 191 ? 5.169 -12.400 -3.303 1.00 94.94 191 PHE A O 1
ATOM 1461 N N . LYS A 1 192 ? 3.112 -11.932 -2.553 1.00 93.81 192 LYS A N 1
ATOM 1462 C CA . LYS A 1 192 ? 2.423 -12.733 -3.567 1.00 93.81 192 LYS A CA 1
ATOM 1463 C C . LYS A 1 192 ? 2.182 -11.890 -4.811 1.00 93.81 192 LYS A C 1
ATOM 1465 O O . LYS A 1 192 ? 1.660 -10.778 -4.731 1.00 93.81 192 LYS A O 1
ATOM 1470 N N . VAL A 1 193 ? 2.532 -12.444 -5.964 1.00 93.81 193 VAL A N 1
ATOM 1471 C CA . VAL A 1 193 ? 2.425 -11.771 -7.260 1.00 93.81 193 VAL A CA 1
ATOM 1472 C C . VAL A 1 193 ? 1.418 -12.509 -8.132 1.00 93.81 193 VAL A C 1
ATOM 1474 O O . VAL A 1 193 ? 1.436 -13.733 -8.219 1.00 93.81 193 VAL A O 1
ATOM 1477 N N . GLY A 1 194 ? 0.554 -11.757 -8.803 1.00 91.12 194 GLY A N 1
ATOM 1478 C CA . GLY A 1 194 ? -0.370 -12.257 -9.812 1.00 91.12 194 GLY A CA 1
ATOM 1479 C C . GLY A 1 194 ? -0.398 -11.331 -11.023 1.00 91.12 194 GLY A C 1
ATOM 1480 O O . GLY A 1 194 ? -0.000 -10.170 -10.947 1.00 91.12 194 GLY A O 1
ATOM 1481 N N . HIS A 1 195 ? -0.872 -11.839 -12.157 1.00 92.31 195 HIS A N 1
ATOM 1482 C CA . HIS A 1 195 ? -1.156 -11.014 -13.328 1.00 92.31 195 HIS A CA 1
ATOM 1483 C C . HIS A 1 195 ? -2.458 -11.443 -14.006 1.00 92.31 195 HIS A C 1
ATOM 1485 O O . HIS A 1 195 ? -2.867 -12.603 -13.905 1.00 92.31 195 HIS A O 1
ATOM 1491 N N . GLN A 1 196 ? -3.095 -10.503 -14.698 1.00 88.19 196 GLN A N 1
ATOM 1492 C CA . GLN A 1 196 ? -4.246 -10.731 -15.570 1.00 88.19 196 GLN A CA 1
ATOM 1493 C C . GLN A 1 196 ? -3.986 -10.088 -16.939 1.00 88.19 196 GLN A C 1
ATOM 1495 O O . GLN A 1 196 ? -3.323 -9.051 -17.035 1.00 88.19 196 GLN A O 1
ATOM 1500 N N . GLY A 1 197 ? -4.524 -10.690 -17.999 1.00 83.69 197 GLY A N 1
ATOM 1501 C CA . GLY A 1 197 ? -4.280 -10.264 -19.379 1.00 83.69 197 GLY A CA 1
ATOM 1502 C C . GLY A 1 197 ? -2.917 -10.701 -19.925 1.00 83.69 197 GLY A C 1
ATOM 1503 O O . GLY A 1 197 ? -2.136 -11.390 -19.262 1.00 83.69 197 GLY A O 1
ATOM 1504 N N . ALA A 1 198 ? -2.631 -10.298 -21.162 1.00 81.81 198 ALA A N 1
ATOM 1505 C CA . ALA A 1 198 ? -1.464 -10.746 -21.914 1.00 81.81 198 ALA A CA 1
ATOM 1506 C C . ALA A 1 198 ? -0.212 -9.898 -21.605 1.00 81.81 198 ALA A C 1
ATOM 1508 O O . ALA A 1 198 ? 0.265 -9.095 -22.408 1.00 81.81 198 ALA A O 1
ATOM 1509 N N . LEU A 1 199 ? 0.331 -10.102 -20.398 1.00 83.94 199 LEU A N 1
ATOM 1510 C CA . LEU A 1 199 ? 1.495 -9.389 -19.850 1.00 83.94 199 LEU A CA 1
ATOM 1511 C C . LEU A 1 199 ? 2.722 -9.411 -20.781 1.00 83.94 199 LEU A C 1
ATOM 1513 O O . LEU A 1 199 ? 3.459 -8.428 -20.870 1.00 83.94 199 LEU A O 1
ATOM 1517 N N . LEU A 1 200 ? 2.953 -10.530 -21.474 1.00 83.81 200 LEU A N 1
ATOM 1518 C CA . LEU A 1 200 ? 4.140 -10.728 -22.312 1.00 83.81 200 LEU A CA 1
ATOM 1519 C C . LEU A 1 200 ? 3.963 -10.228 -23.752 1.00 83.81 200 LEU A C 1
ATOM 1521 O O . LEU A 1 200 ? 4.963 -9.953 -24.422 1.00 83.81 200 LEU A O 1
ATOM 1525 N N . ASP A 1 201 ? 2.720 -10.056 -24.202 1.00 79.19 201 ASP A N 1
ATOM 1526 C CA . ASP A 1 201 ? 2.399 -9.701 -25.590 1.00 79.19 201 ASP A CA 1
ATOM 1527 C C . ASP A 1 201 ? 2.405 -8.181 -25.814 1.00 79.19 201 ASP A C 1
ATOM 1529 O O . ASP A 1 201 ? 2.267 -7.699 -26.937 1.00 79.19 201 ASP A O 1
ATOM 1533 N N . GLY A 1 202 ? 2.642 -7.404 -24.750 1.00 76.50 202 GLY A N 1
ATOM 1534 C CA . GLY A 1 202 ? 2.722 -5.943 -24.806 1.00 76.50 202 GLY A CA 1
ATOM 1535 C C . GLY A 1 202 ? 1.365 -5.254 -24.952 1.00 76.50 202 GLY A C 1
ATOM 1536 O O . GLY A 1 202 ? 1.323 -4.071 -25.280 1.00 76.50 202 GLY A O 1
ATOM 1537 N N . THR A 1 203 ? 0.272 -5.975 -24.713 1.00 86.31 203 THR A N 1
ATOM 1538 C CA . THR A 1 203 ? -1.090 -5.435 -24.662 1.00 86.31 203 THR A CA 1
ATOM 1539 C C . THR A 1 203 ? -1.447 -4.979 -23.249 1.00 86.31 203 THR A C 1
ATOM 1541 O O . THR A 1 203 ? -0.644 -5.110 -22.325 1.00 86.31 203 THR A O 1
ATOM 1544 N N . SER A 1 204 ? -2.671 -4.479 -23.056 1.00 90.06 204 SER A N 1
ATOM 1545 C CA . SER A 1 204 ? -3.145 -4.119 -21.722 1.00 90.06 204 SER A CA 1
ATOM 1546 C C . SER A 1 204 ? -3.084 -5.308 -20.758 1.00 90.06 204 SER A C 1
ATOM 1548 O O . SER A 1 204 ? -3.503 -6.420 -21.092 1.00 90.06 204 SER A O 1
ATOM 1550 N N . CYS A 1 205 ? -2.544 -5.071 -19.566 1.00 92.81 205 CYS A N 1
ATOM 1551 C CA . CYS A 1 205 ? -2.412 -6.085 -18.530 1.00 92.81 205 CYS A CA 1
ATOM 1552 C C . CYS A 1 205 ? -2.524 -5.477 -17.132 1.00 92.81 205 CYS A C 1
ATOM 1554 O O . CYS A 1 205 ? -2.264 -4.288 -16.927 1.00 92.81 205 CYS A O 1
ATOM 1556 N N . PHE A 1 206 ? -2.849 -6.328 -16.165 1.00 94.38 206 PHE A N 1
ATOM 1557 C CA . PHE A 1 206 ? -2.869 -5.992 -14.748 1.00 94.38 206 PHE A CA 1
ATOM 1558 C C . PHE A 1 206 ? -1.831 -6.829 -14.014 1.00 94.38 206 PHE A C 1
ATOM 1560 O O . PHE A 1 206 ? -1.725 -8.033 -14.248 1.00 94.38 206 PHE A O 1
ATOM 1567 N N . VAL A 1 207 ? -1.091 -6.203 -13.108 1.00 95.75 207 VAL A N 1
ATOM 1568 C CA . VAL A 1 207 ? -0.179 -6.867 -12.176 1.00 95.75 207 VAL A CA 1
ATOM 1569 C C . VAL A 1 207 ? -0.694 -6.605 -10.769 1.00 95.75 207 VAL A C 1
ATOM 1571 O O . VAL A 1 207 ? -0.954 -5.461 -10.412 1.00 95.75 207 VAL A O 1
ATOM 1574 N N . SER A 1 208 ? -0.857 -7.654 -9.974 1.00 95.75 208 SER A N 1
ATOM 1575 C CA . SER A 1 208 ? -1.278 -7.566 -8.578 1.00 95.75 208 SER A CA 1
ATOM 1576 C C . SER A 1 208 ? -0.134 -7.993 -7.669 1.00 95.75 208 SER A C 1
ATOM 1578 O O . SER A 1 208 ? 0.395 -9.094 -7.825 1.00 95.75 208 SER A O 1
ATOM 1580 N N . ILE A 1 209 ? 0.218 -7.151 -6.703 1.00 97.12 209 ILE A N 1
ATOM 1581 C CA . ILE A 1 209 ? 1.126 -7.496 -5.609 1.00 97.12 209 ILE A CA 1
ATOM 1582 C C . ILE A 1 209 ? 0.326 -7.485 -4.322 1.00 97.12 209 ILE A C 1
ATOM 1584 O O . ILE A 1 209 ? -0.453 -6.565 -4.089 1.00 97.12 209 ILE A O 1
ATOM 1588 N N . SER A 1 210 ? 0.507 -8.507 -3.497 1.00 95.88 210 SER A N 1
ATOM 1589 C CA . SER A 1 210 ? -0.304 -8.688 -2.303 1.00 95.88 210 SER A CA 1
ATOM 1590 C C . SER A 1 210 ? 0.482 -9.250 -1.126 1.00 95.88 210 SER A C 1
ATOM 1592 O O . SER A 1 210 ? 1.450 -9.994 -1.295 1.00 95.88 210 SER A O 1
ATOM 1594 N N . CYS A 1 211 ? 0.044 -8.906 0.080 1.00 95.00 211 CYS A N 1
ATOM 1595 C CA . CYS A 1 211 ? 0.520 -9.488 1.333 1.00 95.00 211 CYS A CA 1
ATOM 1596 C C . CYS A 1 211 ? -0.635 -9.613 2.324 1.00 95.00 211 CYS A C 1
ATOM 1598 O O . CYS A 1 211 ? -1.618 -8.875 2.241 1.00 95.00 211 CYS A O 1
ATOM 1600 N N . ARG A 1 212 ? -0.521 -10.541 3.277 1.00 93.62 212 ARG A N 1
ATOM 1601 C CA . ARG A 1 212 ? -1.481 -10.624 4.382 1.00 93.62 212 ARG A CA 1
ATOM 1602 C C . ARG A 1 212 ? -1.348 -9.408 5.288 1.00 93.62 212 ARG A C 1
ATOM 1604 O O . ARG A 1 212 ? -0.232 -8.980 5.581 1.00 93.62 212 ARG A O 1
ATOM 1611 N N . ILE A 1 213 ? -2.481 -8.886 5.752 1.00 93.19 213 ILE A N 1
ATOM 1612 C CA . ILE A 1 213 ? -2.509 -7.747 6.678 1.00 93.19 213 ILE A CA 1
ATOM 1613 C C . ILE A 1 213 ? -1.842 -8.109 8.011 1.00 93.19 213 ILE A C 1
ATOM 1615 O O . ILE A 1 213 ? -1.147 -7.273 8.583 1.00 93.19 213 ILE A O 1
ATOM 1619 N N . SER A 1 214 ? -1.944 -9.368 8.454 1.00 91.19 214 SER A N 1
ATOM 1620 C CA . SER A 1 214 ? -1.233 -9.867 9.641 1.00 91.19 214 SER A CA 1
ATOM 1621 C C . SER A 1 214 ? 0.291 -9.674 9.589 1.00 91.19 214 SER A C 1
ATOM 1623 O O . SER A 1 214 ? 0.908 -9.460 10.629 1.00 91.19 214 SER A O 1
ATOM 1625 N N . LYS A 1 215 ? 0.908 -9.666 8.396 1.00 90.31 215 LYS A N 1
ATOM 1626 C CA . LYS A 1 215 ? 2.363 -9.480 8.229 1.00 90.31 215 LYS A CA 1
ATOM 1627 C C . LYS A 1 215 ? 2.826 -8.023 8.351 1.00 90.31 215 LYS A C 1
ATOM 1629 O O . LYS A 1 215 ? 4.023 -7.760 8.296 1.00 90.31 215 LYS A O 1
ATOM 1634 N N . LEU A 1 216 ? 1.905 -7.067 8.489 1.00 90.94 216 LEU A N 1
ATOM 1635 C CA . LEU A 1 216 ? 2.225 -5.635 8.477 1.00 90.94 216 LEU A CA 1
ATOM 1636 C C . LEU A 1 216 ? 2.592 -5.065 9.852 1.00 90.94 216 LEU A C 1
ATOM 1638 O O . LEU A 1 216 ? 3.033 -3.921 9.929 1.00 90.94 216 LEU A O 1
ATOM 1642 N N . GLY A 1 217 ? 2.410 -5.832 10.932 1.00 88.69 217 GLY A N 1
ATOM 1643 C CA . GLY A 1 217 ? 2.686 -5.362 12.295 1.00 88.69 217 GLY A CA 1
ATOM 1644 C C . GLY A 1 217 ? 1.730 -4.266 12.784 1.00 88.69 217 GLY A C 1
ATOM 1645 O O . GLY A 1 217 ? 2.097 -3.478 13.650 1.00 88.69 217 GLY A O 1
ATOM 1646 N N . ILE A 1 218 ? 0.519 -4.190 12.220 1.00 89.94 218 ILE A N 1
ATOM 1647 C CA . ILE A 1 218 ? -0.535 -3.259 12.649 1.00 89.94 218 ILE A CA 1
ATOM 1648 C C . ILE A 1 218 ? -1.208 -3.831 13.907 1.00 89.94 218 ILE A C 1
ATOM 1650 O O . ILE A 1 218 ? -1.532 -5.018 13.941 1.00 89.94 218 ILE A O 1
ATOM 1654 N N . SER A 1 219 ? -1.432 -3.003 14.932 1.00 89.50 219 SER A N 1
ATOM 1655 C CA . SER A 1 219 ? -2.100 -3.441 16.167 1.00 89.50 219 SER A CA 1
ATOM 1656 C C . SER A 1 219 ? -3.577 -3.796 15.933 1.00 89.50 219 SER A C 1
ATOM 1658 O O . SER A 1 219 ? -4.195 -3.319 14.978 1.00 89.50 219 SER A O 1
ATOM 1660 N N . GLU A 1 220 ? -4.176 -4.614 16.805 1.00 86.88 220 GLU A N 1
ATOM 1661 C CA . GLU A 1 220 ? -5.595 -4.988 16.681 1.00 86.88 220 GLU A CA 1
ATOM 1662 C C . GLU A 1 220 ? -6.528 -3.775 16.789 1.00 86.88 220 GLU A C 1
ATOM 1664 O O . GLU A 1 220 ? -7.520 -3.682 16.063 1.00 86.88 220 GLU A O 1
ATOM 1669 N N . GLU A 1 221 ? -6.178 -2.798 17.627 1.00 86.44 221 GLU A N 1
ATOM 1670 C CA . GLU A 1 221 ? -6.936 -1.557 17.779 1.00 86.44 221 GLU A CA 1
ATOM 1671 C C . GLU A 1 221 ? -6.907 -0.728 16.490 1.00 86.44 221 GLU A C 1
ATOM 1673 O O . GLU A 1 221 ? -7.942 -0.215 16.053 1.00 86.44 221 GLU A O 1
ATOM 1678 N N . ALA A 1 222 ? -5.734 -0.623 15.859 1.00 86.62 222 ALA A N 1
ATOM 1679 C CA . ALA A 1 222 ? -5.569 0.077 14.591 1.00 86.62 222 ALA A CA 1
ATOM 1680 C C . ALA A 1 222 ? -6.294 -0.659 13.455 1.00 86.62 222 ALA A C 1
ATOM 1682 O O . ALA A 1 222 ? -7.020 -0.027 12.692 1.00 86.62 222 ALA A O 1
ATOM 1683 N N . MET A 1 223 ? -6.200 -1.992 13.388 1.00 88.38 223 MET A N 1
ATOM 1684 C CA . MET A 1 223 ? -6.950 -2.800 12.418 1.00 88.38 223 MET A CA 1
ATOM 1685 C C . MET A 1 223 ? -8.463 -2.586 12.547 1.00 88.38 223 MET A C 1
ATOM 1687 O O . MET A 1 223 ? -9.131 -2.336 11.542 1.00 88.38 223 MET A O 1
ATOM 1691 N N . GLY A 1 224 ? -8.996 -2.584 13.773 1.00 84.62 224 GLY A N 1
ATOM 1692 C CA . GLY A 1 224 ? -10.407 -2.290 14.028 1.00 84.62 224 GLY A CA 1
ATOM 1693 C C . GLY A 1 224 ? -10.808 -0.878 13.591 1.00 84.62 224 GLY A C 1
ATOM 1694 O O . GLY A 1 224 ? -11.833 -0.696 12.932 1.00 84.62 224 GLY A O 1
ATOM 1695 N N . ALA A 1 225 ? -9.982 0.129 13.889 1.00 82.00 225 ALA A N 1
ATOM 1696 C CA . ALA A 1 225 ? -10.240 1.514 13.494 1.00 82.00 225 ALA A CA 1
ATOM 1697 C C . ALA A 1 225 ? -10.149 1.744 11.976 1.00 82.00 225 ALA A C 1
ATOM 1699 O O . ALA A 1 225 ? -10.840 2.618 11.445 1.00 82.00 225 ALA A O 1
ATOM 1700 N N . TRP A 1 226 ? -9.303 0.979 11.287 1.00 85.62 226 TRP A N 1
ATOM 1701 C CA . TRP A 1 226 ? -9.039 1.077 9.846 1.00 85.62 226 TRP A CA 1
ATOM 1702 C C . TRP A 1 226 ? -9.883 0.107 9.015 1.00 85.62 226 TRP A C 1
ATOM 1704 O O . TRP A 1 226 ? -9.786 0.106 7.786 1.00 85.62 226 TRP A O 1
ATOM 1714 N N . GLN A 1 227 ? -10.718 -0.698 9.681 1.00 84.06 227 GLN A N 1
ATOM 1715 C CA . GLN A 1 227 ? -11.569 -1.724 9.077 1.00 84.06 227 GLN A CA 1
ATOM 1716 C C . GLN A 1 227 ? -10.761 -2.727 8.252 1.00 84.06 227 GLN A C 1
ATOM 1718 O O . GLN A 1 227 ? -11.137 -3.110 7.142 1.00 84.06 227 GLN A O 1
ATOM 1723 N N . LEU A 1 228 ? -9.619 -3.131 8.792 1.00 88.75 228 LEU A N 1
ATOM 1724 C CA . LEU A 1 228 ? -8.761 -4.161 8.235 1.00 88.75 228 LEU A CA 1
ATOM 1725 C C . LEU A 1 228 ? -8.964 -5.456 9.019 1.00 88.75 228 LEU A C 1
ATOM 1727 O O . LEU A 1 228 ? -9.129 -5.432 10.235 1.00 88.75 228 LEU A O 1
ATOM 1731 N N . GLU A 1 229 ? -8.934 -6.585 8.321 1.00 88.56 229 GLU A N 1
ATOM 1732 C CA . GLU A 1 229 ? -8.982 -7.906 8.942 1.00 88.56 229 GLU A CA 1
ATOM 1733 C C . GLU A 1 229 ? -7.617 -8.568 8.776 1.00 88.56 229 GLU A C 1
ATOM 1735 O O . GLU A 1 229 ? -7.027 -8.510 7.700 1.00 88.56 229 GLU A O 1
ATOM 1740 N N . SER A 1 230 ? -7.105 -9.226 9.815 1.00 89.12 230 SER A N 1
ATOM 1741 C CA . SER A 1 230 ? -5.801 -9.906 9.755 1.00 89.12 230 SER A CA 1
ATOM 1742 C C . SER A 1 230 ? -5.742 -10.983 8.660 1.00 89.12 230 SER A C 1
ATOM 1744 O O . SER A 1 230 ? -4.676 -11.234 8.093 1.00 89.12 230 SER A O 1
ATOM 1746 N N . SER A 1 231 ? -6.897 -11.583 8.343 1.00 88.19 231 SER A N 1
ATOM 1747 C CA . SER A 1 231 ? -7.066 -12.605 7.306 1.00 88.19 231 SER A CA 1
ATOM 1748 C C . SER A 1 231 ? -7.174 -12.053 5.877 1.00 88.19 231 SER A C 1
ATOM 1750 O O . SER A 1 231 ? -6.970 -12.804 4.921 1.00 88.19 231 SER A O 1
ATOM 1752 N N . ASP A 1 232 ? -7.438 -10.753 5.717 1.00 91.50 232 ASP A N 1
ATOM 1753 C CA . ASP A 1 232 ? -7.508 -10.112 4.406 1.00 91.50 232 ASP A CA 1
ATOM 1754 C C . ASP A 1 232 ? -6.095 -9.939 3.815 1.00 91.50 232 ASP A C 1
ATOM 1756 O O . ASP A 1 232 ? -5.077 -9.806 4.508 1.00 91.50 232 ASP A O 1
ATOM 1760 N N . TYR A 1 233 ? -6.037 -9.899 2.489 1.00 94.25 233 TYR A N 1
ATOM 1761 C CA . TYR A 1 233 ? -4.876 -9.459 1.733 1.00 94.25 233 TYR A CA 1
ATOM 1762 C C . TYR A 1 233 ? -4.981 -7.969 1.438 1.00 94.25 233 TYR A C 1
ATOM 1764 O O . TYR A 1 233 ? -5.993 -7.506 0.917 1.00 94.25 233 TYR A O 1
ATOM 1772 N N . LEU A 1 234 ? -3.904 -7.233 1.695 1.00 96.19 234 LEU A N 1
ATOM 1773 C CA . LEU A 1 234 ? -3.677 -5.929 1.087 1.00 96.19 234 LEU A CA 1
ATOM 1774 C C . LEU A 1 234 ? -3.150 -6.145 -0.331 1.00 96.19 234 LEU A C 1
ATOM 1776 O O . LEU A 1 234 ? -2.232 -6.942 -0.525 1.00 96.19 234 LEU A O 1
ATOM 1780 N N . ILE A 1 235 ? -3.707 -5.431 -1.307 1.00 96.06 235 ILE A N 1
ATOM 1781 C CA . ILE A 1 235 ? -3.402 -5.611 -2.726 1.00 96.06 235 ILE A CA 1
ATOM 1782 C C . ILE A 1 235 ? -3.096 -4.260 -3.373 1.00 96.06 235 ILE A C 1
ATOM 1784 O O . ILE A 1 235 ? -3.934 -3.355 -3.387 1.00 96.06 235 ILE A O 1
ATOM 1788 N N . LEU A 1 236 ? -1.909 -4.163 -3.969 1.00 97.44 236 LEU A N 1
ATOM 1789 C CA . LEU A 1 236 ? -1.550 -3.144 -4.946 1.00 97.44 236 LEU A CA 1
ATOM 1790 C C . LEU A 1 236 ? -1.823 -3.690 -6.349 1.00 97.44 236 LEU A C 1
ATOM 1792 O O . LEU A 1 236 ? -1.159 -4.620 -6.812 1.00 97.44 236 LEU A O 1
ATOM 1796 N N . LEU A 1 237 ? -2.797 -3.102 -7.029 1.00 96.19 237 LEU A N 1
ATOM 1797 C CA . LEU A 1 237 ? -3.168 -3.429 -8.395 1.00 96.19 237 LEU A CA 1
ATOM 1798 C C . LEU A 1 237 ? -2.602 -2.372 -9.347 1.00 96.19 237 LEU A C 1
ATOM 1800 O O . LEU A 1 237 ? -2.890 -1.186 -9.213 1.00 96.19 237 LEU A O 1
ATOM 1804 N N . ILE A 1 238 ? -1.802 -2.808 -10.312 1.00 96.62 238 ILE A N 1
ATOM 1805 C CA . ILE A 1 238 ? -1.120 -1.953 -11.281 1.00 96.62 238 ILE A CA 1
ATOM 1806 C C . ILE A 1 238 ? -1.679 -2.266 -12.663 1.00 96.62 238 ILE A C 1
ATOM 1808 O O . ILE A 1 238 ? -1.539 -3.385 -13.160 1.00 96.62 238 ILE A O 1
ATOM 1812 N N . HIS A 1 239 ? -2.310 -1.281 -13.288 1.00 95.38 239 HIS A N 1
ATOM 1813 C CA . HIS A 1 239 ? -2.787 -1.367 -14.659 1.00 95.38 239 HIS A CA 1
ATOM 1814 C C . HIS A 1 239 ? -1.763 -0.763 -15.605 1.00 95.38 239 HIS A C 1
ATOM 1816 O O . HIS A 1 239 ? -1.311 0.365 -15.423 1.00 95.38 239 HIS A O 1
ATOM 1822 N N . TYR A 1 240 ? -1.427 -1.522 -16.640 1.00 94.81 240 TYR A N 1
ATOM 1823 C CA . TYR A 1 240 ? -0.608 -1.072 -17.751 1.00 94.81 240 TYR A CA 1
ATOM 1824 C C . TYR A 1 240 ? -1.477 -1.069 -19.013 1.00 94.81 240 TYR A C 1
ATOM 1826 O O . TYR A 1 240 ? -1.672 -2.132 -19.611 1.00 94.81 240 TYR A O 1
ATOM 1834 N N . PRO A 1 241 ? -2.017 0.081 -19.455 1.00 91.12 241 PRO A N 1
ATOM 1835 C CA . PRO A 1 241 ? -2.837 0.153 -20.666 1.00 91.12 241 PRO A CA 1
ATOM 1836 C C . PRO A 1 241 ? -2.066 -0.247 -21.932 1.00 91.12 241 PRO A C 1
ATOM 1838 O O . PRO A 1 241 ? -2.595 -0.948 -22.791 1.00 91.12 241 PRO A O 1
ATOM 1841 N N . ASN A 1 242 ? -0.790 0.146 -22.010 1.00 89.81 242 ASN A N 1
ATOM 1842 C CA . ASN A 1 242 ? 0.063 0.011 -23.199 1.00 89.81 242 ASN A CA 1
ATOM 1843 C C . ASN A 1 242 ? 1.176 -1.041 -23.027 1.00 89.81 242 ASN A C 1
ATOM 1845 O O . ASN A 1 242 ? 2.278 -0.888 -23.570 1.00 89.81 242 ASN A O 1
ATOM 1849 N N . GLY A 1 243 ? 0.895 -2.080 -22.235 1.00 90.31 243 GLY A N 1
ATOM 1850 C CA . GLY A 1 243 ? 1.850 -3.118 -21.863 1.00 90.31 243 GLY A CA 1
ATOM 1851 C C . GLY A 1 243 ? 2.822 -2.694 -20.765 1.00 90.31 243 GLY A C 1
ATOM 1852 O O . GLY A 1 243 ? 2.960 -1.515 -20.437 1.00 90.31 243 GLY A O 1
ATOM 1853 N N . TYR A 1 244 ? 3.503 -3.684 -20.187 1.00 93.38 244 TYR A N 1
ATOM 1854 C CA . TYR A 1 244 ? 4.393 -3.484 -19.046 1.00 93.38 244 TYR A CA 1
ATOM 1855 C C . TYR A 1 244 ? 5.463 -2.409 -19.306 1.00 93.38 244 TYR A C 1
ATOM 1857 O O . TYR A 1 244 ? 6.142 -2.413 -20.341 1.00 93.38 244 TYR A O 1
ATOM 1865 N N . ARG A 1 245 ? 5.642 -1.511 -18.331 1.00 93.25 245 ARG A N 1
ATOM 1866 C CA . ARG A 1 245 ? 6.682 -0.473 -18.322 1.00 93.25 245 ARG A CA 1
ATOM 1867 C C . ARG A 1 245 ? 7.608 -0.665 -17.131 1.00 93.25 245 ARG A C 1
ATOM 1869 O O . ARG A 1 245 ? 7.147 -0.849 -16.008 1.00 93.25 245 ARG A O 1
ATOM 1876 N N . THR A 1 246 ? 8.911 -0.595 -17.391 1.00 93.06 246 THR A N 1
ATOM 1877 C CA . THR A 1 246 ? 9.936 -0.651 -16.344 1.00 93.06 246 THR A CA 1
ATOM 1878 C C . THR A 1 246 ? 10.060 0.698 -15.640 1.00 93.06 246 THR A C 1
ATOM 1880 O O . THR A 1 246 ? 9.652 1.729 -16.183 1.00 93.06 246 THR A O 1
ATOM 1883 N N . VAL A 1 247 ? 10.665 0.711 -14.449 1.00 92.38 247 VAL A N 1
ATOM 1884 C CA . VAL A 1 247 ? 10.882 1.951 -13.689 1.00 92.38 247 VAL A CA 1
ATOM 1885 C C . VAL A 1 247 ? 11.697 2.971 -14.489 1.00 92.38 247 VAL A C 1
ATOM 1887 O O . VAL A 1 247 ? 11.364 4.150 -14.494 1.00 92.38 247 VAL A O 1
ATOM 1890 N N . GLU A 1 248 ? 12.712 2.527 -15.230 1.00 91.38 248 GLU A N 1
ATOM 1891 C CA . GLU A 1 248 ? 13.596 3.400 -16.009 1.00 91.38 248 GLU A CA 1
ATOM 1892 C C . GLU A 1 248 ? 12.840 4.061 -17.165 1.00 91.38 248 GLU A C 1
ATOM 1894 O O . GLU A 1 248 ? 13.027 5.244 -17.442 1.00 91.38 248 GLU A O 1
ATOM 1899 N N . SER A 1 249 ? 11.933 3.316 -17.806 1.00 91.38 249 SER A N 1
ATOM 1900 C CA . SER A 1 249 ? 11.074 3.853 -18.861 1.00 91.38 249 SER A CA 1
ATOM 1901 C C . SER A 1 249 ? 10.113 4.911 -18.323 1.00 91.38 249 SER A C 1
ATOM 1903 O O . SER A 1 249 ? 9.887 5.911 -18.995 1.00 91.38 249 SER A O 1
ATOM 1905 N N . LEU A 1 250 ? 9.537 4.689 -17.138 1.00 92.00 250 LEU A N 1
ATOM 1906 C CA . LEU A 1 250 ? 8.576 5.615 -16.531 1.00 92.00 250 LEU A CA 1
ATOM 1907 C C . LEU A 1 250 ? 9.249 6.896 -16.046 1.00 92.00 250 LEU A C 1
ATOM 1909 O O . LEU A 1 250 ? 8.699 7.977 -16.220 1.00 92.00 250 LEU A O 1
ATOM 1913 N N . LYS A 1 251 ? 10.456 6.782 -15.490 1.00 89.38 251 LYS A N 1
ATOM 1914 C CA . LYS A 1 251 ? 11.265 7.915 -15.030 1.00 89.38 251 LYS A CA 1
ATOM 1915 C C . LYS A 1 251 ? 11.623 8.902 -16.142 1.00 89.38 251 LYS A C 1
ATOM 1917 O O . LYS A 1 251 ? 11.751 10.092 -15.868 1.00 89.38 251 LYS A O 1
ATOM 1922 N N . GLY A 1 252 ? 11.764 8.415 -17.378 1.00 87.81 252 GLY A N 1
ATOM 1923 C CA . GLY A 1 252 ? 12.027 9.238 -18.561 1.00 87.81 252 GLY A CA 1
ATOM 1924 C C . GLY A 1 252 ? 10.793 9.919 -19.163 1.00 87.81 252 GLY A C 1
ATOM 1925 O O . GLY A 1 252 ? 10.931 10.648 -20.142 1.00 87.81 252 GLY A O 1
ATOM 1926 N N . TYR A 1 253 ? 9.595 9.670 -18.630 1.00 90.00 253 TYR A N 1
ATOM 1927 C CA . TYR A 1 253 ? 8.353 10.258 -19.119 1.00 90.00 253 TYR A CA 1
ATOM 1928 C C . TYR A 1 253 ? 7.932 11.477 -18.300 1.00 90.00 253 TYR A C 1
ATOM 1930 O O . TYR A 1 253 ? 8.115 11.530 -17.085 1.00 90.00 253 TYR A O 1
ATOM 1938 N N . ASP A 1 254 ? 7.277 12.428 -18.966 1.00 87.38 254 ASP A N 1
ATOM 1939 C CA . ASP A 1 254 ? 6.583 13.518 -18.283 1.00 87.38 254 ASP A CA 1
ATOM 1940 C C . ASP A 1 254 ? 5.387 12.976 -17.470 1.00 87.38 254 ASP A C 1
ATOM 1942 O O . ASP A 1 254 ? 4.761 11.992 -17.887 1.00 87.38 254 ASP A O 1
ATOM 1946 N N . PRO A 1 255 ? 4.980 13.636 -16.366 1.00 85.12 255 PRO A N 1
ATOM 1947 C CA . PRO A 1 255 ? 3.848 13.209 -15.537 1.00 85.12 255 PRO A CA 1
ATOM 1948 C C . PRO A 1 255 ? 2.551 12.833 -16.291 1.00 85.12 255 PRO A C 1
ATOM 1950 O O . PRO A 1 255 ? 1.974 11.790 -15.976 1.00 85.12 255 PRO A O 1
ATOM 1953 N N . PRO A 1 256 ? 2.069 13.585 -17.308 1.00 88.25 256 PRO A N 1
ATOM 1954 C CA . PRO A 1 256 ? 0.878 13.172 -18.059 1.00 88.25 256 PRO A CA 1
ATOM 1955 C C . PRO A 1 256 ? 1.092 11.875 -18.851 1.00 88.25 256 PRO A C 1
ATOM 1957 O O . PRO A 1 256 ? 0.179 11.058 -18.957 1.00 88.25 256 PRO A O 1
ATOM 1960 N N . THR A 1 257 ? 2.296 11.656 -19.376 1.00 90.50 257 THR A N 1
ATOM 1961 C CA . THR A 1 257 ? 2.654 10.448 -20.129 1.00 90.50 257 THR A CA 1
ATOM 1962 C C . THR A 1 257 ? 2.768 9.239 -19.204 1.00 90.50 257 THR A C 1
ATOM 1964 O O . THR A 1 257 ? 2.386 8.135 -19.592 1.00 90.50 257 THR A O 1
ATOM 1967 N N . VAL A 1 258 ? 3.231 9.429 -17.964 1.00 91.25 258 VAL A N 1
ATOM 1968 C CA . VAL A 1 258 ? 3.222 8.380 -16.933 1.00 91.25 258 VAL A CA 1
ATOM 1969 C C . VAL A 1 258 ? 1.795 7.888 -16.684 1.00 91.25 258 VAL A C 1
ATOM 1971 O O . VAL A 1 258 ? 1.552 6.688 -16.804 1.00 91.25 258 VAL A O 1
ATOM 1974 N N . ARG A 1 259 ? 0.840 8.801 -16.455 1.00 88.50 259 ARG A N 1
ATOM 1975 C CA . ARG A 1 259 ? -0.576 8.465 -16.198 1.00 88.50 259 ARG A CA 1
ATOM 1976 C C . ARG A 1 259 ? -1.257 7.721 -17.353 1.00 88.50 259 ARG A C 1
ATOM 1978 O O . ARG A 1 259 ? -2.188 6.961 -17.135 1.00 88.50 259 ARG A O 1
ATOM 1985 N N . GLN A 1 260 ? -0.794 7.912 -18.589 1.00 89.75 260 GLN A N 1
ATOM 1986 C CA . GLN A 1 260 ? -1.294 7.164 -19.753 1.00 89.75 260 GLN A CA 1
ATOM 1987 C C . GLN A 1 260 ? -0.720 5.744 -19.857 1.00 89.75 260 GLN A C 1
ATOM 1989 O O . GLN A 1 260 ? -1.235 4.917 -20.610 1.00 89.75 260 GLN A O 1
ATOM 1994 N N . ASN A 1 261 ? 0.387 5.468 -19.169 1.00 92.44 261 ASN A N 1
ATOM 1995 C CA . ASN A 1 261 ? 1.111 4.206 -19.274 1.00 92.44 261 ASN A CA 1
ATOM 1996 C C . ASN A 1 261 ? 0.972 3.321 -18.033 1.00 92.44 261 ASN A C 1
ATOM 1998 O O . ASN A 1 261 ? 1.156 2.110 -18.163 1.00 92.44 261 ASN A O 1
ATOM 2002 N N . VAL A 1 262 ? 0.677 3.901 -16.869 1.00 94.75 262 VAL A N 1
ATOM 2003 C CA . VAL A 1 262 ? 0.514 3.190 -15.598 1.00 94.75 262 VAL A CA 1
ATOM 2004 C C . VAL A 1 262 ? -0.539 3.877 -14.739 1.00 94.75 262 VAL A C 1
ATOM 2006 O O . VAL A 1 262 ? -0.473 5.087 -14.539 1.00 94.75 262 VAL A O 1
ATOM 2009 N N . GLU A 1 263 ? -1.444 3.083 -14.171 1.00 94.81 263 GLU A N 1
ATOM 2010 C CA . GLU A 1 263 ? -2.352 3.504 -13.101 1.00 94.81 263 GLU A CA 1
ATOM 2011 C C . GLU A 1 263 ? -2.282 2.501 -11.936 1.00 94.81 263 GLU A C 1
ATOM 2013 O O . GLU A 1 263 ? -2.317 1.286 -12.141 1.00 94.81 263 GLU A O 1
ATOM 2018 N N . LEU A 1 264 ? -2.168 2.997 -10.703 1.00 95.44 264 LEU A N 1
ATOM 2019 C CA . LEU A 1 264 ? -2.064 2.197 -9.483 1.00 95.44 264 LEU A CA 1
ATOM 2020 C C . LEU A 1 264 ? -3.323 2.323 -8.624 1.00 95.44 264 LEU A C 1
ATOM 2022 O O . LEU A 1 264 ? -3.865 3.417 -8.425 1.00 95.44 264 LEU A O 1
ATOM 2026 N N . ARG A 1 265 ? -3.761 1.203 -8.049 1.00 93.12 265 ARG A N 1
ATOM 2027 C CA . ARG A 1 265 ? -4.897 1.129 -7.128 1.00 93.12 265 ARG A CA 1
ATOM 2028 C C . ARG A 1 265 ? -4.598 0.263 -5.928 1.00 93.12 265 ARG A C 1
ATOM 2030 O O . ARG A 1 265 ? -3.933 -0.760 -6.029 1.00 93.12 265 ARG A O 1
ATOM 2037 N N . VAL A 1 266 ? -5.149 0.677 -4.797 1.00 93.69 266 VAL A N 1
ATOM 2038 C CA . VAL A 1 266 ? -4.985 -0.001 -3.516 1.00 93.69 266 VAL A CA 1
ATOM 2039 C C . VAL A 1 266 ? -6.336 -0.507 -3.058 1.00 93.69 266 VAL A C 1
ATOM 2041 O O . VAL A 1 266 ? -7.318 0.242 -3.045 1.00 93.69 266 VAL A O 1
ATOM 2044 N N . GLY A 1 267 ? -6.368 -1.764 -2.648 1.00 92.00 267 GLY A N 1
ATOM 2045 C CA . GLY A 1 267 ? -7.546 -2.368 -2.060 1.00 92.00 267 GLY A CA 1
ATOM 2046 C C . GLY A 1 267 ? -7.194 -3.527 -1.150 1.00 92.00 267 GLY A C 1
ATOM 2047 O O . GLY A 1 267 ? -6.024 -3.844 -0.934 1.00 92.00 267 GLY A O 1
ATOM 2048 N N . LYS A 1 268 ? -8.234 -4.150 -0.615 1.00 92.56 268 LYS A N 1
ATOM 2049 C CA . LYS A 1 268 ? -8.164 -5.365 0.181 1.00 92.56 268 LYS A CA 1
ATOM 2050 C C . LYS A 1 268 ? -9.125 -6.421 -0.355 1.00 92.56 268 LYS A C 1
ATOM 2052 O O . LYS A 1 268 ? -10.149 -6.069 -0.937 1.00 92.56 268 LYS A O 1
ATOM 2057 N N . SER A 1 269 ? -8.794 -7.693 -0.174 1.00 90.94 269 SER A N 1
ATOM 2058 C CA . SER A 1 269 ? -9.633 -8.826 -0.585 1.00 90.94 269 SER A CA 1
ATOM 2059 C C . SER A 1 269 ? -9.347 -10.053 0.280 1.00 90.94 269 SER A C 1
ATOM 2061 O O . SER A 1 269 ? -8.266 -10.171 0.853 1.00 90.94 269 SER A O 1
ATOM 2063 N N . THR A 1 270 ? -10.287 -10.993 0.322 1.00 87.31 270 THR A N 1
ATOM 2064 C CA . THR A 1 270 ? -10.121 -12.319 0.942 1.00 87.31 270 THR A CA 1
ATOM 2065 C C . THR A 1 270 ? -9.122 -13.188 0.165 1.00 87.31 270 THR A C 1
ATOM 2067 O O . THR A 1 270 ? -8.421 -14.028 0.736 1.00 87.31 270 THR A O 1
ATOM 2070 N N . THR A 1 271 ? -9.001 -12.950 -1.144 1.00 87.12 271 THR A N 1
ATOM 2071 C CA . THR A 1 271 ? -8.078 -13.622 -2.066 1.00 87.12 271 THR A CA 1
ATOM 2072 C C . THR A 1 271 ? -6.892 -12.726 -2.416 1.00 87.12 271 THR A C 1
ATOM 2074 O O . THR A 1 271 ? -7.026 -11.515 -2.543 1.00 87.12 271 THR A O 1
ATOM 2077 N N . TYR A 1 272 ? -5.706 -13.307 -2.611 1.00 87.88 272 TYR A N 1
ATOM 2078 C CA . TYR A 1 272 ? -4.489 -12.534 -2.911 1.00 87.88 272 TYR A CA 1
ATOM 2079 C C . TYR A 1 272 ? -4.470 -11.957 -4.342 1.00 87.88 272 TYR A C 1
ATOM 2081 O O . TYR A 1 272 ? -3.781 -10.974 -4.619 1.00 87.88 272 TYR A O 1
ATOM 2089 N N . LYS A 1 273 ? -5.218 -12.577 -5.264 1.00 89.81 273 LYS A N 1
ATOM 2090 C CA . LYS A 1 273 ? -5.293 -12.204 -6.677 1.00 89.81 273 LYS A CA 1
ATOM 2091 C C . LYS A 1 273 ? -6.732 -11.816 -7.032 1.00 89.81 273 LYS A C 1
ATOM 2093 O O . LYS A 1 273 ? -7.588 -12.698 -7.055 1.00 89.81 273 LYS A O 1
ATOM 2098 N N . PRO A 1 274 ? -6.995 -10.543 -7.375 1.00 88.31 274 PRO A N 1
ATOM 2099 C CA . PRO A 1 274 ? -8.299 -10.133 -7.876 1.00 88.31 274 PRO A CA 1
ATOM 2100 C C . PRO A 1 274 ? -8.627 -10.816 -9.207 1.00 88.31 274 PRO A C 1
ATOM 2102 O O . PRO A 1 274 ? -7.754 -11.043 -10.061 1.00 88.31 274 PRO A O 1
ATOM 2105 N N . THR A 1 275 ? -9.904 -11.106 -9.414 1.00 88.75 275 THR A N 1
ATOM 2106 C CA . THR A 1 275 ? -10.428 -11.553 -10.705 1.00 88.75 275 THR A CA 1
ATOM 2107 C C . THR A 1 275 ? -10.306 -10.439 -11.749 1.00 88.75 275 THR A C 1
ATOM 2109 O O . THR A 1 275 ? -10.185 -9.254 -11.427 1.00 88.75 275 THR A O 1
ATOM 2112 N N . LEU A 1 276 ? -10.348 -10.796 -13.037 1.00 87.75 276 LEU A N 1
ATOM 2113 C CA . LEU A 1 276 ? -10.303 -9.796 -14.108 1.00 87.75 276 LEU A CA 1
ATOM 2114 C C . LEU A 1 276 ? -11.495 -8.825 -14.036 1.00 87.75 276 LEU A C 1
ATOM 2116 O O . LEU A 1 276 ? -11.324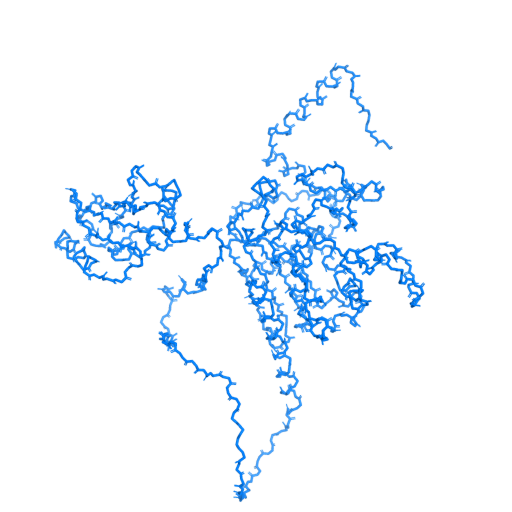 -7.638 -14.289 1.00 87.75 276 LEU A O 1
ATOM 2120 N N . ALA A 1 277 ? -12.683 -9.308 -13.660 1.00 87.69 277 ALA A N 1
ATOM 2121 C CA . ALA A 1 277 ? -13.872 -8.472 -13.512 1.00 87.69 277 ALA A CA 1
ATOM 2122 C C . ALA A 1 277 ? -13.716 -7.449 -12.376 1.00 87.69 277 ALA A C 1
ATOM 2124 O O . ALA A 1 277 ? -14.040 -6.278 -12.554 1.00 87.69 277 ALA A O 1
ATOM 2125 N N . GLU A 1 278 ? -13.163 -7.864 -11.236 1.00 88.81 278 GLU A N 1
ATOM 2126 C CA . GLU A 1 278 ? -12.863 -6.966 -10.115 1.00 88.81 278 GLU A CA 1
ATOM 2127 C C . GLU A 1 278 ? -11.790 -5.946 -10.469 1.00 88.81 278 GLU A C 1
ATOM 2129 O O . GLU A 1 278 ? -11.934 -4.769 -10.142 1.00 88.81 278 GLU A O 1
ATOM 2134 N N . ALA A 1 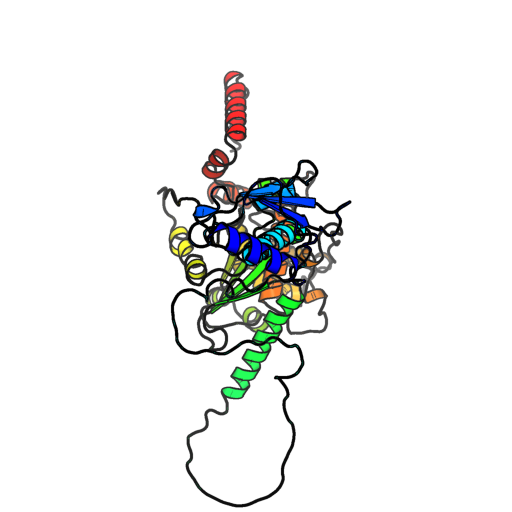279 ? -10.745 -6.381 -11.179 1.00 88.38 279 ALA A N 1
ATOM 2135 C CA . ALA A 1 279 ? -9.721 -5.484 -11.684 1.00 88.38 279 ALA A CA 1
ATOM 2136 C C . ALA A 1 279 ? -10.339 -4.433 -12.614 1.00 88.38 279 ALA A C 1
ATOM 2138 O O . ALA A 1 279 ? -10.102 -3.255 -12.409 1.00 88.38 279 ALA A O 1
ATOM 2139 N N . LEU A 1 280 ? -11.189 -4.828 -13.566 1.00 87.94 280 LEU A N 1
ATOM 2140 C CA . LEU A 1 280 ? -11.896 -3.899 -14.457 1.00 87.94 280 LEU A CA 1
ATOM 2141 C C . LEU A 1 280 ? -12.940 -3.024 -13.746 1.00 87.94 280 LEU A C 1
ATOM 2143 O O . LEU A 1 280 ? -13.275 -1.963 -14.270 1.00 87.94 280 LEU A O 1
ATOM 2147 N N . LYS A 1 281 ? -13.490 -3.458 -12.603 1.00 87.81 281 LYS A N 1
ATOM 2148 C CA . LYS A 1 281 ? -14.454 -2.692 -11.790 1.00 87.81 281 LYS A CA 1
ATOM 2149 C C . LYS A 1 281 ? -13.764 -1.628 -10.937 1.00 87.81 281 LYS A C 1
ATOM 2151 O O . LYS A 1 281 ? -14.202 -0.481 -10.952 1.00 87.81 281 LYS A O 1
ATOM 2156 N N . ALA A 1 282 ? -12.643 -1.961 -10.283 1.00 86.00 282 ALA A N 1
ATOM 2157 C CA . ALA A 1 282 ? -11.595 -0.965 -10.023 1.00 86.00 282 ALA A CA 1
ATOM 2158 C C . ALA A 1 282 ? -11.207 -0.341 -11.384 1.00 86.00 282 ALA A C 1
ATOM 2160 O O . ALA A 1 282 ? -11.679 -0.784 -12.389 1.00 86.00 282 ALA A O 1
ATOM 2161 N N . PHE A 1 283 ? -10.414 0.690 -11.566 1.00 85.06 283 PHE A N 1
ATOM 2162 C CA . PHE A 1 283 ? -10.235 1.376 -12.874 1.00 85.06 283 PHE A CA 1
ATOM 2163 C C . PHE A 1 283 ? -11.501 2.012 -13.518 1.00 85.06 283 PHE A C 1
ATOM 2165 O O . PHE A 1 283 ? -11.459 3.205 -13.803 1.00 85.06 283 PHE A O 1
ATOM 2172 N N . THR A 1 284 ? -12.651 1.341 -13.687 1.00 79.38 284 THR A N 1
ATOM 2173 C CA . THR A 1 284 ? -13.856 1.939 -14.311 1.00 79.38 284 THR A CA 1
ATOM 2174 C C . THR A 1 284 ? -14.755 2.735 -13.363 1.00 79.38 284 THR A C 1
ATOM 2176 O O . THR A 1 284 ? -15.344 3.722 -13.804 1.00 79.38 284 THR A O 1
ATOM 2179 N N . THR A 1 285 ? -14.871 2.371 -12.079 1.00 60.38 285 THR A N 1
ATOM 2180 C CA . THR A 1 285 ? -15.737 3.089 -11.114 1.00 60.38 285 THR A CA 1
ATOM 2181 C C . THR A 1 285 ? -15.390 4.571 -10.975 1.00 60.38 285 THR A C 1
ATOM 2183 O O . THR A 1 285 ? -16.284 5.402 -10.870 1.00 60.38 285 THR A O 1
ATOM 2186 N N . VAL A 1 286 ? -14.115 4.931 -11.105 1.00 51.22 286 VAL A N 1
ATOM 2187 C CA . VAL A 1 286 ? -13.644 6.315 -10.916 1.00 51.22 286 VAL A CA 1
ATOM 2188 C C . VAL A 1 286 ? -13.998 7.234 -12.086 1.00 51.22 286 VAL A C 1
ATOM 2190 O O . VAL A 1 286 ? -14.207 8.422 -11.867 1.00 51.22 286 VAL A O 1
ATOM 2193 N N . LEU A 1 287 ? -14.220 6.712 -13.301 1.00 48.69 287 LEU A N 1
ATOM 2194 C CA . LEU A 1 287 ? -14.777 7.534 -14.389 1.00 48.69 287 LEU A CA 1
ATOM 2195 C C . LEU A 1 287 ? -16.156 8.118 -14.027 1.00 48.69 287 LEU A C 1
ATOM 2197 O O . LEU A 1 287 ? -16.583 9.096 -14.633 1.00 48.69 287 LEU A O 1
ATOM 2201 N N . LYS A 1 288 ? -16.861 7.531 -13.049 1.00 40.53 288 LYS A N 1
ATOM 2202 C CA . LYS A 1 288 ? -18.150 8.032 -12.556 1.00 40.53 288 LYS A CA 1
ATOM 2203 C C . LYS A 1 288 ? -18.035 8.970 -11.348 1.00 40.53 288 LYS A C 1
ATOM 2205 O O . LYS A 1 288 ? -18.997 9.719 -11.138 1.00 40.53 288 LYS A O 1
ATOM 2210 N N . ASP A 1 289 ? -16.912 8.935 -10.627 1.00 43.94 289 ASP A N 1
ATOM 2211 C CA . ASP A 1 289 ? -16.628 9.734 -9.421 1.00 43.94 289 ASP A CA 1
ATOM 2212 C C . ASP A 1 289 ? -15.810 11.008 -9.721 1.00 43.94 289 ASP A C 1
ATOM 2214 O O . ASP A 1 289 ? -15.898 11.978 -8.974 1.00 43.94 289 ASP A O 1
ATOM 2218 N N . GLU A 1 290 ? -15.066 11.041 -10.835 1.00 38.91 290 GLU A N 1
ATOM 2219 C CA . GLU A 1 290 ? -14.300 12.210 -11.318 1.00 38.91 290 GLU A CA 1
ATOM 2220 C C . GLU A 1 290 ? -15.171 13.288 -12.000 1.00 38.91 290 GLU A C 1
ATOM 2222 O O . GLU A 1 290 ? -14.710 14.402 -12.257 1.00 38.91 290 GLU A O 1
ATOM 2227 N N . GLU A 1 291 ? -16.449 13.012 -12.288 1.00 30.50 291 GLU A N 1
ATOM 2228 C CA . GLU A 1 291 ? -17.387 14.088 -12.621 1.00 30.50 291 GLU A CA 1
ATOM 2229 C C . GLU A 1 291 ? -17.755 14.844 -11.336 1.00 30.50 291 GLU A C 1
ATOM 2231 O O . GLU A 1 291 ? -18.197 14.205 -10.378 1.00 30.50 291 GLU A O 1
ATOM 2236 N N . PRO A 1 292 ? -17.675 16.192 -11.290 1.00 33.00 292 PRO A N 1
ATOM 2237 C CA . PRO A 1 292 ? -18.115 16.968 -10.137 1.00 33.00 292 PRO A CA 1
ATOM 2238 C C . PRO A 1 292 ? -19.647 16.926 -10.058 1.00 33.00 292 PRO A C 1
ATOM 2240 O O . PRO A 1 292 ? -20.356 17.863 -10.440 1.00 33.00 292 PRO A O 1
ATOM 2243 N N . LYS A 1 293 ? -20.191 15.809 -9.579 1.00 34.41 293 LYS A N 1
ATOM 2244 C CA . LYS A 1 293 ? -21.614 15.655 -9.321 1.00 34.41 293 LYS A CA 1
ATOM 2245 C C . LYS A 1 293 ? -21.953 16.458 -8.080 1.00 34.41 293 LYS A C 1
ATOM 2247 O O . LYS A 1 293 ? -21.740 16.043 -6.946 1.00 34.41 293 LYS A O 1
ATOM 2252 N N . ARG A 1 294 ? -22.551 17.624 -8.336 1.00 32.09 294 ARG A N 1
ATOM 2253 C CA . ARG A 1 294 ? -23.571 18.232 -7.475 1.00 32.09 294 ARG A CA 1
ATOM 2254 C C . ARG A 1 294 ? -24.360 17.128 -6.766 1.00 32.09 294 ARG A C 1
ATOM 2256 O O . ARG A 1 294 ? -25.007 16.350 -7.462 1.00 32.09 294 ARG A O 1
ATOM 2263 N N . ASN A 1 295 ? -24.304 17.096 -5.432 1.00 30.94 295 ASN A N 1
ATOM 2264 C CA . ASN A 1 295 ? -25.259 16.468 -4.506 1.00 30.94 295 ASN A CA 1
ATOM 2265 C C . ASN A 1 295 ? -26.252 15.482 -5.142 1.00 30.94 295 ASN A C 1
ATOM 2267 O O . ASN A 1 295 ? -27.459 15.717 -5.139 1.00 30.94 295 ASN A O 1
ATOM 2271 N N . THR A 1 296 ? -25.758 14.371 -5.679 1.00 24.14 296 THR A N 1
ATOM 2272 C CA . THR A 1 296 ? -26.624 13.260 -6.061 1.00 24.14 296 THR A CA 1
ATOM 2273 C C . THR A 1 296 ? -26.023 12.018 -5.446 1.00 24.14 296 THR A C 1
ATOM 2275 O O . THR A 1 296 ? -25.122 11.393 -5.996 1.00 24.14 296 THR A O 1
ATOM 2278 N N . MET A 1 297 ? -26.504 11.750 -4.235 1.00 32.50 297 MET A N 1
ATOM 2279 C CA . MET A 1 297 ? -26.296 10.523 -3.490 1.00 32.50 297 MET A CA 1
ATOM 2280 C C . MET A 1 297 ? -26.644 9.342 -4.395 1.00 32.50 297 MET A C 1
ATOM 2282 O O . MET A 1 297 ? -27.818 9.075 -4.652 1.00 32.50 297 MET A O 1
ATOM 2286 N N . VAL A 1 298 ? -25.631 8.628 -4.872 1.00 27.67 298 VAL A N 1
ATOM 2287 C CA . VAL A 1 298 ? -25.811 7.212 -5.165 1.00 27.67 298 VAL A CA 1
ATOM 2288 C C . VAL A 1 298 ? -25.478 6.527 -3.856 1.00 27.67 298 VAL A C 1
ATOM 2290 O O . VAL A 1 298 ? -24.318 6.372 -3.492 1.00 27.67 298 VAL A O 1
ATOM 2293 N N . ILE A 1 299 ? -26.529 6.230 -3.096 1.00 31.67 299 ILE A N 1
ATOM 2294 C CA . ILE A 1 299 ? -26.446 5.270 -2.009 1.00 31.67 299 ILE A CA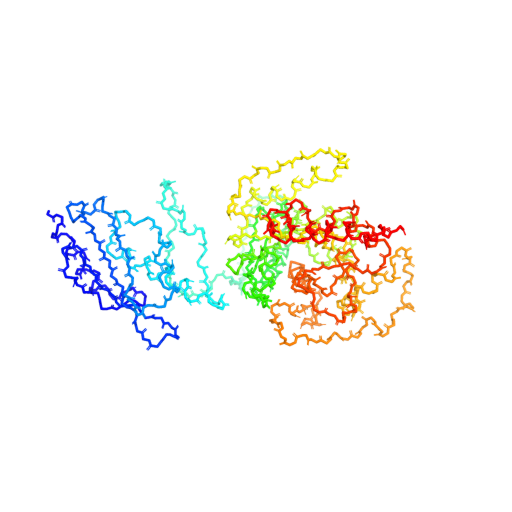 1
ATOM 2295 C C . ILE A 1 299 ? -26.009 3.975 -2.685 1.00 31.67 299 ILE A C 1
ATOM 2297 O O . ILE A 1 299 ? -26.816 3.346 -3.374 1.00 31.67 299 ILE A O 1
ATOM 2301 N N . ASP A 1 300 ? -24.741 3.604 -2.535 1.00 29.47 300 ASP A N 1
ATOM 2302 C CA . ASP A 1 300 ? -24.299 2.258 -2.861 1.00 29.47 300 ASP A CA 1
ATOM 2303 C C . ASP A 1 300 ? -24.878 1.352 -1.765 1.00 29.47 300 ASP A C 1
ATOM 2305 O O . ASP A 1 300 ? -24.230 0.965 -0.799 1.00 29.47 300 ASP A O 1
ATOM 2309 N N . LEU A 1 301 ? -26.169 1.043 -1.911 1.00 29.25 301 LEU A N 1
ATOM 2310 C CA . LEU A 1 301 ? -26.865 -0.083 -1.287 1.00 29.25 301 LEU A CA 1
ATOM 2311 C C . LEU A 1 301 ? -26.347 -1.399 -1.898 1.00 29.25 301 LEU A C 1
ATOM 2313 O O . LEU A 1 301 ? -27.107 -2.340 -2.117 1.00 29.25 301 LEU A O 1
ATOM 2317 N N . ALA A 1 302 ? -25.047 -1.465 -2.194 1.00 31.27 302 ALA A N 1
ATOM 2318 C CA . ALA A 1 302 ? -24.370 -2.713 -2.425 1.00 31.27 302 ALA A CA 1
ATOM 2319 C C . ALA A 1 302 ? -24.454 -3.461 -1.097 1.00 31.27 302 ALA A C 1
ATOM 2321 O O . ALA A 1 302 ? -23.836 -3.091 -0.097 1.00 31.27 302 ALA A O 1
ATOM 2322 N N . THR A 1 303 ? -25.285 -4.499 -1.083 1.00 30.30 303 THR A N 1
ATOM 2323 C CA . THR A 1 303 ? -25.136 -5.614 -0.156 1.00 30.30 303 THR A CA 1
ATOM 2324 C C . THR A 1 303 ? -23.643 -5.851 0.066 1.00 30.30 303 THR A C 1
ATOM 2326 O O . THR A 1 303 ? -22.918 -5.908 -0.930 1.00 30.30 303 THR A O 1
ATOM 2329 N N . PRO A 1 304 ? -23.157 -5.942 1.317 1.00 39.50 304 PRO A N 1
ATOM 2330 C CA . PRO A 1 304 ? -21.755 -6.208 1.570 1.00 39.50 304 PRO A CA 1
ATOM 2331 C C . PRO A 1 304 ? -21.480 -7.637 1.107 1.00 39.50 304 PRO A C 1
ATOM 2333 O O . PRO A 1 304 ? -21.574 -8.588 1.882 1.00 39.50 304 PRO A O 1
ATOM 2336 N N . GLU A 1 305 ? -21.187 -7.801 -0.179 1.00 46.12 305 GLU A N 1
ATOM 2337 C CA . GLU A 1 305 ? -20.492 -8.970 -0.674 1.00 46.12 305 GLU A CA 1
ATOM 2338 C C . GLU A 1 305 ? -19.165 -8.957 0.083 1.00 46.12 305 GLU A C 1
ATOM 2340 O O . GLU A 1 305 ? -18.304 -8.094 -0.100 1.00 46.12 305 GLU A O 1
ATOM 2345 N N . LYS A 1 306 ? -19.077 -9.838 1.084 1.00 52.44 306 LYS A N 1
ATOM 2346 C CA . LYS A 1 306 ? -17.874 -10.002 1.902 1.00 52.44 306 LYS A CA 1
ATOM 2347 C C . LYS A 1 306 ? -16.689 -10.461 1.052 1.00 52.44 306 LYS A C 1
ATOM 2349 O O . LYS A 1 306 ? -15.553 -10.282 1.479 1.00 52.44 306 LYS A O 1
ATOM 2354 N N . ASP A 1 307 ? -16.966 -10.997 -0.134 1.00 60.97 307 ASP A N 1
ATOM 2355 C CA . ASP A 1 307 ? -15.974 -11.438 -1.096 1.00 60.97 307 ASP A CA 1
ATOM 2356 C C . ASP A 1 307 ? -15.646 -10.359 -2.126 1.00 60.97 307 ASP A C 1
ATOM 2358 O O . ASP A 1 307 ? -16.526 -9.739 -2.721 1.00 60.97 307 ASP A O 1
ATOM 2362 N N . GLY A 1 308 ? -14.343 -10.168 -2.330 1.00 81.81 308 GLY A N 1
ATOM 2363 C CA . GLY A 1 308 ? -13.794 -9.451 -3.470 1.00 81.81 308 GLY A CA 1
ATOM 2364 C C . GLY A 1 308 ? -12.957 -8.213 -3.159 1.00 81.81 308 GLY A C 1
ATOM 2365 O O . GLY A 1 308 ? -12.754 -7.818 -2.004 1.00 81.81 308 GLY A O 1
ATOM 2366 N N . PHE A 1 309 ? -12.448 -7.598 -4.233 1.00 87.00 309 PHE A N 1
ATOM 2367 C CA . PHE A 1 309 ? -11.575 -6.420 -4.172 1.00 87.00 309 PHE A CA 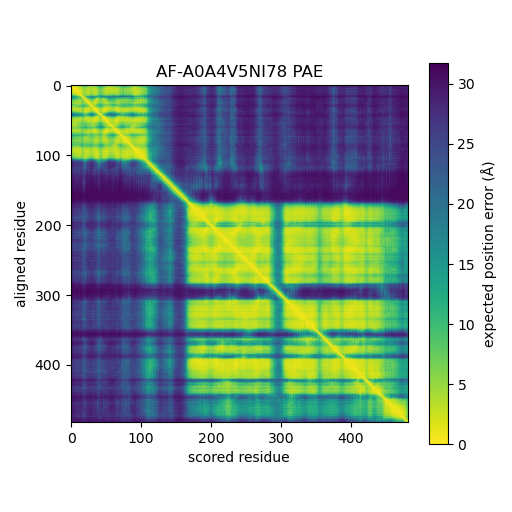1
ATOM 2368 C C . PHE A 1 309 ? -12.343 -5.165 -3.736 1.00 87.00 309 PHE A C 1
ATOM 2370 O O . PHE A 1 309 ? -13.193 -4.640 -4.459 1.00 87.00 309 PHE A O 1
ATOM 2377 N N . ARG A 1 310 ? -12.003 -4.657 -2.552 1.00 86.50 310 ARG A N 1
ATOM 2378 C CA . ARG A 1 310 ? -12.654 -3.520 -1.891 1.00 86.50 310 ARG A CA 1
ATOM 2379 C C . ARG A 1 310 ? -11.644 -2.429 -1.568 1.00 86.50 310 ARG A C 1
ATOM 2381 O O . ARG A 1 310 ? -10.456 -2.687 -1.395 1.00 86.50 310 ARG A O 1
ATOM 2388 N N . HIS A 1 311 ? -12.114 -1.196 -1.454 1.00 85.19 311 HIS A N 1
ATOM 2389 C CA . HIS A 1 311 ? -11.263 -0.080 -1.062 1.00 85.19 311 HIS A CA 1
ATOM 2390 C C . HIS A 1 311 ? -10.816 -0.192 0.402 1.00 85.19 311 HIS A C 1
ATOM 2392 O O . HIS A 1 311 ? -11.571 -0.624 1.271 1.00 85.19 311 HIS A O 1
ATOM 2398 N N . VAL A 1 312 ? -9.583 0.237 0.675 1.00 86.19 312 VAL A N 1
ATOM 2399 C CA . VAL A 1 312 ? -9.126 0.526 2.043 1.00 86.19 312 VAL A CA 1
ATOM 2400 C C . VAL A 1 312 ? -9.583 1.925 2.470 1.00 86.19 312 VAL A C 1
ATOM 2402 O O . VAL A 1 312 ? -9.859 2.778 1.621 1.00 86.19 312 VAL A O 1
ATOM 2405 N N . PHE A 1 313 ? -9.626 2.183 3.779 1.00 81.31 313 PHE A N 1
ATOM 2406 C CA . PHE A 1 313 ? -10.177 3.419 4.353 1.00 81.31 313 PHE A CA 1
ATOM 2407 C C . PHE A 1 313 ? -9.489 4.720 3.874 1.00 81.31 313 PHE A C 1
ATOM 2409 O O . PHE A 1 313 ? -10.126 5.766 3.839 1.00 81.31 313 PHE A O 1
ATOM 2416 N N . ILE A 1 314 ? -8.223 4.652 3.436 1.00 84.69 314 ILE A N 1
ATOM 2417 C CA . ILE A 1 314 ? -7.463 5.769 2.831 1.00 84.69 314 ILE A CA 1
ATOM 2418 C C . ILE A 1 314 ? -7.117 5.537 1.356 1.00 84.69 314 ILE A C 1
ATOM 2420 O O . ILE A 1 314 ? -6.130 6.058 0.839 1.00 84.69 314 ILE A O 1
ATOM 2424 N N . SER A 1 315 ? -7.922 4.739 0.658 1.00 85.50 315 SER A N 1
ATOM 2425 C CA . SER A 1 315 ? -7.673 4.381 -0.743 1.00 85.50 315 SER A CA 1
ATOM 2426 C C . SER A 1 315 ? -7.528 5.595 -1.661 1.00 85.50 315 SER A C 1
ATOM 2428 O O . SER A 1 315 ? -6.648 5.587 -2.516 1.00 85.50 315 SER A O 1
ATOM 2430 N N . ARG A 1 316 ? -8.335 6.646 -1.471 1.00 83.69 316 ARG A N 1
ATOM 2431 C CA . ARG A 1 316 ? -8.287 7.862 -2.294 1.00 83.69 316 ARG A CA 1
ATOM 2432 C C . ARG A 1 316 ? -7.002 8.684 -2.078 1.00 83.69 316 ARG A C 1
ATOM 2434 O O . ARG A 1 316 ? -6.293 8.871 -3.064 1.00 83.69 316 ARG A O 1
ATOM 2441 N N . PRO A 1 317 ? -6.629 9.088 -0.844 1.00 86.81 317 PRO A N 1
ATOM 2442 C CA . PRO A 1 317 ? -5.319 9.691 -0.582 1.00 86.81 317 PRO A CA 1
ATOM 2443 C C . PRO A 1 317 ? -4.140 8.878 -1.133 1.00 86.81 317 PRO A C 1
ATOM 2445 O O . PRO A 1 317 ? -3.220 9.431 -1.726 1.00 86.81 317 PRO A O 1
ATOM 2448 N N . LEU A 1 318 ? -4.170 7.550 -0.970 1.00 90.56 318 LEU A N 1
ATOM 2449 C CA . LEU A 1 318 ? -3.114 6.676 -1.486 1.00 90.56 318 LEU A CA 1
ATOM 2450 C C . LEU A 1 318 ? -3.100 6.615 -3.015 1.00 90.56 318 LEU A C 1
ATOM 2452 O O . LEU A 1 318 ? -2.027 6.567 -3.608 1.00 90.56 318 LEU A O 1
ATOM 2456 N N . HIS A 1 319 ? -4.267 6.620 -3.657 1.00 89.88 319 HIS A N 1
ATOM 2457 C CA . HIS A 1 319 ? -4.375 6.648 -5.111 1.00 89.88 319 HIS A CA 1
ATOM 2458 C C . HIS A 1 319 ? -3.760 7.928 -5.684 1.00 89.88 319 HIS A C 1
ATOM 2460 O O . HIS A 1 319 ? -2.928 7.839 -6.585 1.00 89.88 319 HIS A O 1
ATOM 2466 N N . GLU A 1 320 ? -4.099 9.094 -5.131 1.00 88.44 320 GLU A N 1
ATOM 2467 C CA . GLU A 1 320 ? -3.514 10.377 -5.543 1.00 88.44 320 GLU A CA 1
ATOM 2468 C C . GLU A 1 320 ? -1.995 10.379 -5.323 1.00 88.44 320 GLU A C 1
ATOM 2470 O O . GLU A 1 320 ? -1.226 10.680 -6.233 1.00 88.44 320 GLU A O 1
ATOM 2475 N N . LEU A 1 321 ? -1.534 9.939 -4.150 1.00 92.00 321 LEU A N 1
ATOM 2476 C CA . LEU A 1 321 ? -0.111 9.843 -3.833 1.00 92.00 321 LEU A CA 1
ATOM 2477 C C . LEU A 1 321 ? 0.665 8.942 -4.813 1.00 92.00 321 LEU A C 1
ATOM 2479 O O . LEU A 1 321 ? 1.715 9.340 -5.329 1.00 92.00 321 LEU A O 1
ATOM 2483 N N . LEU A 1 322 ? 0.159 7.733 -5.069 1.00 94.31 322 LEU A N 1
ATOM 2484 C CA . LEU A 1 322 ? 0.821 6.739 -5.914 1.00 94.31 322 LEU A CA 1
ATOM 2485 C C . LEU A 1 322 ? 0.847 7.156 -7.385 1.00 94.31 322 LEU A C 1
ATOM 2487 O O . LEU A 1 322 ? 1.867 6.976 -8.044 1.00 94.31 322 LEU A O 1
ATOM 2491 N N . ASN A 1 323 ? -0.244 7.716 -7.907 1.00 93.38 323 ASN A N 1
ATOM 2492 C CA . ASN A 1 323 ? -0.331 8.061 -9.327 1.00 93.38 323 ASN A CA 1
ATOM 2493 C C . ASN A 1 323 ? 0.307 9.414 -9.651 1.00 93.38 323 ASN A C 1
ATOM 2495 O O . ASN A 1 323 ? 0.848 9.582 -10.745 1.00 93.38 323 ASN A O 1
ATOM 2499 N N . ASP A 1 324 ? 0.296 10.361 -8.711 1.00 89.81 324 ASP A N 1
ATOM 2500 C CA . ASP A 1 324 ? 0.783 11.715 -8.981 1.00 89.81 324 ASP A CA 1
ATOM 2501 C C . ASP A 1 324 ? 2.244 11.909 -8.609 1.00 89.81 324 ASP A C 1
ATOM 2503 O O . ASP A 1 324 ? 2.928 12.719 -9.235 1.00 89.81 324 ASP A O 1
ATOM 2507 N N . ARG A 1 325 ? 2.726 11.205 -7.577 1.00 91.50 325 ARG A N 1
ATOM 2508 C CA . ARG A 1 325 ? 4.024 11.522 -6.968 1.00 91.50 325 ARG A CA 1
ATOM 2509 C C . ARG A 1 325 ? 5.040 10.397 -7.057 1.00 91.50 325 ARG A C 1
ATOM 2511 O O . ARG A 1 325 ? 6.224 10.710 -7.136 1.00 91.50 325 ARG A O 1
ATOM 2518 N N . LEU A 1 326 ? 4.629 9.125 -7.082 1.00 94.62 326 LEU A N 1
ATOM 2519 C CA . LEU A 1 326 ? 5.553 7.983 -6.978 1.00 94.62 326 LEU A CA 1
ATOM 2520 C C . LEU A 1 326 ? 6.720 8.074 -7.969 1.00 94.62 326 LEU A C 1
ATOM 2522 O O . LEU A 1 326 ? 7.872 8.048 -7.553 1.00 94.62 326 LEU A O 1
ATOM 2526 N N . VAL A 1 327 ? 6.449 8.229 -9.268 1.00 94.06 327 VAL A N 1
ATOM 2527 C CA . VAL A 1 327 ? 7.515 8.253 -10.289 1.00 94.06 327 VAL A CA 1
ATOM 2528 C C . VAL A 1 327 ? 8.454 9.450 -10.105 1.00 94.06 327 VAL A C 1
ATOM 2530 O O . VAL A 1 327 ? 9.670 9.302 -10.223 1.00 94.06 327 VAL A O 1
ATOM 2533 N N . THR A 1 328 ? 7.925 10.622 -9.746 1.00 91.88 328 THR A N 1
ATOM 2534 C CA . THR A 1 328 ? 8.742 11.807 -9.446 1.00 91.88 328 THR A CA 1
ATOM 2535 C C . THR A 1 328 ? 9.603 11.603 -8.200 1.00 91.88 328 THR A C 1
ATOM 2537 O O . THR A 1 328 ? 10.782 11.947 -8.210 1.00 91.88 328 THR A O 1
ATOM 2540 N N . LEU A 1 329 ? 9.056 10.999 -7.144 1.00 92.69 329 LEU A N 1
ATOM 2541 C CA . LEU A 1 329 ? 9.809 10.669 -5.934 1.00 92.69 329 LEU A CA 1
ATOM 2542 C C . LEU A 1 329 ? 10.907 9.642 -6.224 1.00 92.69 329 LEU A C 1
ATOM 2544 O O . LEU A 1 329 ? 12.025 9.799 -5.743 1.00 92.69 329 LEU A O 1
ATOM 2548 N N . LEU A 1 330 ? 10.640 8.646 -7.073 1.00 92.44 330 LEU A N 1
ATOM 2549 C CA . LEU A 1 330 ? 11.650 7.681 -7.512 1.00 92.44 330 LEU A CA 1
ATOM 2550 C C . LEU A 1 330 ? 12.799 8.340 -8.294 1.00 92.44 330 LEU A C 1
ATOM 2552 O O . LEU A 1 330 ? 13.930 7.872 -8.200 1.00 92.44 330 LEU A O 1
ATOM 2556 N N . ASN A 1 331 ? 12.543 9.424 -9.034 1.00 89.94 331 ASN A N 1
ATOM 2557 C CA . ASN A 1 331 ? 13.606 10.224 -9.655 1.00 89.94 331 ASN A CA 1
ATOM 2558 C C . ASN A 1 331 ? 14.475 10.936 -8.607 1.00 89.94 331 ASN A C 1
ATOM 2560 O O . ASN A 1 331 ? 15.688 11.005 -8.768 1.00 89.94 331 ASN A O 1
ATOM 2564 N N . TYR A 1 332 ? 13.889 11.441 -7.519 1.00 89.50 332 TYR A N 1
ATOM 2565 C CA . TYR A 1 332 ? 14.657 12.042 -6.420 1.00 89.50 332 TYR A CA 1
ATOM 2566 C C . TYR A 1 332 ? 15.446 11.001 -5.617 1.00 89.50 332 TYR A C 1
ATOM 2568 O O . TYR A 1 332 ? 16.570 11.275 -5.196 1.00 89.50 332 TYR A O 1
ATOM 2576 N N . ARG A 1 333 ? 14.901 9.788 -5.465 1.00 89.12 333 ARG A N 1
ATOM 2577 C CA . ARG A 1 333 ? 15.598 8.646 -4.852 1.00 89.12 333 ARG A CA 1
ATOM 2578 C C . ARG A 1 333 ? 16.872 8.276 -5.620 1.00 89.12 333 ARG A C 1
ATOM 2580 O O . ARG A 1 333 ? 17.888 8.022 -4.983 1.00 89.12 333 ARG A O 1
ATOM 2587 N N . ASP A 1 334 ? 16.860 8.333 -6.956 1.00 85.88 334 ASP A N 1
ATOM 2588 C CA . ASP A 1 334 ? 18.065 8.104 -7.780 1.00 85.88 334 ASP A CA 1
ATOM 2589 C C . ASP A 1 334 ? 19.153 9.166 -7.558 1.00 85.88 334 ASP A C 1
ATOM 2591 O O . ASP A 1 334 ? 20.332 8.908 -7.789 1.00 85.88 334 ASP A O 1
ATOM 2595 N N . MET A 1 335 ? 18.776 10.358 -7.084 1.00 85.44 335 MET A N 1
ATOM 2596 C CA . MET A 1 335 ? 19.726 11.403 -6.696 1.00 85.44 335 MET A CA 1
ATOM 2597 C C . MET A 1 335 ? 20.300 11.186 -5.281 1.00 85.44 335 MET A C 1
ATOM 2599 O O . MET A 1 335 ? 21.058 12.021 -4.795 1.00 85.44 335 MET A O 1
ATOM 2603 N N . GLY A 1 336 ? 19.946 10.085 -4.609 1.00 84.88 336 GLY A N 1
ATOM 2604 C CA . GLY A 1 336 ? 20.460 9.699 -3.293 1.00 84.88 336 GLY A CA 1
ATOM 2605 C C . GLY A 1 336 ? 19.630 10.175 -2.097 1.00 84.88 336 GLY A C 1
ATOM 2606 O O . GLY A 1 336 ? 19.989 9.872 -0.963 1.00 84.88 336 GLY A O 1
ATOM 2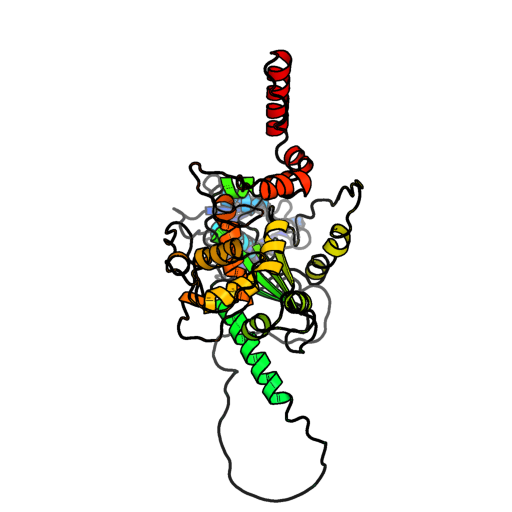607 N N . MET A 1 337 ? 18.515 10.885 -2.306 1.00 89.31 337 MET A N 1
ATOM 2608 C CA . MET A 1 337 ? 17.645 11.356 -1.211 1.00 89.31 337 MET A CA 1
ATOM 2609 C C . MET A 1 337 ? 16.902 10.194 -0.556 1.00 89.31 337 MET A C 1
ATOM 2611 O O . MET A 1 337 ? 16.453 9.325 -1.291 1.00 89.31 337 MET A O 1
ATOM 2615 N N . SER A 1 338 ? 16.682 10.188 0.766 1.00 90.00 338 SER A N 1
ATOM 2616 C CA . SER A 1 338 ? 15.805 9.213 1.459 1.00 90.00 338 SER A CA 1
ATOM 2617 C C . SER A 1 338 ? 14.324 9.370 1.054 1.00 90.00 338 SER A C 1
ATOM 2619 O O . SER A 1 338 ? 13.990 10.298 0.322 1.00 90.00 338 SER A O 1
ATOM 2621 N N . TRP A 1 339 ? 13.414 8.484 1.484 1.00 90.00 339 TRP A N 1
ATOM 2622 C CA . TRP A 1 339 ? 11.978 8.647 1.187 1.00 90.00 339 TRP A CA 1
ATOM 2623 C C . TRP A 1 339 ? 11.428 9.957 1.765 1.00 90.00 339 TRP A C 1
ATOM 2625 O O . TRP A 1 339 ? 10.870 10.770 1.034 1.00 90.00 339 TRP A O 1
ATOM 2635 N N . GLU A 1 340 ? 11.679 10.204 3.048 1.00 89.44 340 GLU A N 1
ATOM 2636 C CA . GLU A 1 340 ? 11.324 11.433 3.759 1.00 89.44 340 GLU A CA 1
ATOM 2637 C C . GLU A 1 340 ? 12.002 12.652 3.121 1.00 89.44 340 GLU A C 1
ATOM 2639 O O . GLU A 1 340 ? 11.366 13.687 2.917 1.00 89.44 340 GLU A O 1
ATOM 2644 N N . GLY A 1 341 ? 13.272 12.519 2.728 1.00 89.88 341 GLY A N 1
ATOM 2645 C CA . GLY A 1 341 ? 14.005 13.554 2.007 1.00 89.88 341 GLY A CA 1
ATOM 2646 C C . GLY A 1 341 ? 13.385 13.903 0.653 1.00 89.88 341 GLY A C 1
ATOM 2647 O O . GLY A 1 341 ? 13.168 15.080 0.362 1.00 89.88 341 GLY A O 1
ATOM 2648 N N . ALA A 1 342 ? 13.038 12.894 -0.149 1.00 91.06 342 ALA A N 1
ATOM 2649 C CA . ALA A 1 342 ? 12.398 13.051 -1.451 1.00 91.06 342 ALA A CA 1
ATOM 2650 C C . ALA A 1 342 ? 10.993 13.661 -1.331 1.00 91.06 342 ALA A C 1
ATOM 2652 O O . ALA A 1 342 ? 10.641 14.558 -2.097 1.00 91.06 342 ALA A O 1
ATOM 2653 N N . GLU A 1 343 ? 10.195 13.223 -0.355 1.00 91.19 343 GLU A N 1
ATOM 2654 C CA . GLU A 1 343 ? 8.866 13.775 -0.061 1.00 91.19 343 GLU A CA 1
ATOM 2655 C C . GLU A 1 343 ? 8.950 15.240 0.379 1.00 91.19 343 GLU A C 1
ATOM 2657 O O . GLU A 1 343 ? 8.172 16.087 -0.075 1.00 91.19 343 GLU A O 1
ATOM 2662 N N . ARG A 1 344 ? 9.911 15.564 1.249 1.00 88.88 344 ARG A N 1
ATOM 2663 C CA . ARG A 1 344 ? 10.163 16.935 1.694 1.00 88.88 344 ARG A CA 1
ATOM 2664 C C . ARG A 1 344 ? 10.604 17.814 0.530 1.00 88.88 344 ARG A C 1
ATOM 2666 O O . ARG A 1 344 ? 10.007 18.863 0.307 1.00 88.88 344 ARG A O 1
ATOM 2673 N N . PHE A 1 345 ? 11.568 17.350 -0.261 1.00 89.44 345 PHE A N 1
ATOM 2674 C CA . PHE A 1 345 ? 12.051 18.059 -1.440 1.00 89.44 345 PHE A CA 1
ATOM 2675 C C . PHE A 1 345 ? 10.939 18.279 -2.473 1.00 89.44 345 PHE A C 1
ATOM 2677 O O . PHE A 1 345 ? 10.832 19.372 -3.032 1.00 89.44 345 PHE A O 1
ATOM 2684 N N . TYR A 1 346 ? 10.077 17.280 -2.694 1.00 89.75 346 TYR A N 1
ATOM 2685 C CA . TYR A 1 346 ? 8.895 17.422 -3.542 1.00 89.75 346 TYR A CA 1
ATOM 2686 C C . TYR A 1 346 ? 8.008 18.561 -3.041 1.00 89.75 346 TYR A C 1
ATOM 2688 O O . TYR A 1 346 ? 7.685 19.459 -3.811 1.00 89.75 346 TYR A O 1
ATOM 2696 N N . ASN A 1 347 ? 7.652 18.556 -1.753 1.00 87.31 347 ASN A N 1
ATOM 2697 C CA . ASN A 1 347 ? 6.773 19.558 -1.149 1.00 87.31 347 ASN A CA 1
ATOM 2698 C C . ASN A 1 347 ? 7.373 20.976 -1.164 1.00 87.31 347 ASN A C 1
ATOM 2700 O O . ASN A 1 347 ? 6.658 21.926 -1.481 1.00 87.31 347 ASN A O 1
ATOM 2704 N N . ASP A 1 348 ? 8.668 21.123 -0.878 1.00 86.44 348 ASP A N 1
ATOM 2705 C CA . ASP A 1 348 ? 9.353 22.423 -0.836 1.00 86.44 348 ASP A CA 1
ATOM 2706 C C . ASP A 1 348 ? 9.498 23.060 -2.232 1.00 86.44 348 ASP A C 1
ATOM 2708 O O . ASP A 1 348 ? 9.573 24.287 -2.367 1.00 86.44 348 ASP A O 1
ATOM 2712 N N . ASN A 1 349 ? 9.494 22.234 -3.284 1.00 83.81 349 ASN A N 1
ATOM 2713 C CA . ASN A 1 349 ? 9.659 22.663 -4.673 1.00 83.81 349 ASN A CA 1
ATOM 2714 C C . ASN A 1 349 ? 8.377 22.588 -5.515 1.00 83.81 349 ASN A C 1
ATOM 2716 O O . ASN A 1 349 ? 8.431 22.820 -6.726 1.00 83.81 349 ASN A O 1
ATOM 2720 N N . GLN A 1 350 ? 7.214 22.330 -4.907 1.00 78.38 350 GLN A N 1
ATOM 2721 C CA . GLN A 1 350 ? 5.936 22.373 -5.623 1.00 78.38 350 GLN A CA 1
ATOM 2722 C C . GLN A 1 350 ? 5.740 23.734 -6.311 1.00 78.38 350 GLN A C 1
ATOM 2724 O O . GLN A 1 350 ? 5.808 24.791 -5.685 1.00 78.38 350 GLN A O 1
ATOM 2729 N N . GLY A 1 351 ? 5.508 23.707 -7.628 1.00 69.19 351 GLY A N 1
ATOM 2730 C CA . GLY A 1 351 ? 5.281 24.908 -8.439 1.00 69.19 351 GLY A CA 1
ATOM 2731 C C . GLY A 1 351 ? 6.534 25.732 -8.765 1.00 69.19 351 GLY A C 1
ATOM 2732 O O . GLY A 1 351 ? 6.410 26.796 -9.371 1.00 69.19 351 GLY A O 1
ATOM 2733 N N . ARG A 1 352 ? 7.741 25.268 -8.408 1.00 71.19 352 ARG A N 1
ATOM 2734 C CA . ARG A 1 352 ? 9.010 25.912 -8.784 1.00 71.19 352 ARG A CA 1
ATOM 2735 C C . ARG A 1 352 ? 9.671 25.167 -9.943 1.00 71.19 352 ARG A C 1
ATOM 2737 O O . ARG A 1 352 ? 9.761 23.945 -9.941 1.00 71.19 352 ARG A O 1
ATOM 2744 N N . SER A 1 353 ? 10.180 25.909 -10.928 1.00 58.59 353 SER A N 1
ATOM 2745 C CA . SER A 1 353 ? 11.033 25.335 -11.976 1.00 58.59 353 SER A CA 1
ATOM 2746 C C . SER A 1 353 ? 12.396 25.014 -11.370 1.00 58.59 353 SER A C 1
ATOM 2748 O O . SER A 1 353 ? 13.202 25.920 -11.152 1.00 58.59 353 SER A O 1
ATOM 2750 N N . ILE A 1 354 ? 12.657 23.734 -11.111 1.00 62.47 354 ILE A N 1
ATOM 2751 C CA . ILE A 1 354 ? 13.942 23.255 -10.596 1.00 62.47 354 ILE A CA 1
ATOM 2752 C C . ILE A 1 354 ? 14.985 23.431 -11.706 1.00 62.47 354 ILE A C 1
ATOM 2754 O O . ILE A 1 354 ? 15.058 22.641 -12.643 1.00 62.47 354 ILE A O 1
ATOM 2758 N N . LYS A 1 355 ? 15.770 24.509 -11.647 1.00 53.78 355 LYS A N 1
ATOM 2759 C CA . LYS A 1 355 ? 16.984 24.638 -12.459 1.00 53.78 355 LYS A CA 1
ATOM 2760 C C . LYS A 1 355 ? 18.088 23.898 -11.707 1.00 53.78 355 LYS A C 1
ATOM 2762 O O . LYS A 1 355 ? 18.364 24.219 -10.560 1.00 53.78 355 LYS A O 1
ATOM 2767 N N . HIS A 1 356 ? 18.603 22.855 -12.347 1.00 50.25 356 HIS A N 1
ATOM 2768 C CA . HIS A 1 356 ? 19.505 21.831 -11.824 1.00 50.25 356 HIS A CA 1
ATOM 2769 C C . HIS A 1 356 ? 20.537 22.274 -10.757 1.00 50.25 356 HIS A C 1
ATOM 2771 O O . HIS A 1 356 ? 21.206 23.292 -10.898 1.00 50.25 356 HIS A O 1
ATOM 2777 N N . ALA A 1 357 ? 20.722 21.380 -9.777 1.00 47.91 357 ALA A N 1
ATOM 2778 C CA . ALA A 1 357 ? 21.922 21.129 -8.963 1.00 47.91 357 ALA A CA 1
ATOM 2779 C C . ALA A 1 357 ? 22.246 22.002 -7.730 1.00 47.91 357 ALA A C 1
ATOM 2781 O O . ALA A 1 357 ? 22.807 21.455 -6.786 1.00 47.91 357 ALA A O 1
ATOM 2782 N N . ASP A 1 358 ? 21.855 23.274 -7.636 1.00 47.72 358 ASP A N 1
ATOM 2783 C CA . ASP A 1 358 ? 22.350 24.140 -6.534 1.00 47.72 358 ASP A CA 1
ATOM 2784 C C . ASP A 1 358 ? 21.567 24.054 -5.203 1.00 47.72 358 ASP A C 1
ATOM 2786 O O . ASP A 1 358 ? 21.779 24.850 -4.290 1.00 47.72 358 ASP A O 1
ATOM 2790 N N . THR A 1 359 ? 20.626 23.113 -5.057 1.00 56.16 359 THR A N 1
ATOM 2791 C CA . THR A 1 359 ? 19.731 23.041 -3.876 1.00 56.16 359 THR A CA 1
ATOM 2792 C C . THR A 1 359 ? 19.619 21.651 -3.249 1.00 56.16 359 THR A C 1
ATOM 2794 O O . THR A 1 359 ? 18.637 21.356 -2.570 1.00 56.16 359 THR A O 1
ATOM 2797 N N . MET A 1 360 ? 20.606 20.776 -3.447 1.00 62.16 360 MET A N 1
ATOM 2798 C CA . MET A 1 360 ? 20.677 19.515 -2.698 1.00 62.16 360 MET A CA 1
ATOM 2799 C C . MET A 1 360 ? 21.356 19.775 -1.353 1.00 62.16 360 MET A C 1
ATOM 2801 O O . MET A 1 360 ? 22.542 19.527 -1.177 1.00 62.16 360 MET A O 1
ATOM 2805 N N . GLY A 1 361 ? 20.611 20.368 -0.421 1.00 65.94 361 GLY A N 1
ATOM 2806 C CA . GLY A 1 361 ? 21.076 20.498 0.956 1.00 65.94 361 GLY A CA 1
ATOM 2807 C C . GLY A 1 361 ? 21.131 19.133 1.646 1.00 65.94 361 GLY A C 1
ATOM 2808 O O . GLY A 1 361 ? 20.266 18.290 1.407 1.00 65.94 361 GLY A O 1
ATOM 2809 N N . ASP A 1 362 ? 22.086 18.953 2.562 1.00 71.88 362 ASP A N 1
ATOM 2810 C CA . ASP A 1 362 ? 22.270 17.722 3.356 1.00 71.88 362 ASP A CA 1
ATOM 2811 C C . ASP A 1 362 ? 20.987 17.259 4.075 1.00 71.88 362 ASP A C 1
ATOM 2813 O O . ASP A 1 362 ? 20.803 16.075 4.351 1.00 71.88 362 ASP A O 1
ATOM 2817 N N . ALA A 1 363 ? 20.054 18.184 4.323 1.00 78.25 363 ALA A N 1
ATOM 2818 C CA . ALA A 1 363 ? 18.763 17.926 4.956 1.00 78.25 363 ALA A CA 1
ATOM 2819 C C . ALA A 1 363 ? 17.834 16.968 4.179 1.00 78.25 363 ALA A C 1
ATOM 2821 O O . ALA A 1 363 ? 16.893 16.453 4.778 1.00 78.25 363 ALA A O 1
ATOM 2822 N N . TYR A 1 364 ? 18.052 16.746 2.875 1.00 83.50 364 TYR A N 1
ATOM 2823 C CA . TYR A 1 364 ? 17.250 15.810 2.063 1.00 83.50 364 TYR A CA 1
ATOM 2824 C C . TYR A 1 364 ? 17.923 14.441 1.870 1.00 83.50 364 TYR A C 1
ATOM 2826 O O . TYR A 1 364 ? 17.283 13.491 1.423 1.00 83.50 364 TYR A O 1
ATOM 2834 N N . THR A 1 365 ? 19.206 14.329 2.209 1.00 82.25 365 THR A N 1
ATOM 2835 C CA . THR A 1 365 ? 20.001 13.100 2.036 1.00 82.25 365 THR A CA 1
ATOM 2836 C C . THR A 1 365 ? 20.220 12.379 3.365 1.00 82.25 365 THR A C 1
ATOM 2838 O O . THR A 1 365 ? 20.722 11.260 3.390 1.00 82.25 365 THR A O 1
ATOM 2841 N N . SER A 1 366 ? 19.818 12.987 4.485 1.00 80.12 366 SER A N 1
ATOM 2842 C CA . SER A 1 366 ? 19.899 12.351 5.796 1.00 80.12 366 SER A CA 1
ATOM 2843 C C . SER A 1 366 ? 19.111 11.042 5.832 1.00 80.12 366 SER A C 1
ATOM 2845 O O . SER A 1 366 ? 17.952 10.981 5.396 1.00 80.12 366 SER A O 1
ATOM 2847 N N . ASP A 1 367 ? 19.738 10.012 6.395 1.00 77.19 367 ASP A N 1
ATOM 2848 C CA . ASP A 1 367 ? 19.092 8.731 6.623 1.00 77.19 367 ASP A CA 1
ATOM 2849 C C . ASP A 1 367 ? 17.953 8.852 7.632 1.00 77.19 367 ASP A C 1
ATOM 2851 O O . ASP A 1 367 ? 18.040 9.545 8.647 1.00 77.19 367 ASP A O 1
ATOM 2855 N N . GLU A 1 368 ? 16.873 8.137 7.339 1.00 75.50 368 GLU A N 1
ATOM 2856 C CA . GLU A 1 368 ? 15.762 7.996 8.264 1.00 75.50 368 GLU A CA 1
ATOM 2857 C C . GLU A 1 368 ? 16.144 7.070 9.411 1.00 75.50 368 GLU A C 1
ATOM 2859 O O . GLU A 1 368 ? 16.787 6.038 9.209 1.00 75.50 368 GLU A O 1
ATOM 2864 N N . VAL A 1 369 ? 15.691 7.416 10.615 1.00 74.44 369 VAL A N 1
ATOM 2865 C CA . VAL A 1 369 ? 15.827 6.538 11.774 1.00 74.44 369 VAL A CA 1
ATOM 2866 C C . VAL A 1 369 ? 14.921 5.320 11.554 1.00 74.44 369 VAL A C 1
ATOM 2868 O O . VAL A 1 369 ? 13.703 5.492 11.451 1.00 74.44 369 VAL A O 1
ATOM 2871 N N . PRO A 1 370 ? 15.473 4.097 11.471 1.00 68.31 370 PRO A N 1
ATOM 2872 C CA . PRO A 1 370 ? 14.672 2.908 11.230 1.00 68.31 370 PRO A CA 1
ATOM 2873 C C . PRO A 1 370 ? 13.766 2.635 12.430 1.00 68.31 370 PRO A C 1
ATOM 2875 O O . PRO A 1 370 ? 14.223 2.584 13.577 1.00 68.31 370 PRO A O 1
ATOM 2878 N N . ASN A 1 371 ? 12.477 2.427 12.164 1.00 75.81 371 ASN A N 1
ATOM 2879 C CA . ASN A 1 371 ? 11.546 2.003 13.195 1.00 75.81 371 ASN A CA 1
ATOM 2880 C C . ASN A 1 371 ? 11.711 0.496 13.442 1.00 75.81 371 ASN A C 1
ATOM 2882 O O . ASN A 1 371 ? 11.233 -0.323 12.664 1.00 75.81 371 ASN A O 1
ATOM 2886 N N . ARG A 1 372 ? 12.402 0.137 14.530 1.00 74.12 372 ARG A N 1
ATOM 2887 C CA . ARG A 1 372 ? 12.735 -1.259 14.871 1.00 74.12 372 ARG A CA 1
ATOM 2888 C C . ARG A 1 372 ? 11.529 -2.101 15.299 1.00 74.12 372 ARG A C 1
ATOM 2890 O O . ARG A 1 372 ? 11.697 -3.297 15.507 1.00 74.12 372 ARG A O 1
ATOM 2897 N N . THR A 1 373 ? 10.360 -1.492 15.495 1.00 82.50 373 THR A N 1
ATOM 2898 C CA . THR A 1 373 ? 9.136 -2.225 15.846 1.00 82.50 373 THR A CA 1
ATOM 2899 C C . THR A 1 373 ? 8.394 -2.744 14.620 1.00 82.50 373 THR A C 1
ATOM 2901 O O . THR A 1 373 ? 7.602 -3.674 14.752 1.00 82.50 373 THR A O 1
ATOM 2904 N N . LEU A 1 374 ? 8.642 -2.165 13.440 1.00 86.50 374 LEU A N 1
ATOM 2905 C CA . LEU A 1 374 ? 7.973 -2.561 12.207 1.00 86.50 374 LEU A CA 1
ATOM 2906 C C . LEU A 1 374 ? 8.703 -3.735 11.536 1.00 86.50 374 LEU A C 1
ATOM 2908 O O . LEU A 1 374 ? 9.936 -3.756 11.540 1.00 86.50 374 LEU A O 1
ATOM 2912 N N . PRO A 1 375 ? 7.968 -4.683 10.925 1.00 89.38 375 PRO A N 1
ATOM 2913 C CA . PRO A 1 375 ? 8.569 -5.791 10.188 1.00 89.38 375 PRO A CA 1
ATOM 2914 C C . PRO A 1 375 ? 9.419 -5.323 9.001 1.00 89.38 375 PRO A C 1
ATOM 2916 O O . PRO A 1 375 ? 9.101 -4.317 8.360 1.00 89.38 375 PRO A O 1
ATOM 2919 N N . ASP A 1 376 ? 10.420 -6.126 8.633 1.00 87.88 376 ASP A N 1
ATOM 2920 C CA . ASP A 1 376 ? 11.286 -5.870 7.471 1.00 87.88 376 ASP A CA 1
ATOM 2921 C C . ASP A 1 376 ? 10.484 -5.731 6.168 1.00 87.88 376 ASP A C 1
ATOM 2923 O O . ASP A 1 376 ? 10.814 -4.910 5.319 1.00 87.88 376 ASP A O 1
ATOM 2927 N N . LEU A 1 377 ? 9.358 -6.444 6.039 1.00 89.06 377 LEU A N 1
ATOM 2928 C CA . LEU A 1 377 ? 8.442 -6.325 4.896 1.00 89.06 377 LEU A CA 1
ATOM 2929 C C . LEU A 1 377 ? 7.965 -4.876 4.656 1.00 89.06 377 LEU A C 1
ATOM 2931 O O . LEU A 1 377 ? 7.724 -4.486 3.515 1.00 89.06 377 LEU A O 1
ATOM 2935 N N . VAL A 1 378 ? 7.816 -4.088 5.727 1.00 89.75 378 VAL A N 1
ATOM 2936 C CA . VAL A 1 378 ? 7.334 -2.697 5.694 1.00 89.75 378 VAL A CA 1
ATOM 2937 C C . VAL A 1 378 ? 8.489 -1.700 5.567 1.00 89.75 378 VAL A C 1
ATOM 2939 O O . VAL A 1 378 ? 8.304 -0.622 5.002 1.00 89.75 378 VAL A O 1
ATOM 2942 N N . THR A 1 379 ? 9.665 -2.029 6.106 1.00 88.75 379 THR A N 1
ATOM 2943 C CA . THR A 1 379 ? 10.816 -1.114 6.190 1.00 88.75 379 THR A CA 1
ATOM 2944 C C . THR A 1 379 ? 11.861 -1.323 5.092 1.00 88.75 379 THR A C 1
ATOM 2946 O O . THR A 1 379 ? 12.688 -0.432 4.891 1.00 88.75 379 THR A O 1
ATOM 2949 N N . ALA A 1 380 ? 11.811 -2.443 4.363 1.00 88.56 380 ALA A N 1
ATOM 2950 C CA . ALA A 1 380 ? 12.703 -2.741 3.247 1.00 88.56 380 ALA A CA 1
ATOM 2951 C C . ALA A 1 380 ? 12.626 -1.676 2.143 1.00 88.56 380 ALA A C 1
ATOM 2953 O O . ALA A 1 380 ? 11.553 -1.164 1.808 1.00 88.56 380 ALA A O 1
ATOM 2954 N N . ASP A 1 381 ? 13.771 -1.381 1.528 1.00 88.75 381 ASP A N 1
ATOM 2955 C CA . ASP A 1 381 ? 13.902 -0.360 0.492 1.00 88.75 381 ASP A CA 1
ATOM 2956 C C . ASP A 1 381 ? 14.856 -0.860 -0.587 1.00 88.75 381 ASP A C 1
ATOM 2958 O O . ASP A 1 381 ? 16.077 -0.770 -0.447 1.00 88.75 381 ASP A O 1
ATOM 2962 N N . GLN A 1 382 ? 14.292 -1.322 -1.709 1.00 86.62 382 GLN A N 1
ATOM 2963 C CA . GLN A 1 382 ? 15.089 -1.903 -2.789 1.00 86.62 382 GLN A CA 1
ATOM 2964 C C . GLN A 1 382 ? 16.166 -0.932 -3.300 1.00 86.62 382 GLN A C 1
ATOM 2966 O O . GLN A 1 382 ? 17.247 -1.358 -3.693 1.00 86.62 382 GLN A O 1
ATOM 2971 N N . THR A 1 383 ? 15.899 0.376 -3.275 1.00 84.94 383 THR A N 1
ATOM 2972 C CA . THR A 1 383 ? 16.856 1.371 -3.780 1.00 84.94 383 THR A CA 1
ATOM 2973 C C . THR A 1 383 ? 18.067 1.519 -2.847 1.00 84.94 383 THR A C 1
ATOM 2975 O O . THR A 1 383 ? 19.142 1.900 -3.304 1.00 84.94 383 THR A O 1
ATOM 2978 N N . LYS A 1 384 ? 17.922 1.223 -1.544 1.00 82.62 384 LYS A N 1
ATOM 2979 C CA . LYS A 1 384 ? 19.053 1.166 -0.598 1.00 82.62 384 LYS A CA 1
ATOM 2980 C C . LYS A 1 384 ? 19.728 -0.203 -0.582 1.00 82.62 384 LYS A C 1
ATOM 2982 O O . LYS A 1 384 ? 20.948 -0.266 -0.475 1.00 82.62 384 LYS A O 1
ATOM 2987 N N . ASP A 1 385 ? 18.956 -1.276 -0.687 1.00 76.75 385 ASP A N 1
ATOM 2988 C CA . ASP A 1 385 ? 19.489 -2.638 -0.593 1.00 76.75 385 ASP A CA 1
ATOM 2989 C C . ASP A 1 385 ? 20.341 -2.995 -1.825 1.00 76.75 385 ASP A C 1
ATOM 2991 O O . ASP A 1 385 ? 21.387 -3.633 -1.707 1.00 76.75 385 ASP A O 1
ATOM 2995 N N . ASP A 1 386 ? 19.956 -2.485 -3.000 1.00 75.06 386 ASP A N 1
ATOM 2996 C CA . ASP A 1 386 ? 20.633 -2.712 -4.277 1.00 75.06 386 ASP A CA 1
ATOM 2997 C C . ASP A 1 386 ? 21.419 -1.471 -4.760 1.00 75.06 386 ASP A C 1
ATOM 2999 O O . ASP A 1 386 ? 21.366 -1.122 -5.939 1.00 75.06 386 ASP A O 1
ATOM 3003 N N . LEU A 1 387 ? 22.208 -0.814 -3.895 1.00 64.88 387 LEU A N 1
ATOM 3004 C CA . LEU A 1 387 ? 23.007 0.399 -4.213 1.00 64.88 387 LEU A CA 1
ATOM 3005 C C . LEU A 1 387 ? 23.912 0.301 -5.471 1.00 64.88 387 LEU A C 1
ATOM 3007 O O . LEU A 1 387 ? 24.405 1.319 -5.956 1.00 64.88 387 LEU A O 1
ATOM 3011 N N . GLY A 1 388 ? 24.153 -0.903 -6.005 1.00 60.16 388 GLY A N 1
ATOM 3012 C CA . GLY A 1 388 ? 24.908 -1.147 -7.243 1.00 60.16 388 GLY A CA 1
ATOM 3013 C C . GLY A 1 388 ? 24.071 -1.533 -8.472 1.00 60.16 388 GLY A C 1
ATOM 3014 O O . GLY A 1 388 ? 24.630 -1.683 -9.560 1.00 60.16 388 GLY A O 1
ATOM 3015 N N . SER A 1 389 ? 22.756 -1.722 -8.335 1.00 70.25 389 SER A N 1
ATOM 3016 C CA . SER A 1 389 ? 21.869 -2.096 -9.440 1.00 70.25 389 SER A CA 1
ATOM 3017 C C . SER A 1 389 ? 21.230 -0.853 -10.048 1.00 70.25 389 SER A C 1
ATOM 3019 O O . SER A 1 389 ? 20.539 -0.091 -9.388 1.00 70.25 389 SER A O 1
ATOM 3021 N N . THR A 1 390 ? 21.370 -0.677 -11.358 1.00 65.75 390 THR A N 1
ATOM 3022 C CA . THR A 1 390 ? 20.640 0.363 -12.105 1.00 65.75 390 THR A CA 1
ATOM 3023 C C . THR A 1 390 ? 19.216 -0.063 -12.465 1.00 65.75 390 THR A C 1
ATOM 3025 O O . THR A 1 390 ? 18.537 0.610 -13.234 1.00 65.75 390 THR A O 1
ATOM 3028 N N . SER A 1 391 ? 18.786 -1.233 -11.990 1.00 81.19 391 SER A N 1
ATOM 3029 C CA . SER A 1 391 ? 17.591 -1.925 -12.455 1.00 81.19 391 SER A CA 1
ATOM 3030 C C . SER A 1 391 ? 16.722 -2.376 -11.292 1.00 81.19 391 SER A C 1
ATOM 3032 O O . SER A 1 391 ? 16.905 -3.486 -10.784 1.00 81.19 391 SER A O 1
ATOM 3034 N N . HIS A 1 392 ? 15.775 -1.522 -10.906 1.00 90.44 392 HIS A N 1
ATOM 3035 C CA . HIS A 1 392 ? 14.837 -1.774 -9.811 1.00 90.44 392 HIS A CA 1
ATOM 3036 C C . HIS A 1 392 ? 13.471 -2.251 -10.323 1.00 90.44 392 HIS A C 1
ATOM 3038 O O . HIS A 1 392 ? 13.063 -1.959 -11.452 1.00 90.44 392 HIS A O 1
ATOM 3044 N N . SER A 1 393 ? 12.748 -2.992 -9.487 1.00 94.12 393 SER A N 1
ATOM 3045 C CA . SER A 1 393 ? 11.412 -3.487 -9.813 1.00 94.12 393 SER A CA 1
ATOM 3046 C C . SER A 1 393 ? 10.382 -2.405 -9.499 1.00 94.12 393 SER A C 1
ATOM 3048 O O . SER A 1 393 ? 10.159 -2.072 -8.337 1.00 94.12 393 SER A O 1
ATOM 3050 N N . PHE A 1 394 ? 9.737 -1.846 -10.529 1.00 95.62 394 PHE A N 1
ATOM 3051 C CA . PHE A 1 394 ? 8.678 -0.848 -10.327 1.00 95.62 394 PHE A CA 1
ATOM 3052 C C . PHE A 1 394 ? 7.527 -1.377 -9.453 1.00 95.62 394 PHE A C 1
ATOM 3054 O O . PHE A 1 394 ? 7.141 -0.674 -8.518 1.00 95.62 394 PHE A O 1
ATOM 3061 N N . PRO A 1 395 ? 7.008 -2.602 -9.683 1.00 96.38 395 PRO A N 1
ATOM 3062 C CA . PRO A 1 395 ? 5.980 -3.171 -8.821 1.00 96.38 395 PRO A CA 1
ATOM 3063 C C . PRO A 1 395 ? 6.418 -3.245 -7.345 1.00 96.38 395 PRO A C 1
ATOM 3065 O O . PRO A 1 395 ? 5.666 -2.826 -6.465 1.00 96.38 395 PRO A O 1
ATOM 3068 N N . LEU A 1 396 ? 7.645 -3.706 -7.068 1.00 96.19 396 LEU A N 1
ATOM 3069 C CA . LEU A 1 396 ? 8.170 -3.796 -5.700 1.00 96.19 396 LEU A CA 1
ATOM 3070 C C . LEU A 1 396 ? 8.304 -2.417 -5.042 1.00 96.19 396 LEU A C 1
ATOM 3072 O O . LEU A 1 396 ? 7.818 -2.229 -3.930 1.00 96.19 396 LEU A O 1
ATOM 3076 N N . LEU A 1 397 ? 8.893 -1.443 -5.742 1.00 95.75 397 LEU A N 1
ATOM 3077 C CA . LEU A 1 397 ? 9.028 -0.069 -5.248 1.00 95.75 397 LEU A CA 1
ATOM 3078 C C . LEU A 1 397 ? 7.666 0.564 -4.935 1.00 95.75 397 LEU A C 1
ATOM 3080 O O . LEU A 1 397 ? 7.512 1.229 -3.911 1.00 95.75 397 LEU A O 1
ATOM 3084 N N . GLY A 1 398 ? 6.666 0.333 -5.791 1.00 96.44 398 GLY A N 1
ATOM 3085 C CA . GLY A 1 398 ? 5.296 0.784 -5.554 1.00 96.44 398 GLY A CA 1
ATOM 3086 C C . GLY A 1 398 ? 4.690 0.169 -4.291 1.00 96.44 398 GLY A C 1
ATOM 3087 O O . GLY A 1 398 ? 4.065 0.882 -3.508 1.00 96.44 398 GLY A O 1
ATOM 3088 N N . MET A 1 399 ? 4.911 -1.130 -4.057 1.00 97.00 399 MET A N 1
ATOM 3089 C CA . MET A 1 399 ? 4.423 -1.820 -2.858 1.00 97.00 399 MET A CA 1
ATOM 3090 C C . MET A 1 399 ? 5.132 -1.339 -1.586 1.00 97.00 399 MET A C 1
ATOM 3092 O O . MET A 1 399 ? 4.465 -1.044 -0.600 1.00 97.00 399 MET A O 1
ATOM 3096 N N . GLN A 1 400 ? 6.459 -1.187 -1.608 1.00 95.44 400 GLN A N 1
ATOM 3097 C CA . GLN A 1 400 ? 7.230 -0.657 -0.473 1.00 95.44 400 GLN A CA 1
ATOM 3098 C C . GLN A 1 400 ? 6.768 0.759 -0.097 1.00 95.44 400 GLN A C 1
ATOM 3100 O O . GLN A 1 400 ? 6.512 1.057 1.071 1.00 95.44 400 GLN A O 1
ATOM 3105 N N . PHE A 1 401 ? 6.570 1.623 -1.097 1.00 95.62 401 PHE A N 1
ATOM 3106 C CA . PHE A 1 401 ? 6.085 2.983 -0.877 1.00 95.62 401 PHE A CA 1
ATOM 3107 C C . PHE A 1 401 ? 4.638 3.032 -0.359 1.00 95.62 401 PHE A C 1
ATOM 3109 O O . PHE A 1 401 ? 4.313 3.854 0.504 1.00 95.62 401 PHE A O 1
ATOM 3116 N N . LEU A 1 402 ? 3.778 2.131 -0.845 1.00 96.31 402 LEU A N 1
ATOM 3117 C CA . LEU A 1 402 ? 2.429 1.941 -0.320 1.00 96.31 402 LEU A CA 1
ATOM 3118 C C . LEU A 1 402 ? 2.461 1.532 1.158 1.00 96.31 402 LEU A C 1
ATOM 3120 O O . LEU A 1 402 ? 1.786 2.156 1.974 1.00 96.31 402 LEU A O 1
ATOM 3124 N N . LEU A 1 403 ? 3.234 0.501 1.510 1.00 95.56 403 LEU A N 1
ATOM 3125 C CA . LEU A 1 403 ? 3.302 -0.005 2.882 1.00 95.56 403 LEU A CA 1
ATOM 3126 C C . LEU A 1 403 ? 3.779 1.065 3.857 1.00 95.56 403 LEU A C 1
ATOM 3128 O O . LEU A 1 403 ? 3.179 1.224 4.921 1.00 95.56 403 LEU A O 1
ATOM 3132 N N . ARG A 1 404 ? 4.778 1.859 3.454 1.00 92.81 404 ARG A N 1
ATOM 3133 C CA . ARG A 1 404 ? 5.241 3.022 4.215 1.00 92.81 404 ARG A CA 1
ATOM 3134 C C . ARG A 1 404 ? 4.084 3.946 4.598 1.00 92.81 404 ARG A C 1
ATOM 3136 O O . ARG A 1 404 ? 3.979 4.314 5.761 1.00 92.81 404 ARG A O 1
ATOM 3143 N N . HIS A 1 405 ? 3.220 4.306 3.651 1.00 92.69 405 HIS A N 1
ATOM 3144 C CA . HIS A 1 405 ? 2.140 5.271 3.887 1.00 92.69 405 HIS A CA 1
ATOM 3145 C C . HIS A 1 405 ? 0.880 4.668 4.495 1.00 92.69 405 HIS A C 1
ATOM 3147 O O . HIS A 1 405 ? 0.127 5.390 5.138 1.00 92.69 405 HIS A O 1
ATOM 3153 N N . LEU A 1 406 ? 0.625 3.374 4.299 1.00 93.25 406 LEU A N 1
ATOM 3154 C CA . LEU A 1 406 ? -0.527 2.708 4.899 1.00 93.25 406 LEU A CA 1
ATOM 3155 C C . LEU A 1 406 ? -0.269 2.381 6.373 1.00 93.25 406 LEU A C 1
ATOM 3157 O O . LEU A 1 406 ? -1.072 2.746 7.226 1.00 93.25 406 LEU A O 1
ATOM 3161 N N . VAL A 1 407 ? 0.852 1.718 6.678 1.00 92.38 407 VAL A N 1
ATOM 3162 C CA . VAL A 1 407 ? 1.156 1.244 8.040 1.00 92.38 407 VAL A CA 1
ATOM 3163 C C . VAL A 1 407 ? 1.446 2.416 8.975 1.00 92.38 407 VAL A C 1
ATOM 3165 O O . VAL A 1 407 ? 1.023 2.409 10.125 1.00 92.38 407 VAL A O 1
ATOM 3168 N N . ARG A 1 408 ? 2.104 3.459 8.461 1.00 90.06 408 ARG A N 1
ATOM 3169 C CA . ARG A 1 408 ? 2.427 4.684 9.207 1.00 90.06 408 ARG A CA 1
ATOM 3170 C C . ARG A 1 408 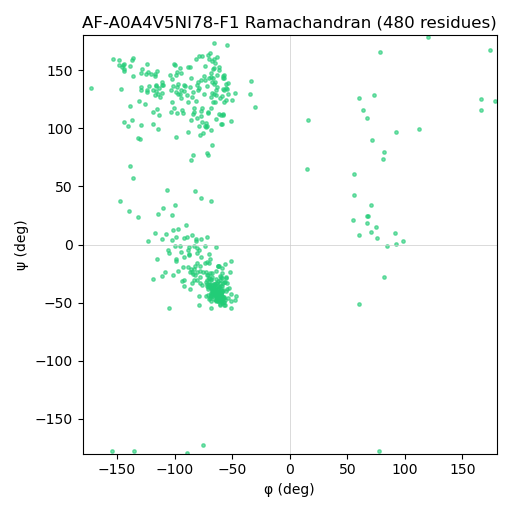? 1.492 5.837 8.847 1.00 90.06 408 ARG A C 1
ATOM 3172 O O . ARG A 1 408 ? 1.873 6.996 8.963 1.00 90.06 408 ARG A O 1
ATOM 3179 N N . CYS A 1 409 ? 0.275 5.549 8.381 1.00 88.44 409 CYS A N 1
ATOM 3180 C CA . CYS A 1 409 ? -0.647 6.567 7.865 1.00 88.44 409 CYS A CA 1
ATOM 3181 C C . CYS A 1 409 ? -0.935 7.706 8.850 1.00 88.44 409 CYS A C 1
ATOM 3183 O O . CYS A 1 409 ? -1.204 8.825 8.427 1.00 88.44 409 CYS A O 1
ATOM 3185 N N . THR A 1 410 ? -0.857 7.442 10.153 1.00 88.38 410 THR A N 1
ATOM 3186 C CA . THR A 1 410 ? -1.069 8.439 11.204 1.00 88.38 410 THR A CA 1
ATOM 3187 C C . THR A 1 410 ? 0.069 9.453 11.270 1.00 88.38 410 THR A C 1
ATOM 3189 O O . THR A 1 410 ? -0.186 10.613 11.582 1.00 88.38 410 THR A O 1
ATOM 3192 N N . GLU A 1 411 ? 1.295 9.060 10.912 1.00 89.25 411 GLU A N 1
ATOM 3193 C CA . GLU A 1 411 ? 2.484 9.921 10.887 1.00 89.25 411 GLU A CA 1
ATOM 3194 C C . GLU A 1 411 ? 2.469 10.939 9.739 1.00 89.25 411 GLU A C 1
ATOM 3196 O O . GLU A 1 411 ? 3.246 11.891 9.764 1.00 89.25 411 GLU A O 1
ATOM 3201 N N . PHE A 1 412 ? 1.610 10.766 8.731 1.00 89.62 412 PHE A N 1
ATOM 3202 C CA . PHE A 1 412 ? 1.580 11.607 7.536 1.00 89.62 412 PHE A CA 1
ATOM 3203 C C . PHE A 1 412 ? 0.255 12.354 7.400 1.00 89.62 412 PHE A C 1
ATOM 3205 O O . PHE A 1 412 ? -0.822 11.838 7.682 1.00 89.62 412 PHE A O 1
ATOM 3212 N N . CYS A 1 413 ? 0.320 13.583 6.889 1.00 89.44 413 CYS A N 1
ATOM 3213 C CA . CYS A 1 413 ? -0.880 14.311 6.491 1.00 89.44 413 CYS A CA 1
ATOM 3214 C C . CYS A 1 413 ? -1.573 13.586 5.331 1.00 89.44 413 CYS A C 1
ATOM 3216 O O . CYS A 1 413 ? -0.946 13.374 4.295 1.00 89.44 413 CYS A O 1
ATOM 3218 N N . LEU A 1 414 ? -2.877 13.319 5.431 1.00 85.94 414 LEU A N 1
ATOM 3219 C CA . LEU A 1 414 ? -3.635 12.659 4.352 1.00 85.94 414 LEU A CA 1
ATOM 3220 C C . LEU A 1 414 ? -3.671 13.425 3.027 1.00 85.94 414 LEU A C 1
ATOM 3222 O O . LEU A 1 414 ? -3.999 12.848 2.001 1.00 85.94 414 LEU A O 1
ATOM 3226 N N . VAL A 1 415 ? -3.373 14.722 3.051 1.00 86.81 415 VAL A N 1
ATOM 3227 C CA . VAL A 1 415 ? -3.497 15.596 1.881 1.00 86.81 415 VAL A CA 1
ATOM 3228 C C . VAL A 1 415 ? -2.134 15.919 1.273 1.00 86.81 415 VAL A C 1
ATOM 3230 O O . VAL A 1 415 ? -1.884 15.737 0.083 1.00 86.81 415 VAL A O 1
ATOM 3233 N N . CYS A 1 416 ? -1.209 16.438 2.084 1.00 87.56 416 CYS A N 1
ATOM 3234 C CA . CYS A 1 416 ? 0.113 16.803 1.577 1.00 87.56 416 CYS A CA 1
ATOM 3235 C C . CYS A 1 416 ? 1.139 15.673 1.695 1.00 87.56 416 CYS A C 1
ATOM 3237 O O . CYS A 1 416 ? 2.213 15.806 1.111 1.00 87.56 416 CYS A O 1
ATOM 3239 N N . HIS A 1 417 ? 0.824 14.589 2.413 1.00 88.44 417 HIS A N 1
ATOM 3240 C CA . HIS A 1 417 ? 1.720 13.459 2.702 1.00 88.44 417 HIS A CA 1
ATOM 3241 C C . HIS A 1 417 ? 3.044 13.876 3.349 1.00 88.44 417 HIS A C 1
ATOM 3243 O O . HIS A 1 417 ? 4.033 13.162 3.300 1.00 88.44 417 HIS A O 1
ATOM 3249 N N . THR A 1 418 ? 3.080 15.062 3.962 1.00 87.44 418 THR A N 1
ATOM 3250 C CA . THR A 1 418 ? 4.214 15.482 4.783 1.00 87.44 418 THR A CA 1
ATOM 3251 C C . THR A 1 418 ? 4.077 14.831 6.148 1.00 87.44 418 THR A C 1
ATOM 3253 O O . THR A 1 418 ? 2.978 14.824 6.714 1.00 87.44 418 THR A O 1
ATOM 3256 N N . LYS A 1 419 ? 5.195 14.329 6.670 1.00 87.62 419 LYS A N 1
ATOM 3257 C CA . LYS A 1 419 ? 5.295 13.837 8.039 1.00 87.62 419 LYS A CA 1
ATOM 3258 C C . LYS A 1 419 ? 4.867 14.918 9.031 1.00 87.62 419 LYS A C 1
ATOM 3260 O O . LYS A 1 419 ? 5.171 16.099 8.853 1.00 87.62 419 LYS A O 1
ATOM 3265 N N . LEU A 1 420 ? 4.114 14.513 10.038 1.00 85.38 420 LEU A N 1
ATOM 3266 C CA . LEU A 1 420 ? 3.546 15.376 11.057 1.00 85.38 420 LEU A CA 1
ATOM 3267 C C . LEU A 1 420 ? 4.455 15.358 12.287 1.00 85.38 420 LEU A C 1
ATOM 3269 O O . LEU A 1 420 ? 4.943 14.308 12.697 1.00 85.38 420 LEU A O 1
ATOM 3273 N N . GLU A 1 421 ? 4.668 16.523 12.892 1.00 76.19 421 GLU A N 1
ATOM 3274 C CA . GLU A 1 421 ? 5.299 16.621 14.208 1.00 76.19 421 GLU A CA 1
ATOM 3275 C C . GLU A 1 421 ? 4.248 16.200 15.247 1.00 76.19 421 GLU A C 1
ATOM 3277 O O . GLU A 1 421 ? 3.344 16.965 15.584 1.00 76.19 421 GLU A O 1
ATOM 3282 N N . GLN A 1 422 ? 4.279 14.932 15.654 1.00 64.88 422 GLN A N 1
ATOM 3283 C CA . GLN A 1 422 ? 3.309 14.368 16.591 1.00 64.88 422 GLN A CA 1
ATOM 3284 C C . GLN A 1 422 ? 3.760 14.558 18.041 1.00 64.88 422 GLN A C 1
ATOM 3286 O O . GLN A 1 422 ? 4.802 14.049 18.444 1.00 64.88 422 GLN A O 1
ATOM 3291 N N . GLU A 1 423 ? 2.925 15.220 18.845 1.00 59.09 423 GLU A N 1
ATOM 3292 C CA . GLU A 1 423 ? 3.002 15.187 20.316 1.00 59.09 423 GLU A CA 1
ATOM 3293 C C . GLU A 1 423 ? 2.067 14.122 20.929 1.00 59.09 423 GLU A C 1
ATOM 3295 O O . GLU A 1 423 ? 2.090 13.901 22.139 1.00 59.09 423 GLU A O 1
ATOM 3300 N N . PHE A 1 424 ? 1.226 13.465 20.118 1.00 62.91 424 PHE A N 1
ATOM 3301 C CA . PHE A 1 424 ? 0.246 12.475 20.571 1.00 62.91 424 PHE A CA 1
ATOM 3302 C C . PHE A 1 424 ? 0.075 11.327 19.567 1.00 62.91 424 PHE A C 1
ATOM 3304 O O . PHE A 1 424 ? 0.204 11.514 18.358 1.00 62.91 424 PHE A O 1
ATOM 3311 N N . GLU A 1 425 ? -0.249 10.142 20.081 1.00 70.44 425 GLU A N 1
ATOM 3312 C CA . GLU A 1 425 ? -0.478 8.931 19.292 1.00 70.44 425 GLU A CA 1
ATOM 3313 C C . GLU A 1 425 ? -1.937 8.895 18.809 1.00 70.44 425 GLU A C 1
ATOM 3315 O O . GLU A 1 425 ? -2.874 8.726 19.592 1.00 70.44 425 GLU A O 1
ATOM 3320 N N . ALA A 1 426 ? -2.144 9.138 17.513 1.00 77.38 426 ALA A N 1
ATOM 3321 C CA . ALA A 1 426 ? -3.465 9.118 16.891 1.00 77.38 426 ALA A CA 1
ATOM 3322 C C . ALA A 1 426 ? -3.783 7.724 16.338 1.00 77.38 426 ALA A C 1
ATOM 3324 O O . ALA A 1 426 ? -2.952 7.125 15.664 1.00 77.38 426 ALA A O 1
ATOM 3325 N N . LEU A 1 427 ? -5.013 7.242 16.550 1.00 79.44 427 LEU A N 1
ATOM 3326 C CA . LEU A 1 427 ? -5.462 5.953 16.006 1.00 79.44 427 LEU A CA 1
ATOM 3327 C C . LEU A 1 427 ? -5.936 6.052 14.547 1.00 79.44 427 LEU A C 1
ATOM 3329 O O . LEU A 1 427 ? -5.890 5.072 13.816 1.00 79.44 427 LEU A O 1
ATOM 3333 N N . LYS A 1 428 ? -6.399 7.225 14.101 1.00 78.94 428 LYS A N 1
ATOM 3334 C CA . LYS A 1 428 ? -6.804 7.489 12.711 1.00 78.94 428 LYS A CA 1
ATOM 3335 C C . LYS A 1 428 ? -5.952 8.625 12.132 1.00 78.94 428 LYS A C 1
ATOM 3337 O O . LYS A 1 428 ? -5.564 9.528 12.877 1.00 78.94 428 LYS A O 1
ATOM 3342 N N . PRO A 1 429 ? -5.649 8.588 10.827 1.00 76.00 429 PRO A N 1
ATOM 3343 C CA . PRO A 1 429 ? -4.852 9.615 10.184 1.00 76.00 429 PRO A CA 1
ATOM 3344 C C . PRO A 1 429 ? -5.581 10.958 10.158 1.00 76.00 429 PRO A C 1
ATOM 3346 O O . PRO A 1 429 ? -6.811 11.023 10.136 1.00 76.00 429 PRO A O 1
ATOM 3349 N N . TYR A 1 430 ? -4.801 12.034 10.171 1.00 78.88 430 TYR A N 1
ATOM 3350 C CA . TYR A 1 430 ? -5.295 13.404 10.247 1.00 78.88 430 TYR A CA 1
ATOM 3351 C C . TYR A 1 430 ? -4.561 14.307 9.251 1.00 78.88 430 TYR A C 1
ATOM 3353 O O . TYR A 1 430 ? -3.745 13.861 8.440 1.00 78.88 430 TYR A O 1
ATOM 3361 N N . VAL A 1 431 ? -4.894 15.595 9.266 1.00 85.25 431 VAL A N 1
ATOM 3362 C CA . VAL A 1 431 ? -4.305 16.591 8.369 1.00 85.25 431 VAL A CA 1
ATOM 3363 C C . VAL A 1 431 ? -3.506 17.630 9.130 1.00 85.25 431 VAL A C 1
ATOM 3365 O O . VAL A 1 431 ? -3.806 17.959 10.274 1.00 85.25 431 VAL A O 1
ATOM 3368 N N . CYS A 1 432 ? -2.467 18.151 8.484 1.00 87.38 432 CYS A N 1
ATOM 3369 C CA . CYS A 1 432 ? -1.639 19.202 9.056 1.00 87.38 432 CYS A CA 1
ATOM 3370 C C . CYS A 1 432 ? -2.395 20.537 9.151 1.00 87.38 432 CYS A C 1
ATOM 3372 O O . CYS A 1 432 ? -3.385 20.776 8.460 1.00 87.38 432 CYS A O 1
ATOM 3374 N N . ASN A 1 433 ? -1.841 21.464 9.933 1.00 84.38 433 ASN A N 1
ATOM 3375 C CA . ASN A 1 433 ? -2.419 22.791 10.175 1.00 84.38 433 ASN A CA 1
ATOM 3376 C C . ASN A 1 433 ? -2.336 23.748 8.966 1.00 84.38 433 ASN A C 1
ATOM 3378 O O . ASN A 1 433 ? -2.652 24.931 9.091 1.00 84.38 433 ASN A O 1
ATOM 3382 N N . LYS A 1 434 ? -1.886 23.281 7.790 1.00 86.94 434 LYS A N 1
ATOM 3383 C CA . LYS A 1 434 ? -1.853 24.106 6.574 1.00 86.94 434 LYS A CA 1
ATOM 3384 C C . LYS A 1 434 ? -3.300 24.387 6.134 1.00 86.94 434 LYS A C 1
ATOM 3386 O O . LYS A 1 434 ? -4.038 23.426 5.907 1.00 86.94 434 LYS A O 1
ATOM 3391 N N . PRO A 1 435 ? -3.702 25.656 5.920 1.00 84.62 435 PRO A N 1
ATOM 3392 C CA . PRO A 1 435 ? -5.089 26.005 5.595 1.00 84.62 435 PRO A CA 1
ATOM 3393 C C . PRO A 1 435 ? -5.656 25.259 4.383 1.00 84.62 435 PRO A C 1
ATOM 3395 O O . PRO A 1 435 ? -6.804 24.831 4.405 1.00 84.62 435 PRO A O 1
ATOM 3398 N N . LEU A 1 436 ? -4.838 25.044 3.345 1.00 85.62 436 LEU A N 1
ATOM 3399 C CA . LEU A 1 436 ? -5.251 24.294 2.156 1.00 85.62 436 LEU A CA 1
ATOM 3400 C C . LEU A 1 436 ? -5.511 22.816 2.467 1.00 85.62 436 LEU A C 1
ATOM 3402 O O . LEU A 1 436 ? -6.481 22.266 1.963 1.00 85.62 436 LEU A O 1
ATOM 3406 N N . CYS A 1 437 ? -4.700 22.183 3.319 1.00 87.50 437 CYS A N 1
ATOM 3407 C CA . CYS A 1 437 ? -4.905 20.783 3.688 1.00 87.50 437 CYS A CA 1
ATOM 3408 C C . CYS A 1 437 ? -6.168 20.610 4.529 1.00 87.50 437 CYS A C 1
ATOM 3410 O O . CYS A 1 437 ? -6.953 19.706 4.263 1.00 87.50 437 CYS A O 1
ATOM 3412 N N . LEU A 1 438 ? -6.400 21.516 5.480 1.00 83.31 438 LEU A N 1
ATOM 3413 C CA . LEU A 1 438 ? -7.624 21.525 6.275 1.00 83.31 438 LEU A CA 1
ATOM 3414 C C . LEU A 1 438 ? -8.862 21.766 5.397 1.00 83.31 438 LEU A C 1
ATOM 3416 O O . LEU A 1 438 ? -9.853 21.048 5.510 1.00 83.31 438 LEU A O 1
ATOM 3420 N N . TYR A 1 439 ? -8.792 22.730 4.475 1.00 81.12 439 TYR A N 1
ATOM 3421 C CA . TYR A 1 439 ? -9.875 23.009 3.535 1.00 81.12 439 TYR A CA 1
ATOM 3422 C C . TYR A 1 439 ? -10.179 21.812 2.629 1.00 81.12 439 TYR A C 1
ATOM 3424 O O . TYR A 1 439 ? -11.343 21.442 2.493 1.00 81.12 439 TYR A O 1
ATOM 3432 N N . GLN A 1 440 ? -9.154 21.192 2.035 1.00 78.00 440 GLN A N 1
ATOM 3433 C CA . GLN A 1 440 ? -9.318 20.015 1.181 1.00 78.00 440 GLN A CA 1
ATOM 3434 C C . GLN A 1 440 ? -9.900 18.845 1.976 1.00 78.00 440 GLN A C 1
ATOM 3436 O O . GLN A 1 440 ? -10.842 18.208 1.518 1.00 78.00 440 GLN A O 1
ATOM 3441 N N . TYR A 1 441 ? -9.426 18.623 3.201 1.00 75.06 441 TYR A N 1
ATOM 3442 C CA . TYR A 1 441 ? -9.969 17.599 4.086 1.00 75.06 441 TYR A CA 1
ATOM 3443 C C . TYR A 1 441 ? -11.466 17.770 4.360 1.00 75.06 441 TYR A C 1
ATOM 3445 O O . TYR A 1 441 ? -12.231 16.823 4.184 1.00 75.06 441 TYR A O 1
ATOM 3453 N N . MET A 1 442 ? -11.885 18.985 4.728 1.00 71.44 442 MET A N 1
ATOM 3454 C CA . MET A 1 442 ? -13.280 19.285 5.068 1.00 71.44 442 MET A CA 1
ATOM 3455 C C . MET A 1 442 ? -14.196 19.389 3.841 1.00 71.44 442 MET A C 1
ATOM 3457 O O . MET A 1 442 ? -15.361 19.017 3.922 1.00 71.44 442 MET A O 1
ATOM 3461 N N . SER A 1 443 ? -13.693 19.897 2.713 1.00 64.62 443 SER A N 1
ATOM 3462 C CA . SER A 1 443 ? -14.527 20.275 1.558 1.00 64.62 443 SER A CA 1
ATOM 3463 C C . SER A 1 443 ? -14.519 19.252 0.425 1.00 64.62 443 SER A C 1
ATOM 3465 O O . SER A 1 443 ? -15.478 19.196 -0.338 1.00 64.62 443 SER A O 1
ATOM 3467 N N . LEU A 1 444 ? -13.451 18.458 0.284 1.00 58.00 444 LEU A N 1
ATOM 3468 C CA . LEU A 1 444 ? -13.309 17.472 -0.798 1.00 58.00 444 LEU A CA 1
ATOM 3469 C C . LEU A 1 444 ? -13.582 16.034 -0.338 1.00 58.00 444 LEU A C 1
ATOM 3471 O O . LEU A 1 444 ? -13.459 15.111 -1.142 1.00 58.00 444 LEU A O 1
ATOM 3475 N N . GLY A 1 445 ? -13.977 15.840 0.926 1.00 59.69 445 GLY A N 1
ATOM 3476 C CA . GLY A 1 445 ? -14.347 14.527 1.458 1.00 59.69 445 GLY A CA 1
ATOM 3477 C C . GLY A 1 445 ? -13.160 13.577 1.625 1.00 59.69 445 GLY A C 1
ATOM 3478 O O . GLY A 1 445 ? -13.310 12.380 1.412 1.00 59.69 445 GLY A O 1
ATOM 3479 N N . PHE A 1 446 ? -11.974 14.098 1.965 1.00 54.66 446 PHE A N 1
ATOM 3480 C CA . PHE A 1 446 ? -10.827 13.256 2.347 1.00 54.66 446 PHE A CA 1
ATOM 3481 C C . PHE A 1 446 ? -10.898 12.768 3.802 1.00 54.66 446 PHE A C 1
ATOM 3483 O O . PHE A 1 446 ? -10.069 11.958 4.217 1.00 54.66 446 PHE A O 1
ATOM 3490 N N . GLY A 1 447 ? -11.867 13.260 4.580 1.00 57.00 447 GLY A N 1
ATOM 3491 C CA . GLY A 1 447 ? -12.235 12.672 5.864 1.00 57.00 447 GLY A CA 1
ATOM 3492 C C . GLY A 1 447 ? -13.053 11.391 5.700 1.00 57.00 447 GLY A C 1
ATOM 3493 O O . GLY A 1 447 ? -13.619 11.156 4.630 1.00 57.00 447 GLY A O 1
ATOM 3494 N N . PRO A 1 448 ? -13.141 10.559 6.752 1.00 54.22 448 PRO A N 1
ATOM 3495 C CA . PRO A 1 448 ? -14.077 9.446 6.752 1.00 54.22 448 PRO A CA 1
ATOM 3496 C C . PRO A 1 448 ? -15.485 9.988 6.477 1.00 54.22 448 PRO A C 1
ATOM 3498 O O . PRO A 1 448 ? -15.876 11.022 7.025 1.00 54.22 448 PRO A O 1
ATOM 3501 N N . SER A 1 449 ? -16.226 9.320 5.587 1.00 59.25 449 SER A N 1
ATOM 3502 C CA . SER A 1 449 ? -17.616 9.689 5.299 1.00 59.25 449 SER A CA 1
ATOM 3503 C C . SER A 1 449 ? -18.385 9.741 6.618 1.00 59.25 449 SER A C 1
ATOM 3505 O O . SER A 1 449 ? -18.320 8.812 7.424 1.00 59.25 449 SER A O 1
ATOM 3507 N N . ILE A 1 450 ? -19.092 10.848 6.850 1.00 64.94 450 ILE A N 1
ATOM 3508 C CA . ILE A 1 450 ? -19.891 11.032 8.066 1.00 64.94 450 ILE A CA 1
ATOM 3509 C C . ILE A 1 450 ? -20.925 9.908 8.159 1.00 64.94 450 ILE A C 1
ATOM 3511 O O . ILE A 1 450 ? -21.138 9.342 9.224 1.00 64.94 450 ILE A O 1
ATOM 3515 N N . GLU A 1 451 ? -21.520 9.539 7.028 1.00 65.56 451 GLU A N 1
ATOM 3516 C CA . GLU A 1 451 ? -22.460 8.432 6.895 1.00 65.56 451 GLU A CA 1
ATOM 3517 C C . GLU A 1 451 ? -21.814 7.103 7.297 1.00 65.56 451 GLU A C 1
ATOM 3519 O O . GLU A 1 451 ? -22.404 6.325 8.045 1.00 65.56 451 GLU A O 1
ATOM 3524 N N . HIS A 1 452 ? -20.578 6.867 6.855 1.00 65.00 452 HIS A N 1
ATOM 3525 C CA . HIS A 1 452 ? -19.815 5.677 7.215 1.00 65.00 452 HIS A CA 1
ATOM 3526 C C . HIS A 1 452 ? -19.504 5.611 8.711 1.00 65.00 452 HIS A C 1
ATOM 3528 O O . HIS A 1 452 ? -19.672 4.558 9.317 1.00 65.00 452 HIS A O 1
ATOM 3534 N N . GLU A 1 453 ? -19.116 6.723 9.338 1.00 69.75 453 GLU A N 1
ATOM 3535 C CA . GLU A 1 453 ? -18.892 6.779 10.792 1.00 69.75 453 GLU A CA 1
ATOM 3536 C C . GLU A 1 453 ? -20.197 6.604 11.583 1.00 69.75 453 GLU A C 1
ATOM 3538 O O . GLU A 1 453 ? -20.199 5.947 12.622 1.00 69.75 453 GLU A O 1
ATOM 3543 N N . ILE A 1 454 ? -21.328 7.113 11.079 1.00 73.19 454 ILE A N 1
ATOM 3544 C CA . ILE A 1 454 ? -22.654 6.880 11.677 1.00 73.19 454 ILE A CA 1
ATOM 3545 C C . ILE A 1 454 ? -22.999 5.390 11.669 1.00 73.19 454 ILE A C 1
ATOM 3547 O O . ILE A 1 454 ? -23.482 4.868 12.673 1.00 73.19 454 ILE A O 1
ATOM 3551 N N . VAL A 1 455 ? -22.750 4.703 10.553 1.00 73.12 455 VAL A N 1
ATOM 3552 C CA . VAL A 1 455 ? -23.043 3.270 10.419 1.00 73.12 455 VAL A CA 1
ATOM 3553 C C . VAL A 1 455 ? -22.060 2.426 11.230 1.00 73.12 455 VAL A C 1
ATOM 3555 O O . VAL A 1 455 ? -22.473 1.492 11.916 1.00 73.12 455 VAL A O 1
ATOM 3558 N N . ALA A 1 456 ? -20.767 2.746 11.173 1.00 65.06 456 ALA A N 1
ATOM 3559 C CA . ALA A 1 456 ? -19.713 1.959 11.805 1.00 65.06 456 ALA A CA 1
ATOM 3560 C C . ALA A 1 456 ? -19.614 2.188 13.322 1.00 65.06 456 ALA A C 1
ATOM 3562 O O . ALA A 1 456 ? -19.251 1.270 14.057 1.00 65.06 456 ALA A O 1
ATOM 3563 N N . GLN A 1 457 ? -19.911 3.400 13.803 1.00 75.31 457 GLN A N 1
ATOM 3564 C CA . GLN A 1 457 ? -19.730 3.806 15.201 1.00 75.31 457 GLN A CA 1
ATOM 3565 C C . GLN A 1 457 ? -20.934 4.603 15.748 1.00 75.31 457 GLN A C 1
ATOM 3567 O O . GLN A 1 457 ? -20.766 5.711 16.269 1.00 75.31 457 GLN A O 1
ATOM 3572 N N . PRO A 1 458 ? -22.161 4.044 15.723 1.00 83.62 458 PRO A N 1
ATOM 3573 C CA . PRO A 1 458 ? -23.382 4.782 16.061 1.00 83.62 458 PRO A CA 1
ATOM 3574 C C . PRO A 1 458 ? -23.378 5.348 17.488 1.00 83.62 458 PRO A C 1
ATOM 3576 O O . PRO A 1 458 ? -23.837 6.464 17.715 1.00 83.62 458 PRO A O 1
ATOM 3579 N N . TYR A 1 459 ? -22.799 4.625 18.453 1.00 86.19 459 TYR A N 1
ATOM 3580 C CA . TYR A 1 459 ? -22.710 5.080 19.845 1.00 86.19 459 TYR A CA 1
ATOM 3581 C C . TYR A 1 459 ? -21.761 6.266 20.038 1.00 86.19 459 TYR A C 1
ATOM 3583 O O . TYR A 1 459 ? -22.012 7.121 20.885 1.00 86.19 459 TYR A O 1
ATOM 3591 N N . VAL A 1 460 ? -20.675 6.336 19.260 1.00 83.75 460 VAL A N 1
ATOM 3592 C CA . VAL A 1 460 ? -19.750 7.479 19.304 1.00 83.75 460 VAL A CA 1
ATOM 3593 C C . VAL A 1 460 ? -20.468 8.717 18.786 1.00 83.75 460 VAL A C 1
ATOM 3595 O O . VAL A 1 460 ? -20.404 9.773 19.412 1.00 83.75 460 VAL A O 1
ATOM 3598 N N . VAL A 1 461 ? -21.211 8.575 17.687 1.00 85.31 461 VAL A N 1
ATOM 3599 C CA . VAL A 1 461 ? -22.016 9.667 17.139 1.00 85.31 461 VAL A CA 1
ATOM 3600 C C . VAL A 1 461 ? -23.086 10.121 18.133 1.00 85.31 461 VAL A C 1
ATOM 3602 O O . VAL A 1 461 ? -23.207 11.320 18.376 1.00 85.31 461 VAL A O 1
ATOM 3605 N N . ASP A 1 462 ? -23.811 9.195 18.762 1.00 90.69 462 ASP A N 1
ATOM 3606 C CA . ASP A 1 462 ? -24.839 9.524 19.759 1.00 90.69 462 ASP A CA 1
ATOM 3607 C C . ASP A 1 462 ? -24.254 10.262 20.979 1.00 90.69 462 ASP A C 1
ATOM 3609 O O . ASP A 1 462 ? -24.798 11.266 21.454 1.00 90.69 462 ASP A O 1
ATOM 3613 N N . LEU A 1 463 ? -23.069 9.846 21.437 1.00 92.25 463 LEU A N 1
ATOM 3614 C CA . LEU A 1 463 ? -22.338 10.528 22.504 1.00 92.25 463 LEU A CA 1
ATOM 3615 C C . LEU A 1 463 ? -21.928 11.953 22.101 1.00 92.25 463 LEU A C 1
ATOM 3617 O O . LEU A 1 463 ? -22.131 12.895 22.871 1.00 92.25 463 LEU A O 1
ATOM 3621 N N . LEU A 1 464 ? -21.380 12.131 20.895 1.00 89.38 464 LEU A N 1
ATOM 3622 C CA . LEU A 1 464 ? -20.982 13.444 20.375 1.00 89.38 464 LEU A CA 1
ATOM 3623 C C . LEU A 1 464 ? -22.189 14.380 20.217 1.00 89.38 464 LEU A C 1
ATOM 3625 O O . LEU A 1 464 ? -22.110 15.551 20.599 1.00 89.38 464 LEU A O 1
ATOM 3629 N N . LEU A 1 465 ? -23.324 13.864 19.735 1.00 90.56 465 LEU A N 1
ATOM 3630 C CA . LEU A 1 465 ? -24.590 14.599 19.670 1.00 90.56 465 LEU A CA 1
ATOM 3631 C C . LEU A 1 465 ? -25.081 14.996 21.066 1.00 90.56 465 LEU A C 1
ATOM 3633 O O . LEU A 1 465 ? -25.499 16.137 21.277 1.00 90.56 465 LEU A O 1
ATOM 3637 N N . THR A 1 466 ? -24.966 14.096 22.043 1.00 94.00 466 THR A N 1
ATOM 3638 C CA . THR A 1 466 ? -25.333 14.365 23.438 1.00 94.00 466 THR A CA 1
ATOM 3639 C C . THR A 1 466 ? -24.452 15.457 24.054 1.00 94.00 466 THR A C 1
ATOM 3641 O O . THR A 1 466 ? -24.966 16.368 24.709 1.00 94.00 466 THR A O 1
ATOM 3644 N N . PHE A 1 467 ? -23.137 15.435 23.810 1.00 92.31 467 PHE A N 1
ATOM 3645 C CA . PHE A 1 467 ? -22.215 16.486 24.259 1.00 92.31 467 PHE A CA 1
ATOM 3646 C C . PHE A 1 467 ? -22.490 17.836 23.598 1.00 92.31 467 PHE A C 1
ATOM 3648 O O . PHE A 1 467 ? -22.467 18.870 24.280 1.00 92.31 467 PHE A O 1
ATOM 3655 N N . ALA A 1 468 ? -22.796 17.838 22.299 1.00 90.56 468 ALA A N 1
ATOM 3656 C CA . ALA A 1 468 ? -23.198 19.041 21.584 1.00 90.56 468 ALA A CA 1
ATOM 3657 C C . ALA A 1 468 ? -24.497 19.615 22.172 1.00 90.56 468 ALA A C 1
ATOM 3659 O O . ALA A 1 468 ? -24.542 20.797 22.519 1.00 90.56 468 ALA A O 1
ATOM 3660 N N . TYR A 1 469 ? -25.520 18.779 22.382 1.00 92.81 469 TYR A N 1
ATOM 3661 C CA . TYR A 1 469 ? -26.787 19.183 22.994 1.00 92.81 469 TYR A CA 1
ATOM 3662 C C . TYR A 1 469 ? -26.594 19.751 24.405 1.00 92.81 469 TYR A C 1
ATOM 3664 O O . TYR A 1 469 ? -27.095 20.834 24.712 1.00 92.81 469 TYR A O 1
ATOM 3672 N N . ALA A 1 470 ? -25.839 19.062 25.264 1.00 94.31 470 ALA A N 1
ATOM 3673 C CA . ALA A 1 470 ? -25.569 19.517 26.624 1.00 94.31 470 ALA A CA 1
ATOM 3674 C C . ALA A 1 470 ? -24.833 20.868 26.639 1.00 94.31 470 ALA A C 1
ATOM 3676 O O . ALA A 1 470 ? -25.191 21.761 27.410 1.00 94.31 470 ALA A O 1
ATOM 3677 N N . SER A 1 471 ? -23.852 21.050 25.749 1.00 91.81 471 SER A N 1
ATOM 3678 C CA . SER A 1 471 ? -23.109 22.307 25.610 1.00 91.81 471 SER A CA 1
ATOM 3679 C C . SER A 1 471 ? -23.986 23.447 25.091 1.00 91.81 471 SER A C 1
ATOM 3681 O O . SER A 1 471 ? -23.905 24.560 25.615 1.00 91.81 471 SER A O 1
ATOM 3683 N N . ALA A 1 472 ? -24.859 23.176 24.114 1.00 92.31 472 ALA A N 1
ATOM 3684 C CA . ALA A 1 472 ? -25.826 24.145 23.600 1.00 92.31 472 ALA A CA 1
ATOM 3685 C C . ALA A 1 472 ? -26.834 24.559 24.679 1.00 92.31 472 ALA A C 1
ATOM 3687 O O . ALA A 1 472 ? -27.030 25.748 24.921 1.00 92.31 472 ALA A O 1
ATOM 3688 N N . LYS A 1 473 ? -27.409 23.588 25.399 1.00 94.94 473 LYS A N 1
ATOM 3689 C CA . LYS A 1 473 ? -28.350 23.829 26.504 1.00 94.94 473 LYS A CA 1
ATOM 3690 C C . LYS A 1 473 ? -27.721 24.642 27.639 1.00 94.94 473 LYS A C 1
ATOM 3692 O O . LYS A 1 473 ? -28.409 25.429 28.280 1.00 94.94 473 LYS A O 1
ATOM 3697 N N . ALA A 1 474 ? -26.423 24.465 27.880 1.00 93.94 474 ALA A N 1
ATOM 3698 C CA . ALA A 1 474 ? -25.663 25.227 28.867 1.00 93.94 474 ALA A CA 1
ATOM 3699 C C . ALA A 1 474 ? -25.161 26.594 28.357 1.00 93.94 474 ALA A C 1
ATOM 3701 O O . ALA A 1 474 ? -24.500 27.301 29.118 1.00 93.94 474 ALA A O 1
ATOM 3702 N N . GLY A 1 475 ? -25.418 26.960 27.094 1.00 89.81 475 GLY A N 1
ATOM 3703 C CA . GLY A 1 475 ? -24.949 28.214 26.494 1.00 89.81 475 GLY A CA 1
ATOM 3704 C C . GLY A 1 475 ? -23.428 28.296 26.311 1.00 89.81 475 GLY A C 1
ATOM 3705 O O . GLY A 1 475 ? -22.872 29.389 26.308 1.00 89.81 475 GLY A O 1
ATOM 3706 N N . LYS A 1 476 ? -22.737 27.152 26.207 1.00 89.69 476 LYS A N 1
ATOM 3707 C CA . LYS A 1 476 ? -21.264 27.053 26.103 1.00 89.69 476 LYS A CA 1
ATOM 3708 C C . LYS A 1 476 ? -20.771 26.584 24.732 1.00 89.69 476 LYS A C 1
ATOM 3710 O O . LYS A 1 476 ? -19.579 26.332 24.566 1.00 89.69 476 LYS A O 1
ATOM 3715 N N . MET A 1 477 ? -21.674 26.413 23.770 1.00 84.12 477 MET A N 1
ATOM 3716 C CA . MET A 1 477 ? -21.312 26.014 22.413 1.00 84.12 477 MET A CA 1
ATOM 3717 C C . MET A 1 477 ? -20.514 27.145 21.753 1.00 84.12 477 MET A C 1
ATOM 3719 O O . MET A 1 477 ? -20.974 28.283 21.705 1.00 84.12 477 MET A O 1
ATOM 3723 N N . ARG A 1 478 ? -19.295 26.839 21.300 1.00 76.94 478 ARG A N 1
ATOM 3724 C CA . ARG A 1 478 ? -18.463 27.787 20.550 1.00 76.94 478 ARG A CA 1
ATOM 3725 C C . ARG A 1 478 ? -18.984 27.867 19.117 1.00 76.94 478 ARG A C 1
ATOM 3727 O O . ARG A 1 478 ? -19.384 26.844 18.564 1.00 76.94 478 ARG A O 1
ATOM 3734 N N . GLU A 1 479 ? -18.978 29.061 18.535 1.00 68.06 479 GLU A N 1
ATOM 3735 C CA . GLU A 1 479 ? -19.225 29.221 17.100 1.00 68.06 479 GLU A CA 1
ATOM 3736 C C . GLU A 1 479 ? -18.141 28.486 16.301 1.00 68.06 479 GLU A C 1
ATOM 3738 O O . GLU A 1 479 ? -17.014 28.308 16.779 1.00 68.06 479 GLU A O 1
ATOM 3743 N N . PHE A 1 480 ? -18.502 28.011 15.106 1.00 54.62 480 PHE A N 1
ATOM 3744 C CA . PHE A 1 480 ? -17.551 27.366 14.204 1.00 54.62 480 PHE A CA 1
ATOM 3745 C C . PHE A 1 480 ? -16.345 28.290 13.980 1.00 54.62 480 PHE A C 1
ATOM 3747 O O . PHE A 1 480 ? -16.547 29.496 13.819 1.00 54.62 480 PHE A O 1
ATOM 3754 N N . PRO A 1 481 ? -15.108 27.762 13.954 1.00 46.25 481 PRO A N 1
ATOM 3755 C CA . PRO A 1 481 ? -13.968 28.562 13.538 1.00 46.25 481 PRO A CA 1
ATOM 3756 C C . PRO A 1 481 ? -14.208 29.035 12.098 1.00 46.25 481 PRO A C 1
ATOM 3758 O O . PRO A 1 481 ? -14.274 28.216 11.181 1.00 46.25 481 PRO A O 1
ATOM 3761 N N . THR A 1 482 ? -14.415 30.343 11.941 1.00 36.25 482 THR A N 1
ATOM 3762 C CA . THR A 1 482 ? -14.492 31.053 10.655 1.00 36.25 482 THR A CA 1
ATOM 3763 C C . THR A 1 482 ? -13.122 31.314 10.073 1.00 36.25 482 THR A C 1
ATOM 3765 O O . THR A 1 482 ? -12.233 31.703 10.870 1.00 36.25 482 THR A O 1
#

Solvent-accessible surface area (backbone atoms only — not comparable to full-atom values): 29086 Å² total; per-residue (Å²): 110,33,64,61,50,53,56,50,46,48,50,50,43,55,67,50,93,78,54,70,57,58,44,74,62,42,79,45,95,52,87,52,27,34,33,33,33,38,56,57,91,92,52,99,60,69,36,54,35,39,37,35,28,90,54,44,79,41,36,70,74,69,25,50,64,50,63,50,63,48,96,87,48,57,70,68,56,55,54,44,52,71,68,57,73,90,48,65,38,58,52,65,54,56,48,52,50,48,52,38,52,45,50,46,55,68,66,62,58,80,76,68,81,69,90,70,79,67,82,70,76,80,69,75,89,74,90,76,99,78,84,90,76,84,86,74,93,71,94,77,87,86,90,84,79,83,86,86,76,89,79,86,81,90,85,84,90,80,90,82,89,73,86,84,71,69,76,57,54,59,56,50,49,53,49,48,52,49,54,49,52,30,54,47,52,28,41,75,62,71,32,49,75,42,74,41,71,49,57,84,77,47,38,47,24,37,41,32,40,16,41,52,42,60,64,56,65,69,52,70,69,45,26,61,71,53,74,50,53,59,79,25,16,40,31,43,38,36,38,16,64,65,9,79,73,53,42,72,64,44,58,75,42,55,73,74,58,34,57,65,39,42,46,54,43,51,27,32,18,70,53,68,60,74,52,70,66,48,53,56,46,46,87,52,57,53,75,69,66,74,49,90,69,71,93,66,85,74,76,76,77,65,71,82,67,82,70,51,75,36,75,44,84,59,30,65,51,49,30,52,46,54,60,74,38,44,61,62,37,54,54,37,39,76,74,58,23,30,73,69,19,21,52,48,52,50,65,78,42,64,97,54,86,82,73,81,82,87,75,81,52,69,84,28,49,48,79,74,84,77,67,85,85,52,38,62,72,47,69,53,48,68,76,69,75,40,74,85,58,96,74,68,34,44,69,37,54,52,48,32,55,46,40,45,51,62,76,44,30,52,48,22,16,62,72,78,60,46,75,56,93,71,93,67,92,60,78,63,62,49,64,51,91,49,68,68,39,46,47,43,34,73,72,69,63,72,47,81,52,66,69,54,46,45,72,77,38,46,68,60,48,52,50,52,52,49,52,51,50,54,30,49,77,68,73,65,60,75,77,78,92,125

Sequence (482 aa):
MPRKQFIADLKTAAAGTGLDRIRDVVSGEDDGQFRFLFTLEGSRGPVSISALVPDVSEYPSNHEYWVYADDNAPPAVGAALNDLPRTNGMSVTALLGLVSRVLIKSVGDRDGDVDMPDSQSLHADLDDERDCFSESDEDEEDDWGFDRHTPESSLDASHYTVPAHSSNSLAAASRKARIRKDLQAAKKAGFKVGHQGALLDGTSCFVSISCRISKLGISEEAMGAWQLESSDYLILLIHYPNGYRTVESLKGYDPPTVRQNVELRVGKSTTYKPTLAEALKAFTTVLKDEEPKRNTMVIDLATPEKDGFRHVFISRPLHELLNDRLVTLLNYRDMGMSWEGAERFYNDNQGRSIKHADTMGDAYTSDEVPNRTLPDLVTADQTKDDLGSTSHSFPLLGMQFLLRHLVRCTEFCLVCHTKLEQEFEALKPYVCNKPLCLYQYMSLGFGPSIEHEIVAQPYVVDLLLTFAYASAKAGKMREFPT

Secondary structure (DSSP, 8-state):
-HHHHHHHHHHHHHH-TTSTTEEEEEE-SSTTEEEEEE--TT-SSPEEEEEE-S-GGGTTTS---EEEE-TTS-HHHHHHHHTPPP-TT--HHHHHHHHHHHHHHHHHTTS--S-PPPTTTTSSSSS---------------S------------------PPP-HHHHHHHHHHHHHHHHHHHHHHHTT-EEEEEE-TTTTSSEEEEEEEEGGGGT--HHHHHHHT--TTSEEEEEEEETTS---HHHHHTS-HHHHHHH-EEEEEEESSSS--HHHHHHHHHTHHHHSS---S----------SSS-EE-TTHHHHHHHHHHTHHHHHHHHHTT--HHHHHHHHHHTTT----SSTT--GGGTPPPPP-TTS-HHHH--HHHHTTT-S---HHHHHHHHHHHHHHTGGGB-TTT-PBP--SS--SS----S-HHHHHHHHHTT-SPPHHHHHHH-HHHHHHHHHHHHHHHHTT-PPPP--

Nearest PDB structures (foldseek):
  6v8h-assembly1_A  TM=5.904E-01  e=1.242E+00  Arachis hypogaea
  2k7h-assembly1_A  TM=5.343E-01  e=1.312E+00  Glycine max
  1xdf-assembly2_B  TM=4.599E-01  e=1.177E+00  Lupinus luteus

pLDDT: mean 74.83, std 20.27, range [24.14, 97.44]